Protein AF-G0NTP8-F1 (afdb_monomer)

Solvent-accessible surface area (backbone atoms only — not comparable to full-atom values): 28867 Å² total; per-residue (Å²): 129,88,71,57,65,45,77,50,75,45,79,78,47,72,52,24,26,47,68,87,43,44,82,48,100,58,83,72,50,35,48,59,61,60,75,93,75,59,75,70,68,75,66,44,60,25,55,78,59,84,38,60,84,81,79,61,60,87,58,82,55,46,46,55,40,46,49,35,51,77,67,67,56,86,48,65,78,21,37,36,42,43,32,67,58,54,23,31,44,26,67,59,67,52,71,42,34,32,37,36,40,39,68,76,21,38,40,48,42,82,42,70,81,51,81,71,90,56,88,80,69,72,64,72,86,48,65,95,79,67,47,74,69,53,52,50,49,51,51,14,28,46,46,41,49,51,43,60,56,35,43,86,49,93,83,57,76,76,62,61,72,72,66,50,34,29,37,34,32,43,31,37,40,26,43,41,55,90,92,51,96,60,64,44,76,78,46,41,38,38,31,41,18,76,46,65,26,21,51,98,45,89,78,42,34,28,42,74,45,76,31,71,62,26,94,81,28,63,64,48,56,54,60,38,44,65,54,52,38,36,44,25,56,64,46,58,20,57,40,33,40,36,35,17,34,45,69,44,93,94,37,91,77,44,35,29,40,72,49,79,44,80,46,46,42,88,46,48,65,59,52,42,54,53,50,51,53,52,53,60,51,54,54,75,73,45,96,67,74,82,64,82,68,92,77,46,81,91,80,55,72,67,56,22,52,47,37,42,53,55,49,55,50,52,49,61,72,68,64,70,57,59,89,47,49,32,33,35,38,68,74,48,69,50,98,86,65,47,65,45,74,43,76,44,57,20,82,80,37,72,67,53,30,48,53,49,53,55,41,50,51,52,49,50,72,44,54,64,71,92,61,92,57,81,61,61,57,53,57,58,46,50,60,57,51,65,66,56,69,76,78,72,94,73,91,82,81,90,84,82,87,84,87,88,83,82,90,82,90,84,88,87,82,89,87,88,84,90,83,87,87,81,86,83,89,88,83,86,91,81,91,87,85,88,79,92,87,91,86,88,80,89,86,93,87,83,89,80,91,82,90,88,84,86,83,90,80,90,78,90,85,79,90,84,88,82,136

Nearest PDB structures (foldseek):
  3fqj-assembly1_A  TM=7.005E-01  e=6.471E-16  Mus musculus
  6wui-assembly1_A  TM=6.816E-01  e=4.943E-12  Schizosaccharomyces pombe
  3fqd-assembly1_B  TM=6.487E-01  e=4.414E-12  Schizosaccharomyces pombe
  4gpu-assembly1_A  TM=6.744E-01  e=6.309E-11  Kluyveromyces lactis NRRL Y-1140
  4n26-assembly1_A  TM=1.572E-01  e=2.204E+00  Homo sapiens

Mean predicted aligned error: 14.84 Å

Radius of gyration: 28.73 Å; Cα contacts (8 Å, |Δi|>4): 653; chains: 1; bounding box: 85×78×98 Å

pLDDT: mean 72.85, std 24.64, range [25.78, 98.38]

Sequence (467 aa):
METSLKITVDTIGHYTRNNDMELINADPPRLNMKPFQRKVLPQYSLTQYEYKDTGNVEEAMKSLLNFIRAKRFPVKNKFVTTRQLLALVACGNLKKAIIVFRMYGIFLLPGGVQKSTDDNIKDHTNDRNQTEAEAALDFRRAGNFHHFMTRTTEEQPIKEDRNAFKAVMLASIEEKEENAYTAKVKHSLLYAAEIDAIGENDYEHYELKLVRGGLGNKWFWNNNSEAAYWQAYFGNVNKIICGERAETVEGKKDSVLTSLQILNRERIPADFEKKKEEYEREQKLTDEEKPEPFSGPSWNVEMGKRNLHEFFNFIKDKCKDPSVCYVATIKGSDIDGSVEWDISPAHCNPDDNKQANEFLKVLIEQLPMEEPMKEADALKANEKESMKKVDTVGTVKKELTKEPKGIKTDEIETTKKLEAKNTESMTETKVVKASTQLTKKKDKQQKNTENASPFIGKNKYSILLEE

InterPro domains:
  IPR039039 RAI1-like family [PTHR12395] (9-349)

Foldseek 3Di:
DQFQKDKDKDFPDKFKAFLVLDTDPDDFQAQLDDQVVDDCPPWDWLQPDQAFDPVSDCDLVLNVLLVCLVVVPQQAAAEEEALLVLLCLLQLNQQFKWKWFDDSYIYTDGADGDPPPDPPSDDLPDPPPQDPVNVSLVVSSQQSQLCVRRPNDPPDDRDNTDMWMKTWMKMFIWGDDDPRPDTDGPHIYIYIATFSHAYPDPLATEAEEEDEQWPLDLSCLQRPLSSVLSSCVNRVHQKYKYFYWDADPVDPNIITGDDIDIDGSVCSLVVSVVSLVVVVVVQVVDPPDRDPHSPHQNDDSSSSSVSSVVVVVVCVVPVPDNLFIKIKDFPDADSVRHTDIDMDTQVVDPSSVVSNVVSVVSSCVSPPDPDDDPSVVVNVVVVVVVVVVVPDPDDDDDDDDDDDDDDDDDDDDDDDDDDDDDDDDDDDDDDDDDDDDDDDDDDDDDDDDDDDDDDDDDDDDDDDDDD

Structure (mmCIF, N/CA/C/O backbone):
data_AF-G0NTP8-F1
#
_entry.id   AF-G0NTP8-F1
#
loop_
_atom_site.group_PDB
_atom_site.id
_atom_site.type_symbol
_atom_site.label_atom_id
_atom_site.label_alt_id
_atom_site.label_comp_id
_atom_site.label_asym_id
_atom_site.label_entity_id
_atom_site.label_seq_id
_atom_site.pdbx_PDB_ins_code
_atom_site.Cartn_x
_atom_site.Cartn_y
_atom_site.Cartn_z
_atom_site.occupancy
_atom_site.B_iso_or_equiv
_atom_site.auth_seq_id
_atom_site.auth_comp_id
_atom_site.auth_asym_id
_atom_site.auth_atom_id
_atom_site.pdbx_PDB_model_num
ATOM 1 N N . MET A 1 1 ? -10.143 17.734 -17.797 1.00 42.03 1 MET A N 1
ATOM 2 C CA . MET A 1 1 ? -10.342 16.638 -18.766 1.00 42.03 1 MET A CA 1
ATOM 3 C C . MET A 1 1 ? -10.359 15.354 -17.970 1.00 42.03 1 MET A C 1
ATOM 5 O O . MET A 1 1 ? -9.431 15.142 -17.203 1.00 42.03 1 MET A O 1
ATOM 9 N N . GLU A 1 2 ? -11.425 14.568 -18.074 1.00 47.62 2 GLU A N 1
ATOM 10 C CA . GLU A 1 2 ? -11.487 13.234 -17.473 1.00 47.62 2 GLU A CA 1
ATOM 11 C C . GLU A 1 2 ? -10.466 12.359 -18.208 1.00 47.62 2 GLU A C 1
ATOM 13 O O . GLU A 1 2 ? -10.560 12.171 -19.423 1.00 47.62 2 GLU A O 1
ATOM 18 N N . THR A 1 3 ? -9.421 11.921 -17.513 1.00 57.81 3 THR A N 1
ATOM 19 C CA . THR A 1 3 ? -8.410 11.045 -18.099 1.00 57.81 3 THR A CA 1
ATOM 20 C C . THR A 1 3 ? -9.050 9.702 -18.421 1.00 57.81 3 THR A C 1
ATOM 22 O O . THR A 1 3 ? -9.711 9.091 -17.588 1.00 57.81 3 THR A O 1
ATOM 25 N N . SER A 1 4 ? -8.820 9.191 -19.627 1.00 81.75 4 SER A N 1
ATOM 26 C CA . SER A 1 4 ? -9.333 7.894 -20.082 1.00 81.75 4 SER A CA 1
ATOM 27 C C . SER A 1 4 ? -8.602 6.689 -19.456 1.00 81.75 4 SER A C 1
ATOM 29 O O . SER A 1 4 ? -8.656 5.570 -19.978 1.00 81.75 4 SER A O 1
ATOM 31 N N . LEU A 1 5 ? -7.900 6.935 -18.345 1.00 90.31 5 LEU A N 1
ATOM 32 C CA . LEU A 1 5 ? -7.058 5.994 -17.631 1.00 90.31 5 LEU A CA 1
ATOM 33 C C . LEU A 1 5 ? -7.895 5.190 -16.640 1.00 90.31 5 LEU A C 1
ATOM 35 O O . LEU A 1 5 ? -8.563 5.720 -15.745 1.00 90.31 5 LEU A O 1
ATOM 39 N N . LYS A 1 6 ? -7.802 3.872 -16.768 1.00 93.00 6 LYS A N 1
ATOM 40 C CA . LYS A 1 6 ? -8.433 2.923 -15.863 1.00 93.00 6 LYS A CA 1
ATOM 41 C C . LYS A 1 6 ? -7.368 2.014 -15.279 1.00 93.00 6 LYS A C 1
ATOM 43 O O . LYS A 1 6 ? -6.507 1.516 -15.995 1.00 93.00 6 LYS A O 1
ATOM 48 N N . ILE A 1 7 ? -7.446 1.791 -13.974 1.00 96.19 7 ILE A N 1
ATOM 49 C CA . ILE A 1 7 ? -6.621 0.801 -13.292 1.00 96.19 7 ILE A CA 1
ATOM 50 C C . ILE A 1 7 ? -7.545 -0.322 -12.837 1.00 96.19 7 ILE A C 1
ATOM 52 O O . ILE A 1 7 ? -8.636 -0.077 -12.320 1.00 96.19 7 ILE A O 1
ATOM 56 N N . THR A 1 8 ? -7.136 -1.554 -13.089 1.00 96.19 8 THR A N 1
ATOM 57 C CA . THR A 1 8 ? -7.811 -2.765 -12.618 1.00 96.19 8 THR A CA 1
ATOM 58 C C . THR A 1 8 ? -6.841 -3.537 -11.739 1.00 96.19 8 THR A C 1
ATOM 60 O O . THR A 1 8 ? -5.642 -3.543 -12.013 1.00 96.19 8 THR A O 1
ATOM 63 N N . VAL A 1 9 ? -7.340 -4.118 -10.648 1.00 97.75 9 VAL A N 1
ATOM 64 C CA . VAL A 1 9 ? -6.539 -4.837 -9.651 1.00 97.75 9 VAL A CA 1
ATOM 65 C C . VAL A 1 9 ? -7.250 -6.136 -9.307 1.00 97.75 9 VAL A C 1
ATOM 67 O O . VAL A 1 9 ? -8.382 -6.106 -8.833 1.00 97.75 9 VAL A O 1
ATOM 70 N N . ASP A 1 10 ? -6.551 -7.251 -9.486 1.00 97.00 10 ASP A N 1
ATOM 71 C CA . ASP A 1 10 ? -7.015 -8.588 -9.144 1.00 97.00 10 ASP A CA 1
ATOM 72 C C . ASP A 1 10 ? -6.062 -9.244 -8.147 1.00 97.00 10 ASP A C 1
ATOM 74 O O . ASP A 1 10 ? -4.836 -9.170 -8.270 1.00 97.00 10 ASP A O 1
ATOM 78 N N . THR A 1 11 ? -6.624 -9.948 -7.170 1.00 97.44 11 THR A N 1
ATOM 79 C CA . THR A 1 11 ? -5.851 -10.793 -6.259 1.00 97.44 11 THR A CA 1
ATOM 80 C C . THR A 1 11 ? -5.690 -12.178 -6.867 1.00 97.44 11 THR A C 1
ATOM 82 O O . THR A 1 11 ? -6.668 -12.887 -7.084 1.00 97.44 11 THR A O 1
ATOM 85 N N . ILE A 1 12 ? -4.447 -12.585 -7.113 1.00 96.06 12 ILE A N 1
ATOM 86 C CA . ILE A 1 12 ? -4.129 -13.852 -7.791 1.00 96.06 12 ILE A CA 1
ATOM 87 C C . ILE A 1 12 ? -3.647 -14.948 -6.835 1.00 96.06 12 ILE A C 1
ATOM 89 O O . ILE A 1 12 ? -3.488 -16.101 -7.233 1.00 96.06 12 ILE A O 1
ATOM 93 N N . GLY A 1 13 ? -3.408 -14.605 -5.572 1.00 95.62 13 GLY A N 1
ATOM 94 C CA . GLY A 1 13 ? -3.059 -15.558 -4.530 1.00 95.62 13 GLY A CA 1
ATOM 95 C C . GLY A 1 13 ? -2.567 -14.868 -3.270 1.00 95.62 13 GLY A C 1
ATOM 96 O O . GLY A 1 13 ? -2.466 -13.643 -3.214 1.00 95.62 13 GLY A O 1
ATOM 97 N N . HIS A 1 14 ? -2.217 -15.675 -2.274 1.00 96.94 14 HIS A N 1
ATOM 98 C CA . HIS A 1 14 ? -1.753 -15.201 -0.977 1.00 96.94 14 HIS A CA 1
ATOM 99 C C . HIS A 1 14 ? -0.582 -16.033 -0.470 1.00 96.94 14 HIS A C 1
ATOM 101 O O . HIS A 1 14 ? -0.382 -17.176 -0.891 1.00 96.94 14 HIS A O 1
ATOM 107 N N . TYR A 1 15 ? 0.178 -15.461 0.456 1.00 96.81 15 TYR A N 1
ATOM 108 C CA . TYR A 1 15 ? 1.193 -16.161 1.226 1.00 96.81 15 TYR A CA 1
ATOM 109 C C . TYR A 1 15 ? 1.391 -15.512 2.592 1.00 96.81 15 TYR A C 1
ATOM 111 O O . TYR A 1 15 ? 1.108 -14.330 2.783 1.00 96.81 15 TYR A O 1
ATOM 119 N N . THR A 1 16 ? 1.937 -16.283 3.527 1.00 95.31 16 THR A N 1
ATOM 120 C CA . THR A 1 16 ? 2.379 -15.775 4.825 1.00 95.31 16 THR A CA 1
ATOM 121 C C . THR A 1 16 ? 3.896 -15.869 4.896 1.00 95.31 16 THR A C 1
ATOM 123 O O . THR A 1 16 ? 4.473 -16.860 4.442 1.00 95.31 16 THR A O 1
ATOM 126 N N . ARG A 1 17 ? 4.546 -14.846 5.455 1.00 93.00 17 ARG A N 1
ATOM 127 C CA . ARG A 1 17 ? 5.980 -14.875 5.755 1.00 93.00 17 ARG A CA 1
ATOM 128 C C . ARG A 1 17 ? 6.269 -14.716 7.241 1.00 93.00 17 ARG A C 1
ATOM 130 O O . ARG A 1 17 ? 5.527 -14.019 7.937 1.00 93.00 17 ARG A O 1
ATOM 137 N N . ASN A 1 18 ? 7.364 -15.318 7.688 1.00 89.88 18 ASN A N 1
ATOM 138 C CA . ASN A 1 18 ? 7.969 -15.012 8.982 1.00 89.88 18 ASN A CA 1
ATOM 139 C C . ASN A 1 18 ? 8.871 -13.759 8.889 1.00 89.88 18 ASN A C 1
ATOM 141 O O . ASN A 1 18 ? 8.918 -13.056 7.866 1.00 89.88 18 ASN A O 1
ATOM 145 N N . ASN A 1 19 ? 9.577 -13.480 9.983 1.00 84.81 19 ASN A N 1
ATOM 146 C CA . ASN A 1 19 ? 10.541 -12.388 10.096 1.00 84.81 19 ASN A CA 1
ATOM 147 C C . ASN A 1 19 ? 11.796 -12.590 9.226 1.00 84.81 19 ASN A C 1
ATOM 149 O O . ASN A 1 19 ? 12.369 -11.603 8.780 1.00 84.81 19 ASN A O 1
ATOM 153 N N . ASP A 1 20 ? 12.150 -13.834 8.890 1.00 87.00 20 ASP A N 1
ATOM 154 C CA . ASP A 1 20 ? 13.305 -14.187 8.045 1.00 87.00 20 ASP A CA 1
ATOM 155 C C . ASP A 1 20 ? 13.008 -14.112 6.529 1.00 87.00 20 ASP A C 1
ATOM 157 O O . ASP A 1 20 ? 13.817 -14.512 5.683 1.00 87.00 20 ASP A O 1
ATOM 161 N N . MET A 1 21 ? 11.833 -13.581 6.161 1.00 87.94 21 MET A N 1
ATOM 162 C CA . MET A 1 21 ? 11.305 -13.494 4.789 1.00 87.94 21 MET A CA 1
ATOM 163 C C . MET A 1 21 ? 11.012 -14.851 4.129 1.00 87.94 21 MET A C 1
ATOM 165 O O . MET A 1 21 ? 10.814 -14.931 2.909 1.00 87.94 21 MET A O 1
ATOM 169 N N . GLU A 1 22 ? 10.948 -15.917 4.922 1.00 91.44 22 GLU A N 1
ATOM 170 C CA . GLU A 1 22 ? 10.610 -17.255 4.457 1.00 91.44 22 GLU A CA 1
ATOM 171 C C . GLU A 1 22 ? 9.098 -17.432 4.367 1.00 91.44 22 GLU A C 1
ATOM 173 O O . GLU A 1 22 ? 8.336 -16.927 5.195 1.00 91.44 22 GLU A O 1
ATOM 178 N N . LEU A 1 23 ? 8.659 -18.172 3.348 1.00 94.62 23 LEU A N 1
ATOM 179 C CA . LEU A 1 23 ? 7.256 -18.533 3.198 1.00 94.62 23 LEU A CA 1
ATOM 180 C C . LEU A 1 23 ? 6.906 -19.620 4.209 1.00 94.62 23 LEU A C 1
ATOM 182 O O . LEU A 1 23 ? 7.530 -20.679 4.227 1.00 94.62 23 LEU A O 1
ATOM 186 N N . ILE A 1 24 ? 5.870 -19.378 5.001 1.00 95.06 24 ILE A N 1
ATOM 187 C CA . ILE A 1 24 ? 5.394 -20.312 6.018 1.00 95.06 24 ILE A CA 1
ATOM 188 C C . ILE A 1 24 ? 3.929 -20.664 5.780 1.00 95.06 24 ILE A C 1
ATOM 190 O O . ILE A 1 24 ? 3.157 -19.878 5.227 1.00 95.06 24 ILE A O 1
ATOM 194 N N . ASN A 1 25 ? 3.529 -21.847 6.241 1.00 93.81 25 ASN A N 1
ATOM 195 C CA . ASN A 1 25 ? 2.134 -22.269 6.221 1.00 93.81 25 ASN A CA 1
ATOM 196 C C . ASN A 1 25 ? 1.434 -21.817 7.510 1.00 93.81 25 ASN A C 1
ATOM 198 O O . ASN A 1 25 ? 1.271 -22.600 8.445 1.00 93.81 25 ASN A O 1
ATOM 202 N N . ALA A 1 26 ? 1.100 -20.531 7.581 1.00 90.94 26 ALA A N 1
ATOM 203 C CA . ALA A 1 26 ? 0.347 -19.953 8.686 1.00 90.94 26 ALA A CA 1
ATOM 204 C C . ALA A 1 26 ? -0.969 -19.370 8.175 1.00 90.94 26 ALA A C 1
ATOM 206 O O . ALA A 1 26 ? -0.993 -18.724 7.123 1.00 90.94 26 ALA A O 1
ATOM 207 N N . ASP A 1 27 ? -2.033 -19.589 8.947 1.00 89.44 27 ASP A N 1
ATOM 208 C CA . ASP A 1 27 ? -3.372 -19.128 8.603 1.00 89.44 27 ASP A CA 1
ATOM 209 C C . ASP A 1 27 ? -3.426 -17.599 8.471 1.00 89.44 27 ASP A C 1
ATOM 211 O O . ASP A 1 27 ? -2.771 -16.883 9.243 1.00 89.44 27 ASP A O 1
ATOM 215 N N . PRO A 1 28 ? -4.218 -17.083 7.516 1.00 91.38 28 PRO A N 1
ATOM 216 C CA . PRO A 1 28 ? -4.436 -15.655 7.385 1.00 91.38 28 PRO A CA 1
ATOM 217 C C . PRO A 1 28 ? -5.102 -15.080 8.644 1.00 91.38 28 PRO A C 1
ATOM 219 O O . PRO A 1 28 ? -5.960 -15.735 9.247 1.00 91.38 28 PRO A O 1
ATOM 222 N N . PRO A 1 29 ? -4.779 -13.834 9.023 1.00 91.38 29 PRO A N 1
ATOM 223 C CA . PRO A 1 29 ? -5.514 -13.131 10.062 1.00 91.38 29 PRO A CA 1
ATOM 224 C C . PRO A 1 29 ? -6.959 -12.922 9.600 1.00 91.38 29 PRO A C 1
ATOM 226 O O . PRO A 1 29 ? -7.218 -12.196 8.643 1.00 91.38 29 PRO A O 1
ATOM 229 N N . ARG A 1 30 ? -7.918 -13.566 10.266 1.00 92.50 30 ARG A N 1
ATOM 230 C CA . ARG A 1 30 ? -9.346 -13.388 9.977 1.00 92.50 30 ARG A CA 1
ATOM 231 C C . ARG A 1 30 ? -9.966 -12.415 10.962 1.00 92.50 30 ARG A C 1
ATOM 233 O O . ARG A 1 30 ? -9.644 -12.444 12.149 1.00 92.50 30 ARG A O 1
ATOM 240 N N . LEU A 1 31 ? -10.896 -11.594 10.486 1.00 90.81 31 LEU A N 1
ATOM 241 C CA . LEU A 1 31 ? -11.791 -10.878 11.385 1.00 90.81 31 LEU A CA 1
ATOM 242 C C . LEU A 1 31 ? -12.641 -11.901 12.140 1.00 90.81 31 LEU A C 1
ATOM 244 O O . LEU A 1 31 ? -13.342 -12.717 11.547 1.00 90.81 31 LEU A O 1
ATOM 248 N N . ASN A 1 32 ? -12.573 -11.856 13.464 1.00 77.62 32 ASN A N 1
ATOM 249 C CA . ASN A 1 32 ? -13.285 -12.785 14.340 1.00 77.62 32 ASN A CA 1
ATOM 250 C C . ASN A 1 32 ? -14.786 -12.456 14.482 1.00 77.62 32 ASN A C 1
ATOM 252 O O . ASN A 1 32 ? -15.570 -13.289 14.929 1.00 77.62 32 ASN A O 1
ATOM 256 N N . MET A 1 33 ? -15.187 -11.231 14.140 1.00 72.31 33 MET A N 1
ATOM 257 C CA . MET A 1 33 ? -16.568 -10.760 14.124 1.00 72.31 33 MET A CA 1
ATOM 258 C C . MET A 1 33 ? -16.693 -9.527 13.238 1.00 72.31 33 MET A C 1
ATOM 260 O O . MET A 1 33 ? -15.712 -8.825 12.972 1.00 72.31 33 MET A O 1
ATOM 264 N N . LYS A 1 34 ? -17.920 -9.227 12.802 1.00 68.69 34 LYS A N 1
ATOM 265 C CA . LYS A 1 34 ? -18.159 -8.012 12.025 1.00 68.69 34 LYS A CA 1
ATOM 266 C C . LYS A 1 34 ? -17.878 -6.788 12.911 1.00 68.69 34 LYS A C 1
ATOM 268 O O . LYS A 1 34 ? -18.310 -6.782 14.065 1.00 68.69 34 LYS A O 1
ATOM 273 N N . PRO A 1 35 ? -17.214 -5.732 12.403 1.00 60.75 35 PRO A N 1
ATOM 274 C CA . PRO A 1 35 ? -16.752 -4.617 13.238 1.00 60.75 35 PRO A CA 1
ATOM 275 C C . PRO A 1 35 ? -17.858 -3.951 14.068 1.00 60.75 35 PRO A C 1
ATOM 277 O O . PRO A 1 35 ? -17.633 -3.590 15.215 1.00 60.75 35 PRO A O 1
ATOM 280 N N . PHE A 1 36 ? -19.077 -3.862 13.527 1.00 62.69 36 PHE A N 1
ATOM 281 C CA . PHE A 1 36 ? -20.241 -3.274 14.202 1.00 62.69 36 PHE A CA 1
ATOM 282 C C . PHE A 1 36 ? -20.807 -4.126 15.350 1.00 62.69 36 PHE A C 1
ATOM 284 O O . PHE A 1 36 ? -21.573 -3.630 16.169 1.00 62.69 36 PHE A O 1
ATOM 291 N N . GLN A 1 37 ? -20.456 -5.411 15.417 1.00 64.94 37 GLN A N 1
ATOM 292 C CA . GLN A 1 37 ? -20.875 -6.312 16.497 1.00 64.94 37 GLN A CA 1
ATOM 293 C C . GLN A 1 37 ? -19.897 -6.279 17.672 1.00 64.94 37 GLN A C 1
ATOM 295 O O . GLN A 1 37 ? -20.202 -6.787 18.753 1.00 64.94 37 GLN A O 1
ATOM 300 N N . ARG A 1 38 ? -18.723 -5.673 17.472 1.00 70.81 38 ARG A N 1
ATOM 301 C CA . ARG A 1 38 ? -17.669 -5.641 18.467 1.00 70.81 38 ARG A CA 1
ATOM 302 C C . ARG A 1 38 ? -17.888 -4.496 19.441 1.00 70.81 38 ARG A C 1
ATOM 304 O O . ARG A 1 38 ? -17.595 -3.341 19.148 1.00 70.81 38 ARG A O 1
ATOM 311 N N . LYS A 1 39 ? -18.393 -4.828 20.628 1.00 66.88 39 LYS A N 1
ATOM 312 C CA . LYS A 1 39 ? -18.483 -3.865 21.726 1.00 66.88 39 LYS A CA 1
ATOM 313 C C . LYS A 1 39 ? -17.075 -3.495 22.184 1.00 66.88 39 LYS A C 1
ATOM 315 O O . LYS A 1 39 ? -16.306 -4.358 22.596 1.00 66.88 39 LYS A O 1
ATOM 320 N N . VAL A 1 40 ? -16.761 -2.207 22.145 1.00 71.44 40 VAL A N 1
ATOM 321 C CA . VAL A 1 40 ? -15.562 -1.647 22.775 1.00 71.44 40 VAL A CA 1
ATOM 322 C C . VAL A 1 40 ? -15.894 -1.418 24.254 1.00 71.44 40 VAL A C 1
ATOM 324 O O . VAL A 1 40 ? -16.158 -0.296 24.666 1.00 71.44 40 VAL A O 1
ATOM 327 N N . LEU A 1 41 ? -16.036 -2.494 25.038 1.00 61.16 41 LEU A N 1
ATOM 328 C CA . LEU A 1 41 ? -16.433 -2.407 26.450 1.00 61.16 41 LEU A CA 1
ATOM 329 C C . LEU A 1 41 ? -15.768 -3.491 27.317 1.00 61.16 41 LEU A C 1
ATOM 331 O O . LEU A 1 41 ? -15.900 -4.668 26.981 1.00 61.16 41 LEU A O 1
ATOM 335 N N . PRO A 1 42 ? -15.185 -3.126 28.479 1.00 65.44 42 PRO A N 1
ATOM 336 C CA . PRO A 1 42 ? -14.661 -1.796 28.821 1.00 65.44 42 PRO A CA 1
ATOM 337 C C . PRO A 1 42 ? -13.503 -1.404 27.879 1.00 65.44 42 PRO A C 1
ATOM 339 O O . PRO A 1 42 ? -12.974 -2.254 27.168 1.00 65.44 42 PRO A O 1
ATOM 342 N N . GLN A 1 43 ? -13.162 -0.112 27.828 1.00 71.50 43 GLN A N 1
ATOM 343 C CA . GLN A 1 43 ? -12.124 0.463 26.958 1.00 71.50 43 GLN A CA 1
ATOM 344 C C . GLN A 1 43 ? -10.879 -0.442 26.860 1.00 71.50 43 GLN A C 1
ATOM 346 O O . GLN A 1 43 ? -10.188 -0.665 27.853 1.00 71.50 43 GLN A O 1
ATOM 351 N N . TYR A 1 44 ? -10.612 -0.990 25.669 1.00 83.38 44 TYR A N 1
ATOM 352 C CA . TYR A 1 44 ? -9.492 -1.908 25.450 1.00 83.38 44 TYR A CA 1
ATOM 353 C C . TYR A 1 44 ? -8.179 -1.125 25.480 1.00 83.38 44 TYR A C 1
ATOM 355 O O . TYR A 1 44 ? -8.012 -0.167 24.718 1.00 83.38 44 TYR A O 1
ATOM 363 N N . SER A 1 45 ? -7.250 -1.529 26.347 1.00 88.12 45 SER A N 1
ATOM 364 C CA . SER A 1 45 ? -5.928 -0.910 26.408 1.00 88.12 45 SER A CA 1
ATOM 365 C C . SER A 1 45 ? -5.095 -1.325 25.198 1.00 88.12 45 SER A C 1
ATOM 367 O O . SER A 1 45 ? -4.864 -2.502 24.934 1.00 88.12 45 SER A O 1
ATOM 369 N N . LEU A 1 46 ? -4.609 -0.3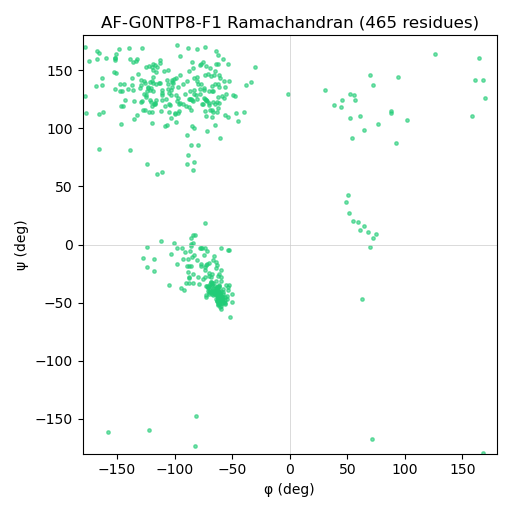28 24.467 1.00 89.56 46 LEU A N 1
ATOM 370 C CA . LEU A 1 46 ? -3.737 -0.491 23.306 1.00 89.56 46 LEU A CA 1
ATOM 371 C C . LEU A 1 46 ? -2.262 -0.629 23.709 1.00 89.56 46 LEU A C 1
ATOM 373 O O . LEU A 1 46 ? -1.395 -0.721 22.846 1.00 89.56 46 LEU A O 1
ATOM 377 N N . THR A 1 47 ? -1.963 -0.613 25.007 1.00 87.50 47 THR A N 1
ATOM 378 C CA . THR A 1 47 ? -0.601 -0.685 25.555 1.00 87.50 47 THR A CA 1
ATOM 379 C C . THR A 1 47 ? -0.415 -1.836 26.539 1.00 87.50 47 THR A C 1
ATOM 381 O O . THR A 1 47 ? 0.704 -2.052 26.997 1.00 87.50 47 THR A O 1
ATOM 384 N N . GLN A 1 48 ? -1.482 -2.599 26.814 1.00 80.50 48 GLN A N 1
ATOM 385 C CA . GLN A 1 48 ? -1.496 -3.703 27.774 1.00 80.50 48 GLN A CA 1
ATOM 386 C C . GLN A 1 48 ? -0.469 -4.788 27.456 1.00 80.50 48 GLN A C 1
ATOM 388 O O . GLN A 1 48 ? 0.177 -5.294 28.372 1.00 80.50 48 GLN A O 1
ATOM 393 N N . TYR A 1 49 ? -0.334 -5.159 26.183 1.00 81.94 49 TYR A N 1
ATOM 394 C CA . TYR A 1 49 ? 0.587 -6.211 25.781 1.00 81.94 49 TYR A CA 1
ATOM 395 C C . TYR A 1 49 ? 1.810 -5.638 25.074 1.00 81.94 49 TYR A C 1
ATOM 397 O O . TYR A 1 49 ? 1.716 -4.698 24.273 1.00 81.94 49 TYR A O 1
ATOM 405 N N . GLU A 1 50 ? 2.966 -6.239 25.350 1.00 80.69 50 GLU A N 1
ATOM 406 C CA . GLU A 1 50 ? 4.153 -5.992 24.548 1.00 80.69 50 GLU A CA 1
ATOM 407 C C . GLU A 1 50 ? 3.952 -6.564 23.150 1.00 80.69 50 GLU A C 1
ATOM 409 O O . GLU A 1 50 ? 3.526 -7.701 22.964 1.00 80.69 50 GLU A O 1
ATOM 414 N N . TYR A 1 51 ? 4.264 -5.739 22.163 1.00 74.38 51 TYR A N 1
ATOM 415 C CA . TYR A 1 51 ? 4.264 -6.112 20.764 1.00 74.38 51 TYR A CA 1
ATOM 416 C C . TYR A 1 51 ? 5.552 -5.546 20.186 1.00 74.38 51 TYR A C 1
ATOM 418 O O . TYR A 1 51 ? 5.725 -4.323 20.145 1.00 74.38 51 TYR A O 1
ATOM 426 N N . LYS A 1 52 ? 6.503 -6.434 19.892 1.00 69.81 52 LYS A N 1
ATOM 427 C CA . LYS A 1 52 ? 7.865 -6.053 19.522 1.00 69.81 52 LYS A CA 1
ATOM 428 C C . LYS A 1 52 ? 7.898 -5.756 18.031 1.00 69.81 52 LYS A C 1
ATOM 430 O O . LYS A 1 52 ? 7.510 -6.595 17.221 1.00 69.81 52 LYS A O 1
ATOM 435 N N . ASP A 1 53 ? 8.361 -4.562 17.679 1.00 66.88 53 ASP A N 1
ATOM 436 C CA . ASP A 1 53 ? 8.785 -4.315 16.308 1.00 66.88 53 ASP A CA 1
ATOM 437 C C . ASP A 1 53 ? 10.104 -5.050 16.102 1.00 66.88 53 ASP A C 1
ATOM 439 O O . ASP A 1 53 ? 11.119 -4.708 16.708 1.00 66.88 53 ASP A O 1
ATOM 443 N N . THR A 1 54 ? 10.082 -6.104 15.294 1.00 62.47 54 THR A N 1
ATOM 444 C CA . THR A 1 54 ? 11.300 -6.835 14.940 1.00 62.47 54 THR A CA 1
ATOM 445 C C . THR A 1 54 ? 12.121 -6.087 13.891 1.00 62.47 54 THR A C 1
ATOM 447 O O . THR A 1 54 ? 13.191 -6.558 13.521 1.00 62.47 54 THR A O 1
ATOM 450 N N . GLY A 1 55 ? 11.634 -4.943 13.387 1.00 57.94 55 GLY A N 1
ATOM 451 C CA . GLY A 1 55 ? 12.286 -4.130 12.359 1.00 57.94 55 GLY A CA 1
ATOM 452 C C . GLY A 1 55 ? 12.299 -4.786 10.976 1.00 57.94 55 GLY A C 1
ATOM 453 O O . GLY A 1 55 ? 12.742 -4.176 10.004 1.00 57.94 55 GLY A O 1
ATOM 454 N N . ASN A 1 56 ? 11.776 -6.011 10.861 1.00 61.03 56 ASN A N 1
ATOM 455 C CA . ASN A 1 56 ? 11.832 -6.836 9.659 1.00 61.03 56 ASN A CA 1
ATOM 456 C C . ASN A 1 56 ? 10.693 -6.481 8.688 1.00 61.03 56 ASN A C 1
ATOM 458 O O . ASN A 1 56 ? 9.789 -7.273 8.373 1.00 61.03 56 ASN A O 1
ATOM 462 N N . VAL A 1 57 ? 10.753 -5.242 8.198 1.00 70.88 57 VAL A N 1
ATOM 463 C CA . VAL A 1 57 ? 10.009 -4.770 7.023 1.00 70.88 57 VAL A CA 1
ATOM 464 C C . VAL A 1 57 ? 10.497 -5.542 5.791 1.00 70.88 57 VAL A C 1
ATOM 466 O O . VAL A 1 57 ? 11.601 -6.072 5.790 1.00 70.88 57 VAL A O 1
ATOM 469 N N . GLU A 1 58 ? 9.663 -5.663 4.750 1.00 79.62 58 GLU A N 1
ATOM 470 C CA . GLU A 1 58 ? 10.033 -6.376 3.515 1.00 79.62 58 GLU A CA 1
ATOM 471 C C . GLU A 1 58 ? 11.427 -5.972 3.005 1.00 79.62 58 GLU A C 1
ATOM 473 O O . GLU A 1 58 ? 11.619 -4.850 2.540 1.00 79.62 58 GLU A O 1
ATOM 478 N N . GLU A 1 59 ? 12.371 -6.911 3.042 1.00 81.31 59 GLU A N 1
ATOM 479 C CA . GLU A 1 59 ? 13.737 -6.701 2.572 1.00 81.31 59 GLU A CA 1
ATOM 480 C C . GLU A 1 59 ? 13.846 -7.138 1.112 1.00 81.31 59 GLU A C 1
ATOM 482 O O . GLU A 1 59 ? 13.564 -8.293 0.780 1.00 81.31 59 GLU A O 1
ATOM 487 N N . ALA A 1 60 ? 14.229 -6.213 0.225 1.00 82.69 60 ALA A N 1
ATOM 488 C CA . ALA A 1 60 ? 14.548 -6.514 -1.173 1.00 82.69 60 ALA A CA 1
ATOM 489 C C . ALA A 1 60 ? 13.458 -7.320 -1.926 1.00 82.69 60 ALA A C 1
ATOM 491 O O . ALA A 1 60 ? 13.753 -8.083 -2.842 1.00 82.69 60 ALA A O 1
ATOM 492 N N . MET A 1 61 ? 12.184 -7.197 -1.521 1.00 90.19 61 MET A N 1
ATOM 493 C CA . MET A 1 61 ? 11.054 -7.997 -2.030 1.00 90.19 61 MET A CA 1
ATOM 494 C C . MET A 1 61 ? 11.245 -9.525 -1.935 1.00 90.19 61 MET A C 1
ATOM 496 O O . MET A 1 61 ? 10.575 -10.279 -2.648 1.00 90.19 61 MET A O 1
ATOM 500 N N . LYS A 1 62 ? 12.148 -10.002 -1.069 1.00 91.56 62 LYS A N 1
ATOM 501 C CA . LYS A 1 62 ? 12.578 -11.405 -0.987 1.00 91.56 62 LYS A CA 1
ATOM 502 C C . LYS A 1 62 ? 11.405 -12.373 -0.844 1.00 91.56 62 LYS A C 1
ATOM 504 O O . LYS A 1 62 ? 11.390 -13.418 -1.494 1.00 91.56 62 LYS A O 1
ATOM 509 N N . SER A 1 63 ? 10.385 -12.019 -0.063 1.00 93.25 63 SER A N 1
ATOM 510 C CA . SER A 1 63 ? 9.226 -12.894 0.134 1.00 93.25 63 SER A CA 1
ATOM 511 C C . SER A 1 63 ? 8.336 -12.993 -1.111 1.00 93.25 63 SER A C 1
ATOM 513 O O . SER A 1 63 ? 7.843 -14.073 -1.437 1.00 93.25 63 SER A O 1
ATOM 515 N N . LEU A 1 64 ? 8.180 -11.895 -1.859 1.00 94.81 64 LEU A N 1
ATOM 516 C CA . LEU A 1 64 ? 7.456 -11.897 -3.131 1.00 94.81 64 LEU A CA 1
ATOM 517 C C . LEU A 1 64 ? 8.219 -12.709 -4.184 1.00 94.81 64 LEU A C 1
ATOM 519 O O . LEU A 1 64 ? 7.615 -13.505 -4.900 1.00 94.81 64 LEU A O 1
ATOM 523 N N . LEU A 1 65 ? 9.543 -12.556 -4.258 1.00 94.31 65 LEU A N 1
ATOM 524 C CA . LEU A 1 65 ? 10.383 -13.332 -5.175 1.00 94.31 65 LEU A CA 1
ATOM 525 C C . LEU A 1 65 ? 10.318 -14.833 -4.863 1.00 94.31 65 LEU A C 1
ATOM 527 O O . LEU A 1 65 ? 10.140 -15.643 -5.774 1.00 94.31 65 LEU A O 1
ATOM 531 N N . ASN A 1 66 ? 10.355 -15.200 -3.578 1.00 94.06 66 ASN A N 1
ATOM 532 C CA . ASN A 1 66 ? 10.130 -16.572 -3.126 1.00 94.06 66 ASN A CA 1
ATOM 533 C C . ASN A 1 66 ? 8.782 -17.118 -3.611 1.00 94.06 66 ASN A C 1
ATOM 535 O O . ASN A 1 66 ? 8.719 -18.246 -4.106 1.00 94.06 66 ASN A O 1
ATOM 539 N N . PHE A 1 67 ? 7.712 -16.325 -3.502 1.00 94.81 67 PHE A N 1
ATOM 540 C CA . PHE A 1 67 ? 6.388 -16.721 -3.977 1.00 94.81 67 PHE A CA 1
ATOM 541 C C . PHE A 1 67 ? 6.362 -16.913 -5.496 1.00 94.81 67 PHE A C 1
ATOM 543 O O . PHE A 1 67 ? 5.870 -17.935 -5.977 1.00 94.81 67 PHE A O 1
ATOM 550 N N . ILE A 1 68 ? 6.923 -15.962 -6.252 1.00 94.38 68 ILE A N 1
ATOM 551 C CA . ILE A 1 68 ? 7.016 -16.023 -7.716 1.00 94.38 68 ILE A CA 1
ATOM 552 C C . ILE A 1 68 ? 7.742 -17.299 -8.148 1.00 94.38 68 ILE A C 1
ATOM 554 O O . ILE A 1 68 ? 7.219 -18.023 -8.998 1.00 94.38 68 ILE A O 1
ATOM 558 N N . ARG A 1 69 ? 8.889 -17.616 -7.528 1.00 92.69 69 ARG A N 1
ATOM 559 C CA . ARG A 1 69 ? 9.633 -18.858 -7.782 1.00 92.69 69 ARG A CA 1
ATOM 560 C C . ARG A 1 69 ? 8.785 -20.086 -7.463 1.00 92.69 69 ARG A C 1
ATOM 562 O O . ARG A 1 69 ? 8.629 -20.958 -8.314 1.00 92.69 69 ARG A O 1
ATOM 569 N N . ALA A 1 70 ? 8.215 -20.151 -6.259 1.00 92.19 70 ALA A N 1
ATOM 570 C CA . ALA A 1 70 ? 7.451 -21.309 -5.794 1.00 92.19 70 ALA A CA 1
ATOM 571 C C . ALA A 1 70 ? 6.218 -21.598 -6.666 1.00 92.19 70 ALA A C 1
ATOM 573 O O . ALA A 1 70 ? 5.867 -22.757 -6.883 1.00 92.19 70 ALA A O 1
ATOM 574 N N . LYS A 1 71 ? 5.564 -20.554 -7.186 1.00 92.31 71 LYS A N 1
ATOM 575 C CA . LYS A 1 71 ? 4.386 -20.667 -8.058 1.00 92.31 71 LYS A CA 1
ATOM 576 C C . LYS A 1 71 ? 4.715 -20.668 -9.550 1.00 92.31 71 LYS A C 1
ATOM 578 O O . LYS A 1 71 ? 3.797 -20.818 -10.350 1.00 92.31 71 LYS A O 1
ATOM 583 N N . ARG A 1 72 ? 5.990 -20.501 -9.927 1.00 89.56 72 ARG A N 1
ATOM 584 C CA . ARG A 1 72 ? 6.450 -20.326 -11.318 1.00 89.56 72 ARG A CA 1
ATOM 585 C C . ARG A 1 72 ? 5.660 -19.240 -12.058 1.00 89.56 72 ARG A C 1
ATOM 587 O O . ARG A 1 72 ? 5.246 -19.418 -13.202 1.00 89.56 72 ARG A O 1
ATOM 594 N N . PHE A 1 73 ? 5.398 -18.122 -11.379 1.00 87.06 73 PHE A N 1
ATOM 595 C CA . PHE A 1 73 ? 4.545 -17.072 -11.929 1.00 87.06 73 PHE A CA 1
ATOM 596 C C . PHE A 1 73 ? 5.281 -16.280 -13.027 1.00 87.06 73 PHE A C 1
ATOM 598 O O . PHE A 1 73 ? 6.417 -15.851 -12.813 1.00 87.06 73 PHE A O 1
ATOM 605 N N . PRO A 1 74 ? 4.667 -16.029 -14.200 1.00 86.88 74 PRO A N 1
ATOM 606 C CA . PRO A 1 74 ? 5.354 -15.364 -15.300 1.00 86.88 74 PRO A CA 1
ATOM 607 C C . PRO A 1 74 ? 5.538 -13.864 -15.032 1.00 86.88 74 PRO A C 1
ATOM 609 O O . PRO A 1 74 ? 4.576 -13.091 -15.050 1.00 86.88 74 PRO A O 1
ATOM 612 N N . VAL A 1 75 ? 6.790 -13.427 -14.890 1.00 87.75 75 VAL A N 1
ATOM 613 C CA . VAL A 1 75 ? 7.160 -12.006 -14.705 1.00 87.75 75 VAL A CA 1
ATOM 614 C C . VAL A 1 75 ? 7.445 -11.261 -16.011 1.00 87.75 75 VAL A C 1
ATOM 616 O O . VAL A 1 75 ? 7.616 -10.043 -16.008 1.00 87.75 75 VAL A O 1
ATOM 619 N N . LYS A 1 76 ? 7.471 -11.974 -17.146 1.00 87.94 76 LYS A N 1
ATOM 620 C CA . LYS A 1 76 ? 7.842 -11.396 -18.442 1.00 87.94 76 LYS A CA 1
ATOM 621 C C . LYS A 1 76 ? 6.981 -10.177 -18.788 1.00 87.94 76 LYS A C 1
ATOM 623 O O . LYS A 1 76 ? 5.752 -10.267 -18.748 1.00 87.94 76 LYS A O 1
ATOM 628 N N . ASN A 1 77 ? 7.637 -9.075 -19.166 1.00 85.19 77 ASN A N 1
ATOM 629 C CA . ASN A 1 77 ? 7.021 -7.794 -19.551 1.00 85.19 77 ASN A CA 1
ATOM 630 C C . ASN A 1 77 ? 6.133 -7.133 -18.474 1.00 85.19 77 ASN A C 1
ATOM 632 O O . ASN A 1 77 ? 5.314 -6.277 -18.812 1.00 85.19 77 ASN A O 1
ATOM 636 N N . LYS A 1 78 ? 6.272 -7.510 -17.197 1.00 94.06 78 LYS A N 1
ATOM 637 C CA . LYS A 1 78 ? 5.552 -6.880 -16.081 1.00 94.06 78 LYS A CA 1
ATOM 638 C C . LYS A 1 78 ? 6.481 -5.996 -15.266 1.00 94.06 78 LYS A C 1
ATOM 640 O O . LYS A 1 78 ? 7.669 -6.295 -15.150 1.00 94.06 78 LYS A O 1
ATOM 645 N N . PHE A 1 79 ? 5.927 -4.952 -14.661 1.00 97.25 79 PHE A N 1
ATOM 646 C CA . PHE A 1 79 ? 6.584 -4.295 -13.540 1.00 97.25 79 PHE A CA 1
ATOM 647 C C . PHE A 1 79 ? 6.375 -5.131 -12.281 1.00 97.25 79 PHE A C 1
ATOM 649 O O . PHE A 1 79 ? 5.254 -5.563 -12.024 1.00 97.25 79 PHE A O 1
ATOM 656 N N . VAL A 1 80 ? 7.429 -5.360 -11.504 1.00 96.69 80 VAL A N 1
ATOM 657 C CA . VAL A 1 80 ? 7.373 -6.125 -10.256 1.00 96.69 80 VAL A CA 1
ATOM 658 C C . VAL A 1 80 ? 7.759 -5.226 -9.093 1.00 96.69 80 VAL A C 1
ATOM 660 O O . VAL A 1 80 ? 8.843 -4.643 -9.103 1.00 96.69 80 VAL A O 1
ATOM 663 N N . THR A 1 81 ? 6.873 -5.069 -8.108 1.00 96.00 81 THR A N 1
ATOM 664 C CA . THR A 1 81 ? 7.105 -4.127 -7.002 1.00 96.00 81 THR A CA 1
ATOM 665 C C . THR A 1 81 ? 6.304 -4.457 -5.731 1.00 96.00 81 THR A C 1
ATOM 667 O O . THR A 1 81 ? 5.833 -5.578 -5.543 1.00 96.00 81 THR A O 1
ATOM 670 N N . THR A 1 82 ? 6.144 -3.485 -4.832 1.00 94.56 82 THR A N 1
ATOM 671 C CA . THR A 1 82 ? 5.327 -3.561 -3.618 1.00 94.56 82 THR A CA 1
ATOM 672 C C . THR A 1 82 ? 4.157 -2.581 -3.680 1.00 94.56 82 THR A C 1
ATOM 674 O O . THR A 1 82 ? 4.253 -1.515 -4.289 1.00 94.56 82 THR A O 1
ATOM 677 N N . ARG A 1 83 ? 3.067 -2.899 -2.970 1.00 95.06 83 ARG A N 1
ATOM 678 C CA . ARG A 1 83 ? 1.924 -1.989 -2.774 1.00 95.06 83 ARG A CA 1
ATOM 679 C C . ARG A 1 83 ? 2.357 -0.604 -2.294 1.00 95.06 83 ARG A C 1
ATOM 681 O O . ARG A 1 83 ? 1.822 0.398 -2.753 1.00 95.06 83 ARG A O 1
ATOM 688 N N . GLN A 1 84 ? 3.307 -0.560 -1.360 1.00 90.94 84 GLN A N 1
ATOM 689 C CA . GLN A 1 84 ? 3.753 0.691 -0.756 1.00 90.94 84 GLN A CA 1
ATOM 690 C C . GLN A 1 84 ? 4.376 1.621 -1.797 1.00 90.94 84 GLN A C 1
ATOM 692 O O . GLN A 1 84 ? 4.070 2.808 -1.792 1.00 90.94 84 GLN A O 1
ATOM 697 N N . LEU A 1 85 ? 5.199 1.093 -2.711 1.00 92.50 85 LEU A N 1
ATOM 698 C CA . LEU A 1 85 ? 5.785 1.921 -3.761 1.00 92.50 85 LEU A CA 1
ATOM 699 C C . LEU A 1 85 ? 4.712 2.468 -4.709 1.00 92.50 85 LEU A C 1
ATOM 701 O O . LEU A 1 85 ? 4.744 3.650 -5.032 1.00 92.50 85 LEU A O 1
ATOM 705 N N . LEU A 1 86 ? 3.736 1.643 -5.102 1.00 95.81 86 LEU A N 1
ATOM 706 C CA . LEU A 1 86 ? 2.632 2.086 -5.961 1.00 95.81 86 LEU A CA 1
ATOM 707 C C . LEU A 1 86 ? 1.825 3.217 -5.320 1.00 95.81 86 LEU A C 1
ATOM 709 O O . LEU A 1 86 ? 1.528 4.206 -5.984 1.00 95.81 86 LEU A O 1
ATOM 713 N N . ALA A 1 87 ? 1.508 3.096 -4.028 1.00 94.19 87 ALA A N 1
ATOM 714 C CA . ALA A 1 87 ? 0.807 4.148 -3.304 1.00 94.19 87 ALA A CA 1
ATOM 715 C C . ALA A 1 87 ? 1.627 5.447 -3.245 1.00 94.19 87 ALA A C 1
ATOM 717 O O . ALA A 1 87 ? 1.083 6.513 -3.501 1.00 94.19 87 ALA A O 1
ATOM 718 N N . LEU A 1 88 ? 2.937 5.364 -2.986 1.00 90.69 88 LEU A N 1
ATOM 719 C CA . LEU A 1 88 ? 3.814 6.540 -2.939 1.00 90.69 88 LEU A CA 1
ATOM 720 C C . LEU A 1 88 ? 3.952 7.240 -4.298 1.00 90.69 88 LEU A C 1
ATOM 722 O O . LEU A 1 88 ? 3.926 8.467 -4.349 1.00 90.69 88 LEU A O 1
ATOM 726 N N . VAL A 1 89 ? 4.072 6.472 -5.387 1.00 93.19 89 VAL A N 1
ATOM 727 C CA . VAL A 1 89 ? 4.091 7.019 -6.753 1.00 93.19 89 VAL A CA 1
ATOM 728 C C . VAL A 1 89 ? 2.768 7.716 -7.062 1.00 93.19 89 VAL A C 1
ATOM 730 O O . VAL A 1 89 ? 2.779 8.825 -7.584 1.00 93.19 89 VAL A O 1
ATOM 733 N N . ALA A 1 90 ? 1.633 7.110 -6.703 1.00 93.75 90 ALA A N 1
ATOM 734 C CA . ALA A 1 90 ? 0.323 7.715 -6.922 1.00 93.75 90 ALA A CA 1
ATOM 735 C C . ALA A 1 90 ? 0.161 9.036 -6.151 1.00 93.75 90 ALA A C 1
ATOM 737 O O . ALA A 1 90 ? -0.293 10.020 -6.728 1.00 93.75 90 ALA A O 1
ATOM 738 N N . CYS A 1 91 ? 0.615 9.090 -4.896 1.00 90.56 91 CYS A N 1
ATOM 739 C CA . CYS A 1 91 ? 0.620 10.314 -4.089 1.00 90.56 91 CYS A CA 1
ATOM 740 C C . CYS A 1 91 ? 1.580 11.403 -4.601 1.00 90.56 91 CYS A C 1
ATOM 742 O O . CYS A 1 91 ? 1.574 12.512 -4.078 1.00 90.56 91 CYS A O 1
ATOM 744 N N . GLY A 1 92 ? 2.493 11.085 -5.526 1.00 86.38 92 GLY A N 1
ATOM 745 C CA . GLY A 1 92 ? 3.552 12.004 -5.961 1.00 86.38 92 GLY A CA 1
ATOM 746 C C . GLY A 1 92 ? 4.517 12.443 -4.849 1.00 86.38 92 GLY A C 1
ATOM 747 O O . GLY A 1 92 ? 5.309 13.359 -5.035 1.00 86.38 92 GLY A O 1
ATOM 748 N N . ASN A 1 93 ? 4.479 11.784 -3.689 1.00 73.38 93 ASN A N 1
ATOM 749 C CA . ASN A 1 93 ? 5.256 12.133 -2.501 1.00 73.38 93 ASN A CA 1
ATOM 750 C C . ASN A 1 93 ? 6.323 11.068 -2.243 1.00 73.38 93 ASN A C 1
ATOM 752 O O . ASN A 1 93 ? 6.307 10.344 -1.241 1.00 73.38 93 ASN A O 1
ATOM 756 N N . LEU A 1 94 ? 7.240 10.932 -3.198 1.00 77.38 94 LEU A N 1
ATOM 757 C CA . LEU A 1 94 ? 8.339 9.989 -3.097 1.00 77.38 94 LEU A CA 1
ATOM 758 C C . LEU A 1 94 ? 9.643 10.706 -2.746 1.00 77.38 94 LEU A C 1
ATOM 760 O O . LEU A 1 94 ? 10.256 11.380 -3.564 1.00 77.38 94 LEU A O 1
ATOM 764 N N . LYS A 1 95 ? 10.100 10.497 -1.513 1.00 71.94 95 LYS A N 1
ATOM 765 C CA . LYS A 1 95 ? 11.373 11.048 -1.012 1.00 71.94 95 LYS A CA 1
ATOM 766 C C . LYS A 1 95 ? 12.564 10.115 -1.191 1.00 71.94 95 LYS A C 1
ATOM 768 O O . LYS A 1 95 ? 13.701 10.497 -0.942 1.00 71.94 95 LYS A O 1
ATOM 773 N N . LYS A 1 96 ? 12.288 8.855 -1.519 1.00 77.12 96 LYS A N 1
ATOM 774 C CA . LYS A 1 96 ? 13.296 7.812 -1.696 1.00 77.12 96 LYS A CA 1
ATOM 775 C C . LYS A 1 96 ? 13.509 7.602 -3.181 1.00 77.12 96 LYS A C 1
ATOM 777 O O . LYS A 1 96 ? 12.545 7.611 -3.941 1.00 77.12 96 LYS A O 1
ATOM 782 N N . ALA A 1 97 ? 14.750 7.368 -3.576 1.00 86.81 97 ALA A N 1
ATOM 783 C CA . ALA A 1 97 ? 15.020 6.936 -4.931 1.00 86.81 97 ALA A CA 1
ATOM 784 C C . ALA A 1 97 ? 14.355 5.575 -5.203 1.00 86.81 97 ALA A C 1
ATOM 786 O O . ALA A 1 97 ? 14.098 4.803 -4.279 1.00 86.81 97 ALA A O 1
ATOM 787 N N . ILE A 1 98 ? 14.071 5.269 -6.463 1.00 91.62 98 ILE A N 1
ATOM 788 C CA . ILE A 1 98 ? 13.598 3.958 -6.905 1.00 91.62 98 ILE A CA 1
ATOM 789 C C . ILE A 1 98 ? 14.726 3.305 -7.672 1.00 91.62 98 ILE A C 1
ATOM 791 O O . ILE A 1 98 ? 15.140 3.804 -8.715 1.00 91.62 98 ILE A O 1
ATOM 795 N N . ILE A 1 99 ? 15.181 2.159 -7.189 1.00 91.31 99 ILE A N 1
ATOM 796 C CA . ILE A 1 99 ? 16.132 1.337 -7.919 1.00 91.31 99 ILE A CA 1
ATOM 797 C C . ILE A 1 99 ? 15.356 0.489 -8.926 1.00 91.31 99 ILE A C 1
ATOM 799 O O . ILE A 1 99 ? 14.369 -0.170 -8.582 1.00 91.31 99 ILE A O 1
ATOM 803 N N . VAL A 1 100 ? 15.802 0.517 -10.178 1.00 93.56 100 VAL A N 1
ATOM 804 C CA . VAL A 1 100 ? 15.129 -0.110 -11.312 1.00 93.56 100 VAL A CA 1
ATOM 805 C C . VAL A 1 100 ? 16.044 -1.124 -11.980 1.00 93.56 100 VAL A C 1
ATOM 807 O O . VAL A 1 100 ? 17.126 -0.785 -12.462 1.00 93.56 100 VAL A O 1
ATOM 810 N N . PHE A 1 101 ? 15.555 -2.359 -12.075 1.00 90.50 101 PHE A N 1
ATOM 811 C CA . PHE A 1 101 ? 16.233 -3.470 -12.739 1.00 90.50 101 PHE A CA 1
ATOM 812 C C . PHE A 1 101 ? 15.385 -4.039 -13.861 1.00 90.50 101 PHE A C 1
ATOM 814 O O . PHE A 1 101 ? 14.215 -4.361 -13.661 1.00 90.50 101 PHE A O 1
ATOM 821 N N . ARG A 1 102 ? 15.984 -4.248 -15.033 1.00 89.12 102 ARG A N 1
ATOM 822 C CA . ARG A 1 102 ? 15.318 -4.905 -16.156 1.00 89.12 102 ARG A CA 1
ATOM 823 C C . ARG A 1 102 ? 15.899 -6.296 -16.376 1.00 89.12 102 ARG A C 1
ATOM 825 O O . ARG A 1 102 ? 16.949 -6.447 -16.981 1.00 89.12 102 ARG A O 1
ATOM 832 N N . MET A 1 103 ? 15.180 -7.313 -15.915 1.00 83.12 103 MET A N 1
ATOM 833 C CA . MET A 1 103 ? 15.568 -8.718 -16.045 1.00 83.12 103 MET A CA 1
ATOM 834 C C . MET A 1 103 ? 14.301 -9.566 -16.195 1.00 83.12 103 MET A C 1
ATOM 836 O O . MET A 1 103 ? 13.579 -9.754 -15.226 1.00 83.12 103 MET A O 1
ATOM 840 N N . TYR A 1 104 ? 13.979 -10.040 -17.404 1.00 80.94 104 TYR A N 1
ATOM 841 C CA . TYR A 1 104 ? 12.695 -10.679 -17.780 1.00 80.94 104 TYR A CA 1
ATOM 842 C C . TYR A 1 104 ? 11.446 -9.771 -17.652 1.00 80.94 104 TYR A C 1
ATOM 844 O O . TYR A 1 104 ? 10.639 -9.696 -18.581 1.00 80.94 104 TYR A O 1
ATOM 852 N N . GLY A 1 105 ? 11.297 -9.060 -16.535 1.00 88.62 105 GLY A N 1
ATOM 853 C CA . GLY A 1 105 ? 10.384 -7.942 -16.293 1.00 88.62 105 GLY A CA 1
ATOM 854 C C . GLY A 1 105 ? 11.149 -6.681 -15.868 1.00 88.62 105 GLY A C 1
ATOM 855 O O . GLY A 1 105 ? 12.347 -6.561 -16.123 1.00 88.62 105 GLY A O 1
ATOM 856 N N . ILE A 1 106 ? 10.454 -5.737 -15.232 1.00 94.19 106 ILE A N 1
ATOM 857 C CA . ILE A 1 106 ? 11.029 -4.497 -14.692 1.00 94.19 106 ILE A CA 1
ATOM 858 C C . ILE A 1 106 ? 10.780 -4.465 -13.180 1.00 94.19 106 ILE A C 1
ATOM 860 O O . ILE A 1 106 ? 9.662 -4.224 -12.738 1.00 94.19 106 ILE A O 1
ATOM 864 N N . PHE A 1 107 ? 11.800 -4.729 -12.374 1.00 94.69 107 PHE A N 1
ATOM 865 C CA . PHE A 1 107 ? 11.707 -4.708 -10.917 1.00 94.69 107 PHE A CA 1
ATOM 866 C C . PHE A 1 107 ? 11.944 -3.296 -10.395 1.00 94.69 107 PHE A C 1
ATOM 868 O O . PHE A 1 107 ? 12.913 -2.645 -10.784 1.00 94.69 107 PHE A O 1
ATOM 875 N N . LEU A 1 108 ? 11.061 -2.846 -9.507 1.00 94.06 108 LEU A N 1
ATOM 876 C CA . LEU A 1 108 ? 11.125 -1.538 -8.869 1.00 94.06 108 LEU A CA 1
ATOM 877 C C . LEU A 1 108 ? 11.232 -1.726 -7.361 1.00 94.06 108 LEU A C 1
ATOM 879 O O . LEU A 1 108 ? 10.287 -2.206 -6.723 1.00 94.06 108 LEU A O 1
ATOM 883 N N . LEU A 1 109 ? 12.367 -1.324 -6.802 1.00 89.50 109 LEU A N 1
ATOM 884 C CA . LEU A 1 109 ? 12.629 -1.368 -5.373 1.00 89.50 109 LEU A CA 1
ATOM 885 C C . LEU A 1 109 ? 12.690 0.067 -4.831 1.00 89.50 109 LEU A C 1
ATOM 887 O O . LEU A 1 109 ? 13.409 0.886 -5.401 1.00 89.50 109 LEU A O 1
ATOM 891 N N . PRO A 1 110 ? 11.984 0.402 -3.738 1.00 80.62 110 PRO A N 1
ATOM 892 C CA . PRO A 1 110 ? 12.280 1.637 -3.026 1.00 80.62 110 PRO A CA 1
ATOM 893 C C . PRO A 1 110 ? 13.719 1.560 -2.498 1.00 80.62 110 PRO A C 1
ATOM 895 O O . PRO A 1 110 ? 14.040 0.685 -1.696 1.00 80.62 110 PRO A O 1
ATOM 898 N N . GLY A 1 111 ? 14.581 2.456 -2.967 1.00 67.06 111 GLY A N 1
ATOM 899 C CA . GLY A 1 111 ? 15.931 2.626 -2.451 1.00 67.06 111 GLY A CA 1
ATOM 900 C C . GLY A 1 111 ? 15.927 3.097 -0.996 1.00 67.06 111 GLY A C 1
ATOM 901 O O . GLY A 1 111 ? 14.910 3.526 -0.436 1.00 67.06 111 GLY A O 1
ATOM 902 N N . GLY A 1 112 ? 17.091 3.014 -0.366 1.00 59.50 112 GLY A N 1
ATOM 903 C CA . GLY A 1 112 ? 17.385 3.624 0.918 1.00 59.50 112 GLY A CA 1
ATOM 904 C C . GLY A 1 112 ? 17.179 5.137 0.867 1.00 59.50 112 GLY A C 1
ATOM 905 O O . GLY A 1 112 ? 17.114 5.754 -0.194 1.00 59.50 112 GLY A O 1
ATOM 906 N N . VAL A 1 113 ? 17.003 5.735 2.044 1.00 43.09 113 VAL A N 1
ATOM 907 C CA . VAL A 1 113 ? 16.722 7.167 2.194 1.00 43.09 113 VAL A CA 1
ATOM 908 C C . VAL A 1 113 ? 17.820 7.985 1.507 1.00 43.09 113 VAL A C 1
ATOM 910 O O . VAL A 1 113 ? 18.937 8.050 2.014 1.00 43.09 113 VAL A O 1
ATOM 913 N N . GLN A 1 114 ? 17.498 8.667 0.405 1.00 37.19 114 GLN A N 1
ATOM 914 C CA . GLN A 1 114 ? 18.246 9.864 0.041 1.00 37.19 114 GLN A CA 1
ATOM 915 C C . GLN A 1 114 ? 17.883 10.932 1.073 1.00 37.19 114 GLN A C 1
ATOM 917 O O . GLN A 1 114 ? 16.710 11.264 1.265 1.00 37.19 114 GLN A O 1
ATOM 922 N N . LYS A 1 115 ? 18.885 11.460 1.781 1.00 33.97 115 LYS A N 1
ATOM 923 C CA . LYS A 1 115 ? 18.718 12.733 2.481 1.00 33.97 115 LYS A CA 1
ATOM 924 C C . LYS A 1 115 ? 18.505 13.787 1.398 1.00 33.97 115 LYS A C 1
ATOM 926 O O . LYS A 1 115 ? 19.459 14.165 0.726 1.00 33.97 115 LYS A O 1
ATOM 931 N N . SER A 1 116 ? 17.258 14.210 1.204 1.00 35.22 116 SER A N 1
ATOM 932 C CA . SER A 1 116 ? 16.950 15.417 0.436 1.00 35.22 116 SER A CA 1
ATOM 933 C C . SER A 1 116 ? 17.827 16.560 0.951 1.00 35.22 116 SER A C 1
ATOM 935 O O . SER A 1 116 ? 17.867 16.801 2.157 1.00 35.22 116 SER A O 1
ATOM 937 N N . THR A 1 117 ? 18.524 17.250 0.050 1.00 33.00 117 THR A N 1
ATOM 938 C CA . THR A 1 117 ? 19.218 18.517 0.337 1.00 33.00 117 THR A CA 1
ATOM 939 C C . THR A 1 117 ? 18.258 19.706 0.381 1.00 33.00 117 THR A C 1
ATOM 941 O O . THR A 1 117 ? 18.691 20.827 0.623 1.00 33.00 117 THR A O 1
ATOM 944 N N . ASP A 1 118 ? 16.973 19.479 0.109 1.00 35.59 118 ASP A N 1
ATOM 945 C CA . ASP A 1 118 ? 15.944 20.508 0.104 1.00 35.59 118 ASP A CA 1
ATOM 946 C C . ASP A 1 118 ? 15.173 20.485 1.432 1.00 35.59 118 ASP A C 1
ATOM 948 O O . ASP A 1 118 ? 14.357 19.590 1.699 1.00 35.59 118 ASP A O 1
ATOM 952 N N . ASP A 1 119 ? 15.459 21.475 2.282 1.00 35.66 119 ASP A N 1
ATOM 953 C CA . ASP A 1 119 ? 14.826 21.673 3.591 1.00 35.66 119 ASP A CA 1
ATOM 954 C C . ASP A 1 119 ? 13.317 21.968 3.483 1.00 35.66 119 ASP A C 1
ATOM 956 O O . ASP A 1 119 ? 12.587 21.833 4.471 1.00 35.66 119 ASP A O 1
ATOM 960 N N . ASN A 1 120 ? 12.829 22.307 2.282 1.00 32.31 120 ASN A N 1
ATOM 961 C CA . ASN A 1 120 ? 11.441 22.693 2.029 1.00 32.31 120 ASN A CA 1
ATOM 962 C C . ASN A 1 120 ? 10.481 21.521 1.789 1.00 32.31 120 ASN A C 1
ATOM 964 O O . ASN A 1 120 ? 9.264 21.721 1.825 1.00 32.31 120 ASN A O 1
ATOM 968 N N . ILE A 1 121 ? 10.978 20.291 1.609 1.00 38.72 121 ILE A N 1
ATOM 969 C CA . ILE A 1 121 ? 10.111 19.108 1.518 1.00 38.72 121 ILE A CA 1
ATOM 970 C C . ILE A 1 121 ? 9.707 18.699 2.937 1.00 38.72 121 ILE A C 1
ATOM 972 O O . ILE A 1 121 ? 10.342 17.858 3.588 1.00 38.72 121 ILE A O 1
ATOM 976 N N . LYS A 1 122 ? 8.637 19.334 3.428 1.00 33.12 122 LYS A N 1
ATOM 977 C CA . LYS A 1 122 ? 8.034 19.040 4.729 1.00 33.12 122 LYS A CA 1
ATOM 978 C C . LYS A 1 122 ? 7.720 17.552 4.847 1.00 33.12 122 LYS A C 1
ATOM 980 O O . LYS A 1 122 ? 7.369 16.846 3.897 1.00 33.12 122 LYS A O 1
ATOM 985 N N . ASP A 1 123 ? 7.964 17.038 6.036 1.00 36.62 123 ASP A N 1
ATOM 986 C CA . ASP A 1 123 ? 7.804 15.634 6.340 1.00 36.62 123 ASP A CA 1
ATOM 987 C C . ASP A 1 123 ? 6.358 15.313 6.672 1.00 36.62 123 ASP A C 1
ATOM 989 O O . ASP A 1 123 ? 5.882 15.625 7.752 1.00 36.62 123 ASP A O 1
ATOM 993 N N . HIS A 1 124 ? 5.634 14.753 5.700 1.00 37.75 124 HIS A N 1
ATOM 994 C CA . HIS A 1 124 ? 4.239 14.359 5.894 1.00 37.75 124 HIS A CA 1
ATOM 995 C C . HIS A 1 124 ? 4.095 12.944 6.470 1.00 37.75 124 HIS A C 1
ATOM 997 O O . HIS A 1 124 ? 2.983 12.546 6.797 1.00 37.75 124 HIS A O 1
ATOM 1003 N N . THR A 1 125 ? 5.191 12.185 6.618 1.00 38.03 125 THR A N 1
ATOM 1004 C CA . THR A 1 125 ? 5.129 10.798 7.119 1.00 38.03 125 THR A CA 1
ATOM 1005 C C . THR A 1 125 ? 6.042 10.488 8.294 1.00 38.03 125 THR A C 1
ATOM 1007 O O . THR A 1 125 ? 5.837 9.461 8.924 1.00 38.03 125 THR A O 1
ATOM 1010 N N . ASN A 1 126 ? 6.986 11.363 8.636 1.00 42.56 126 ASN A N 1
ATOM 1011 C CA . ASN A 1 126 ? 7.656 11.326 9.928 1.00 42.56 126 ASN A CA 1
ATOM 1012 C C . ASN A 1 126 ? 7.505 12.706 10.546 1.00 42.56 126 ASN A C 1
ATOM 1014 O O . ASN A 1 126 ? 8.009 13.690 10.013 1.00 42.56 126 ASN A O 1
ATOM 1018 N N . ASP A 1 127 ? 6.804 12.785 11.668 1.00 42.47 127 ASP A N 1
ATOM 1019 C CA . ASP A 1 127 ? 6.956 13.920 12.563 1.00 42.47 127 ASP A CA 1
ATOM 1020 C C . ASP A 1 127 ? 8.467 14.006 12.853 1.00 42.47 127 ASP A C 1
ATOM 1022 O O . ASP A 1 127 ? 9.030 13.084 13.443 1.00 42.47 127 ASP A O 1
ATOM 1026 N N . ARG A 1 128 ? 9.178 15.025 12.342 1.00 43.62 128 ARG A N 1
ATOM 1027 C CA . ARG A 1 128 ? 10.658 15.128 12.434 1.00 43.62 128 ARG A CA 1
ATOM 1028 C C . ARG A 1 128 ? 11.171 15.152 13.888 1.00 43.62 128 ARG A C 1
ATOM 1030 O O . ARG A 1 128 ? 12.377 15.157 14.109 1.00 43.62 128 ARG A O 1
ATOM 1037 N N . ASN A 1 129 ? 10.255 15.134 14.856 1.00 50.00 129 ASN A N 1
ATOM 1038 C CA . ASN A 1 129 ? 10.485 15.090 16.291 1.00 50.00 129 ASN A CA 1
ATOM 1039 C C . ASN A 1 129 ? 10.048 13.770 16.959 1.00 50.00 129 ASN A C 1
ATOM 1041 O O . ASN A 1 129 ? 10.132 13.681 18.183 1.00 50.00 129 ASN A O 1
ATOM 1045 N N . GLN A 1 130 ? 9.572 12.764 16.211 1.00 62.12 130 GLN A N 1
ATOM 1046 C CA . GLN A 1 130 ? 9.151 11.494 16.804 1.00 62.12 130 GLN A CA 1
ATOM 1047 C C . GLN A 1 130 ? 10.370 10.726 17.310 1.00 62.12 130 GLN A C 1
ATOM 1049 O O . GLN A 1 130 ? 11.282 10.380 16.559 1.00 62.12 130 GLN A O 1
ATOM 1054 N N . THR A 1 131 ? 10.383 10.451 18.608 1.00 75.06 131 THR A N 1
ATOM 1055 C CA . THR A 1 131 ? 11.440 9.643 19.223 1.00 75.06 131 THR A CA 1
ATOM 1056 C C . THR A 1 131 ? 11.285 8.167 18.839 1.00 75.06 131 THR A C 1
ATOM 1058 O O . THR A 1 131 ? 10.171 7.691 18.618 1.00 75.06 131 THR A O 1
ATOM 1061 N N . GLU A 1 132 ? 12.377 7.395 18.830 1.00 73.81 132 GLU A N 1
ATOM 1062 C CA . GLU A 1 132 ? 12.320 5.931 18.637 1.00 73.81 132 GLU A CA 1
ATOM 1063 C C . GLU A 1 132 ? 11.339 5.262 19.616 1.00 73.81 132 GLU A C 1
ATOM 1065 O O . GLU A 1 132 ? 10.617 4.331 19.262 1.00 73.81 132 GLU A O 1
ATOM 1070 N N . ALA A 1 133 ? 11.255 5.791 20.841 1.00 76.94 133 ALA A N 1
ATOM 1071 C CA . ALA A 1 133 ? 10.311 5.341 21.855 1.00 76.94 133 ALA A CA 1
ATOM 1072 C C . ALA A 1 133 ? 8.844 5.586 21.458 1.00 76.94 133 ALA A C 1
ATOM 1074 O O . ALA A 1 133 ? 7.990 4.738 21.714 1.00 76.94 133 ALA A O 1
ATOM 1075 N N . GLU A 1 134 ? 8.534 6.723 20.834 1.00 78.44 134 GLU A N 1
ATOM 1076 C CA . GLU A 1 134 ? 7.188 7.020 20.333 1.00 78.44 134 GLU A CA 1
ATOM 1077 C C . GLU A 1 134 ? 6.832 6.159 19.120 1.00 78.44 134 GLU A C 1
ATOM 1079 O O . GLU A 1 134 ? 5.711 5.656 19.058 1.00 78.44 134 GLU A O 1
ATOM 1084 N N . ALA A 1 135 ? 7.777 5.924 18.205 1.00 76.62 135 ALA A N 1
ATOM 1085 C CA . ALA A 1 135 ? 7.574 5.025 17.070 1.00 76.62 135 ALA A CA 1
ATOM 1086 C C . ALA A 1 135 ? 7.302 3.582 17.537 1.00 76.62 135 ALA A C 1
ATOM 1088 O O . ALA A 1 135 ? 6.321 2.962 17.121 1.00 76.62 135 ALA A O 1
ATOM 1089 N N . ALA A 1 136 ? 8.100 3.077 18.484 1.00 79.25 136 ALA A N 1
ATOM 1090 C CA . ALA A 1 136 ? 7.891 1.763 19.091 1.00 79.25 136 ALA A CA 1
ATOM 1091 C C . ALA A 1 136 ? 6.541 1.670 19.825 1.00 79.25 136 ALA A C 1
ATOM 1093 O O . ALA A 1 136 ? 5.875 0.631 19.804 1.00 79.25 136 ALA A O 1
ATOM 1094 N N . LEU A 1 137 ? 6.109 2.757 20.469 1.00 83.69 137 LEU A N 1
ATOM 1095 C CA . LEU A 1 137 ? 4.819 2.817 21.148 1.00 83.69 137 LEU A CA 1
ATOM 1096 C C . LEU A 1 137 ? 3.645 2.809 20.160 1.00 83.69 137 LEU A C 1
ATOM 1098 O O . LEU A 1 137 ? 2.656 2.117 20.401 1.00 83.69 137 LEU A O 1
ATOM 1102 N N . ASP A 1 138 ? 3.739 3.531 19.044 1.00 83.56 138 ASP A N 1
ATOM 1103 C CA . ASP A 1 138 ? 2.713 3.509 17.997 1.00 83.56 138 ASP A CA 1
ATOM 1104 C C . ASP A 1 138 ? 2.639 2.155 17.291 1.00 83.56 138 ASP A C 1
ATOM 1106 O O . ASP A 1 138 ? 1.534 1.642 17.084 1.00 83.56 138 ASP A O 1
ATOM 1110 N N . PHE A 1 139 ? 3.782 1.513 17.036 1.00 83.62 139 PHE A N 1
ATOM 1111 C CA . PHE A 1 139 ? 3.820 0.134 16.553 1.00 83.62 139 PHE A CA 1
ATOM 1112 C C . PHE A 1 139 ? 3.121 -0.817 17.530 1.00 83.62 139 PHE A C 1
ATOM 1114 O O . PHE A 1 139 ? 2.255 -1.605 17.138 1.00 83.62 139 PHE A O 1
ATOM 1121 N N . ARG A 1 140 ? 3.423 -0.691 18.830 1.00 86.81 140 ARG A N 1
ATOM 1122 C CA . ARG A 1 140 ? 2.780 -1.488 19.879 1.00 86.81 140 ARG A CA 1
ATOM 1123 C C . ARG A 1 140 ? 1.266 -1.306 19.883 1.00 86.81 140 ARG A C 1
ATOM 1125 O O . ARG A 1 140 ? 0.530 -2.289 19.955 1.00 86.81 140 ARG A O 1
ATOM 1132 N N . ARG A 1 141 ? 0.792 -0.066 19.780 1.00 89.50 141 ARG A N 1
ATOM 1133 C CA . ARG A 1 141 ? -0.640 0.257 19.745 1.00 89.50 141 ARG A CA 1
ATOM 1134 C C . ARG A 1 141 ? -1.333 -0.337 18.526 1.00 89.50 141 ARG A C 1
ATOM 1136 O O . ARG A 1 141 ? -2.406 -0.921 18.667 1.00 89.50 141 ARG A O 1
ATOM 1143 N N . ALA A 1 142 ? -0.720 -0.223 17.349 1.00 89.06 142 ALA A N 1
ATOM 1144 C CA . ALA A 1 142 ? -1.245 -0.804 16.119 1.00 89.06 142 ALA A CA 1
ATOM 1145 C C . ALA A 1 142 ? -1.306 -2.339 16.197 1.00 89.06 142 ALA A C 1
ATOM 1147 O O . ALA A 1 142 ? -2.324 -2.926 15.836 1.00 89.06 142 ALA A O 1
ATOM 1148 N N . GLY A 1 143 ? -0.275 -2.986 16.747 1.00 88.88 143 GLY A N 1
ATOM 1149 C CA . GLY A 1 143 ? -0.258 -4.432 16.981 1.00 88.88 143 GLY A CA 1
ATOM 1150 C C . GLY A 1 143 ? -1.336 -4.903 17.952 1.00 88.88 143 GLY A C 1
ATOM 1151 O O . GLY A 1 143 ? -2.057 -5.858 17.673 1.00 88.88 143 GLY A O 1
ATOM 1152 N N . ASN A 1 144 ? -1.523 -4.183 19.060 1.00 89.81 144 ASN A N 1
ATOM 1153 C CA . ASN A 1 144 ? -2.602 -4.456 20.008 1.00 89.81 144 ASN A CA 1
ATOM 1154 C C . ASN A 1 144 ? -3.991 -4.273 19.377 1.00 89.81 144 ASN A C 1
ATOM 1156 O O . ASN A 1 144 ? -4.897 -5.054 19.664 1.00 89.81 144 ASN A O 1
ATOM 1160 N N . PHE A 1 145 ? -4.164 -3.277 18.505 1.00 91.50 145 PHE A N 1
ATOM 1161 C CA . PHE A 1 145 ? -5.400 -3.086 17.747 1.00 91.50 145 PHE A CA 1
ATOM 1162 C C . PHE A 1 145 ? -5.643 -4.218 16.740 1.00 91.50 145 PHE A C 1
ATOM 1164 O O . PHE A 1 145 ? -6.754 -4.740 16.653 1.00 91.50 145 PHE A O 1
ATOM 1171 N N . HIS A 1 146 ? -4.607 -4.641 16.017 1.00 90.81 146 HIS A N 1
ATOM 1172 C CA . HIS A 1 146 ? -4.667 -5.771 15.089 1.00 90.81 146 HIS A CA 1
ATOM 1173 C C . HIS A 1 146 ? -5.047 -7.071 15.810 1.00 90.81 146 HIS A C 1
ATOM 1175 O O . HIS A 1 146 ? -5.998 -7.748 15.409 1.00 90.81 146 HIS A O 1
ATOM 1181 N N . HIS A 1 147 ? -4.382 -7.363 16.933 1.00 90.06 147 HIS A N 1
ATOM 1182 C CA . HIS A 1 147 ? -4.696 -8.507 17.791 1.00 90.06 147 HIS A CA 1
ATOM 1183 C C . HIS A 1 147 ? -6.111 -8.433 18.337 1.00 90.06 147 HIS A C 1
ATOM 1185 O O . HIS A 1 147 ? -6.832 -9.426 18.287 1.00 90.06 147 HIS A O 1
ATOM 1191 N N . PHE A 1 148 ? -6.543 -7.253 18.801 1.00 89.62 148 PHE A N 1
ATOM 1192 C CA . PHE A 1 148 ? -7.932 -7.035 19.171 1.00 89.62 148 PHE A CA 1
ATOM 1193 C C . PHE A 1 148 ? -8.806 -7.482 18.003 1.00 89.62 148 PHE A C 1
ATOM 1195 O O . PHE A 1 148 ? -9.484 -8.489 18.139 1.00 89.62 148 PHE A O 1
ATOM 1202 N N . MET A 1 149 ? -8.716 -6.879 16.823 1.00 90.81 149 MET A N 1
ATOM 1203 C CA . MET A 1 149 ? -9.602 -7.180 15.691 1.00 90.81 149 MET A CA 1
ATOM 1204 C C . MET A 1 149 ? -9.586 -8.637 15.187 1.00 90.81 149 MET A C 1
ATOM 1206 O O . MET A 1 149 ? -10.569 -9.058 14.578 1.00 90.81 149 MET A O 1
ATOM 1210 N N . THR A 1 150 ? -8.532 -9.413 15.453 1.00 90.69 150 THR A N 1
ATOM 1211 C CA . THR A 1 150 ? -8.332 -10.746 14.848 1.00 90.69 150 THR A CA 1
ATOM 1212 C C . THR A 1 150 ? -8.302 -11.915 15.836 1.00 90.69 150 THR A C 1
ATOM 1214 O O . THR A 1 150 ? -8.425 -13.066 15.417 1.00 90.69 150 THR A O 1
ATOM 1217 N N . ARG A 1 151 ? -8.192 -11.672 17.151 1.00 87.75 151 ARG A N 1
ATOM 1218 C CA . ARG A 1 151 ? -8.204 -12.750 18.154 1.00 87.75 151 ARG A CA 1
ATOM 1219 C C . ARG A 1 151 ? -9.519 -13.525 18.141 1.00 87.75 151 ARG A C 1
ATOM 1221 O O . ARG A 1 151 ? -10.593 -12.944 18.138 1.00 87.75 151 ARG A O 1
ATOM 1228 N N . THR A 1 152 ? -9.463 -14.841 18.195 1.00 84.50 152 THR A N 1
ATOM 1229 C CA . THR A 1 152 ? -10.643 -15.719 18.218 1.00 84.50 152 THR A CA 1
ATOM 1230 C C . THR A 1 152 ? -11.288 -15.817 19.600 1.00 84.50 152 THR A C 1
ATOM 1232 O O . THR A 1 152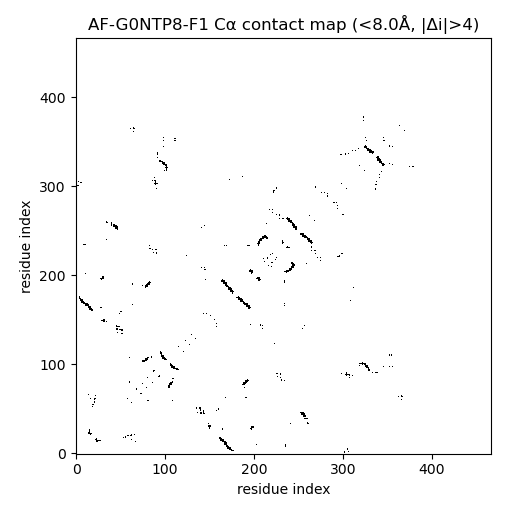 ? -12.498 -16.006 19.695 1.00 84.50 152 THR A O 1
ATOM 1235 N N . THR A 1 153 ? -10.502 -15.640 20.665 1.00 83.50 153 THR A N 1
ATOM 1236 C CA . THR A 1 153 ? -10.963 -15.637 22.060 1.00 83.50 153 THR A CA 1
ATOM 1237 C C . THR A 1 153 ? -10.384 -14.445 22.820 1.00 83.50 153 THR A C 1
ATOM 1239 O O . THR A 1 153 ? -9.387 -13.851 22.402 1.00 83.50 153 THR A O 1
ATOM 1242 N N . GLU A 1 154 ? -11.007 -14.073 23.939 1.00 79.94 154 GLU A N 1
ATOM 1243 C CA . GLU A 1 154 ? -10.554 -12.958 24.781 1.00 79.94 154 GLU A CA 1
ATOM 1244 C C . GLU A 1 154 ? -9.182 -13.235 25.412 1.00 79.94 154 GLU A C 1
ATOM 1246 O O . GLU A 1 154 ? -8.352 -12.331 25.504 1.00 79.94 154 GLU A O 1
ATOM 1251 N N . GLU A 1 155 ? -8.928 -14.496 25.766 1.00 82.81 155 GLU A N 1
ATOM 1252 C CA . GLU A 1 155 ? -7.710 -14.987 26.413 1.00 82.81 155 GLU A CA 1
ATOM 1253 C C . GLU A 1 155 ? -6.594 -15.331 25.419 1.00 82.81 155 GLU A C 1
ATOM 1255 O O . GLU A 1 155 ? -5.520 -15.769 25.836 1.00 82.81 155 GLU A O 1
ATOM 1260 N N . GLN A 1 156 ? -6.829 -15.188 24.108 1.00 84.75 156 GLN A N 1
ATOM 1261 C CA . GLN A 1 156 ? -5.804 -15.491 23.117 1.00 84.75 156 GLN A CA 1
ATOM 1262 C C . GLN A 1 156 ? -4.597 -14.567 23.348 1.00 84.75 156 GLN A C 1
ATOM 1264 O O . GLN A 1 156 ? -4.751 -13.341 23.272 1.00 84.75 156 GLN A O 1
ATOM 1269 N N . PRO A 1 157 ? -3.395 -15.121 23.591 1.00 84.44 157 PRO A N 1
ATOM 1270 C CA . PRO A 1 157 ? -2.210 -14.307 23.797 1.00 84.44 157 PRO A CA 1
ATOM 1271 C C . PRO A 1 157 ? -1.856 -13.568 22.508 1.00 84.44 157 PRO A C 1
ATOM 1273 O O . PRO A 1 157 ? -2.036 -14.095 21.402 1.00 84.44 157 PRO A O 1
ATOM 1276 N N . ILE A 1 158 ? -1.328 -12.355 22.654 1.00 82.56 158 ILE A N 1
ATOM 1277 C CA . ILE A 1 158 ? -0.675 -11.684 21.536 1.00 82.56 158 ILE A CA 1
ATOM 1278 C C . ILE A 1 158 ? 0.602 -12.459 21.201 1.00 82.56 158 ILE A C 1
ATOM 1280 O O . ILE A 1 158 ? 1.327 -12.898 22.096 1.00 82.56 158 ILE A O 1
ATOM 1284 N N . LYS A 1 159 ? 0.868 -12.680 19.914 1.00 77.06 159 LYS A N 1
ATOM 1285 C CA . LYS A 1 159 ? 2.136 -13.284 19.496 1.00 77.06 159 LYS A CA 1
ATOM 1286 C C . LYS A 1 159 ? 3.236 -12.236 19.635 1.00 77.06 159 LYS A C 1
ATOM 1288 O O . LYS A 1 159 ? 3.036 -11.102 19.209 1.00 77.06 159 LYS A O 1
ATOM 1293 N N . GLU A 1 160 ? 4.374 -12.622 20.212 1.00 68.75 160 GLU A N 1
ATOM 1294 C CA . GLU A 1 160 ? 5.537 -11.728 20.309 1.00 68.75 160 GLU A CA 1
ATOM 1295 C C . GLU A 1 160 ? 6.080 -11.359 18.924 1.00 68.75 160 GLU A C 1
ATOM 1297 O O . GLU A 1 160 ? 6.447 -10.207 18.705 1.00 68.75 160 GLU A O 1
ATOM 1302 N N . ASP A 1 161 ? 6.053 -12.317 17.990 1.00 69.81 161 ASP A N 1
ATOM 1303 C CA . ASP A 1 161 ? 6.466 -12.135 16.602 1.00 69.81 161 ASP A CA 1
ATOM 1304 C C . ASP A 1 161 ? 5.267 -12.013 15.658 1.00 69.81 161 ASP A C 1
ATOM 1306 O O . ASP A 1 161 ? 4.337 -12.834 15.664 1.00 69.81 161 ASP A O 1
ATOM 1310 N N . ARG A 1 162 ? 5.320 -11.004 14.784 1.00 75.12 162 ARG A N 1
ATOM 1311 C CA . ARG A 1 162 ? 4.328 -10.792 13.732 1.00 75.12 162 ARG A CA 1
ATOM 1312 C C . ARG A 1 162 ? 4.733 -11.522 12.457 1.00 75.12 162 ARG A C 1
ATOM 1314 O O . ARG A 1 162 ? 5.717 -11.176 11.815 1.00 75.12 162 ARG A O 1
ATOM 1321 N N . ASN A 1 163 ? 3.894 -12.453 12.019 1.00 87.19 163 ASN A N 1
ATOM 1322 C CA . ASN A 1 163 ? 3.933 -12.918 10.637 1.00 87.19 163 ASN A CA 1
ATOM 1323 C C . ASN A 1 163 ? 3.192 -11.923 9.741 1.00 87.19 163 ASN A C 1
ATOM 1325 O O . ASN A 1 163 ? 2.126 -11.429 10.113 1.00 87.19 163 ASN A O 1
ATOM 1329 N N . ALA A 1 164 ? 3.719 -11.665 8.546 1.00 89.94 164 ALA A N 1
ATOM 1330 C CA . ALA A 1 164 ? 3.043 -10.821 7.568 1.00 89.94 164 ALA A CA 1
ATOM 1331 C C . ALA A 1 164 ? 2.239 -11.693 6.600 1.00 89.94 164 ALA A C 1
ATOM 1333 O O . ALA A 1 164 ? 2.799 -12.555 5.917 1.00 89.94 164 ALA A O 1
ATOM 1334 N N . PHE A 1 165 ? 0.931 -11.452 6.531 1.00 94.31 165 PHE A N 1
ATOM 1335 C CA . PHE A 1 165 ? 0.058 -12.042 5.525 1.00 94.31 165 PHE A CA 1
ATOM 1336 C C . PHE A 1 165 ? -0.014 -11.121 4.309 1.00 94.31 165 PHE A C 1
ATOM 1338 O O . PHE A 1 165 ? -0.226 -9.913 4.437 1.00 94.31 165 PHE A O 1
ATOM 1345 N N . LYS A 1 166 ? 0.210 -11.684 3.124 1.00 96.38 166 LYS A N 1
ATOM 1346 C CA . LYS A 1 166 ? 0.347 -10.924 1.888 1.00 96.38 166 LYS A CA 1
ATOM 1347 C C . LYS A 1 166 ? -0.531 -11.492 0.792 1.00 96.38 166 LYS A C 1
ATOM 1349 O O . LYS A 1 166 ? -0.538 -12.693 0.542 1.00 96.38 166 LYS A O 1
ATOM 1354 N N . ALA A 1 167 ? -1.217 -10.601 0.096 1.00 97.50 167 ALA A N 1
ATOM 1355 C CA . ALA A 1 167 ? -1.862 -10.875 -1.172 1.00 97.50 167 ALA A CA 1
ATOM 1356 C C . ALA A 1 167 ? -0.907 -10.522 -2.317 1.00 97.50 167 ALA A C 1
ATOM 1358 O O . ALA A 1 167 ? -0.230 -9.491 -2.291 1.00 97.50 167 ALA A O 1
ATOM 1359 N N . VAL A 1 168 ? -0.865 -11.370 -3.337 1.00 97.69 168 VAL A N 1
ATOM 1360 C CA . VAL A 1 168 ? -0.183 -11.093 -4.598 1.00 97.69 168 VAL A CA 1
ATOM 1361 C C . VAL A 1 168 ? -1.217 -10.587 -5.583 1.00 97.69 168 VAL A C 1
ATOM 1363 O O . VAL A 1 168 ? -2.250 -11.222 -5.808 1.00 97.69 168 VAL A O 1
ATOM 1366 N N . MET A 1 169 ? -0.927 -9.427 -6.150 1.00 97.94 169 MET A N 1
ATOM 1367 C CA . MET A 1 169 ? -1.834 -8.672 -6.992 1.00 97.94 169 MET A CA 1
ATOM 1368 C C . MET A 1 169 ? -1.315 -8.624 -8.418 1.00 97.94 169 MET A C 1
ATOM 1370 O O . MET A 1 169 ? -0.121 -8.410 -8.646 1.00 97.94 169 MET A O 1
ATOM 1374 N N . LEU A 1 170 ? -2.232 -8.772 -9.364 1.00 97.62 170 LEU A N 1
ATOM 1375 C CA . LEU A 1 170 ? -2.027 -8.419 -10.755 1.00 97.62 170 LEU A CA 1
ATOM 1376 C C . LEU A 1 170 ? -2.841 -7.159 -11.033 1.00 97.62 170 LEU A C 1
ATOM 1378 O O . LEU A 1 170 ? -4.043 -7.141 -10.794 1.00 97.62 170 LEU A O 1
ATOM 1382 N N . ALA A 1 171 ? -2.194 -6.115 -11.534 1.00 97.81 171 ALA A N 1
ATOM 1383 C CA . ALA A 1 171 ? -2.892 -4.912 -11.959 1.00 97.81 171 ALA A CA 1
ATOM 1384 C C . ALA A 1 171 ? -2.569 -4.556 -13.406 1.00 97.81 171 ALA A C 1
ATOM 1386 O O . ALA A 1 171 ? -1.485 -4.861 -13.914 1.00 97.81 171 ALA A O 1
ATOM 1387 N N . SER A 1 172 ? -3.505 -3.878 -14.061 1.00 96.50 172 SER A N 1
ATOM 1388 C CA . SER A 1 172 ? -3.289 -3.271 -15.371 1.00 96.50 172 SER A CA 1
ATOM 1389 C C . SER A 1 172 ? -3.642 -1.799 -15.358 1.00 96.50 172 SER A C 1
ATOM 1391 O O . SER A 1 172 ? -4.644 -1.395 -14.776 1.00 96.50 172 SER A O 1
ATOM 1393 N N . ILE A 1 173 ? -2.805 -1.012 -16.031 1.00 95.50 173 ILE A N 1
ATOM 1394 C CA . ILE A 1 173 ? -3.099 0.374 -16.383 1.00 95.50 173 ILE A CA 1
ATOM 1395 C C . ILE A 1 173 ? -3.541 0.362 -17.840 1.00 95.50 173 ILE A C 1
ATOM 1397 O O . ILE A 1 173 ? -2.766 0.021 -18.740 1.00 95.50 173 ILE A O 1
ATOM 1401 N N . GLU A 1 174 ? -4.805 0.688 -18.045 1.00 93.94 174 GLU A N 1
ATOM 1402 C CA . GLU A 1 174 ? -5.487 0.729 -19.325 1.00 93.94 174 GLU A CA 1
ATOM 1403 C C . GLU A 1 174 ? -5.693 2.181 -19.745 1.00 93.94 174 GLU A C 1
ATOM 1405 O O . GLU A 1 174 ? -6.078 3.028 -18.940 1.00 93.94 174 GLU A O 1
ATOM 1410 N N . GLU A 1 175 ? -5.473 2.454 -21.023 1.00 90.31 175 GLU A N 1
ATOM 1411 C CA . GLU A 1 175 ? -5.707 3.764 -21.617 1.00 90.31 175 GLU A CA 1
ATOM 1412 C C . GLU A 1 175 ? -6.648 3.600 -22.808 1.00 90.31 175 GLU A C 1
ATOM 1414 O O . GLU A 1 175 ? -6.428 2.749 -23.683 1.00 90.31 175 GLU A O 1
ATOM 1419 N N . LYS A 1 176 ? -7.715 4.400 -22.839 1.00 85.94 176 LYS A N 1
ATOM 1420 C CA . LYS A 1 176 ? -8.617 4.462 -23.987 1.00 85.94 176 LYS A CA 1
ATOM 1421 C C . LYS A 1 176 ? -8.230 5.648 -24.867 1.00 85.94 176 LYS A C 1
ATOM 1423 O O . LYS A 1 176 ? -8.364 6.800 -24.466 1.00 85.94 176 LYS A O 1
ATOM 1428 N N . GLU A 1 177 ? -7.751 5.342 -26.068 1.00 82.00 177 GLU A N 1
ATOM 1429 C CA . GLU A 1 177 ? -7.451 6.344 -27.094 1.00 82.00 177 GLU A CA 1
ATOM 1430 C C . GLU A 1 177 ? -8.740 7.054 -27.542 1.00 82.00 177 GLU A C 1
ATOM 1432 O O . GLU A 1 177 ? -9.829 6.467 -27.541 1.00 82.00 177 GLU A O 1
ATOM 1437 N N . GLU A 1 178 ? -8.617 8.322 -27.932 1.00 75.75 178 GLU A N 1
ATOM 1438 C CA . GLU A 1 178 ? -9.723 9.094 -28.493 1.00 75.75 178 GLU A CA 1
ATOM 1439 C C . GLU A 1 178 ? -10.269 8.364 -29.735 1.00 75.75 178 GLU A C 1
ATOM 1441 O O . GLU A 1 178 ? -9.516 7.994 -30.634 1.00 75.75 178 GLU A O 1
ATOM 1446 N N . ASN A 1 179 ? -11.580 8.103 -29.763 1.00 78.19 179 ASN A N 1
ATOM 1447 C CA . ASN A 1 179 ? -12.289 7.303 -30.780 1.00 78.19 179 ASN A CA 1
ATOM 1448 C C . ASN A 1 179 ? -12.063 5.775 -30.760 1.00 78.19 179 ASN A C 1
ATOM 1450 O O . ASN A 1 179 ? -12.602 5.074 -31.618 1.00 78.19 179 ASN A O 1
ATOM 1454 N N . ALA A 1 180 ? -11.344 5.215 -29.782 1.00 78.31 180 ALA A N 1
ATOM 1455 C CA . ALA A 1 180 ? -11.250 3.762 -29.632 1.00 78.31 180 ALA A CA 1
ATOM 1456 C C . ALA A 1 180 ? -12.488 3.174 -28.930 1.00 78.31 180 ALA A C 1
ATOM 1458 O O . ALA A 1 180 ? -12.965 3.696 -27.920 1.00 78.31 180 ALA A O 1
ATOM 1459 N N . TYR A 1 181 ? -12.980 2.030 -29.416 1.00 79.88 181 TYR A N 1
ATOM 1460 C CA . TYR A 1 181 ? -14.079 1.297 -28.771 1.00 79.88 181 TYR A CA 1
ATOM 1461 C C . TYR A 1 181 ? -13.641 0.569 -27.491 1.00 79.88 181 TYR A C 1
ATOM 1463 O O . TYR A 1 181 ? -14.445 0.396 -26.577 1.00 79.88 181 TYR A O 1
ATOM 1471 N N . THR A 1 182 ? -12.369 0.174 -27.399 1.00 81.94 182 THR A N 1
ATOM 1472 C CA . THR A 1 182 ? -11.814 -0.612 -26.287 1.00 81.94 182 THR A CA 1
ATOM 1473 C C . THR A 1 182 ? -10.552 0.038 -25.730 1.00 81.94 182 THR A C 1
ATOM 1475 O O . THR A 1 182 ? -9.725 0.534 -26.495 1.00 81.94 182 THR A O 1
ATOM 1478 N N . ALA A 1 183 ? -10.377 -0.005 -24.408 1.00 86.38 183 ALA A N 1
ATOM 1479 C CA . ALA A 1 183 ? -9.132 0.411 -23.769 1.00 86.38 183 ALA A CA 1
ATOM 1480 C C . ALA A 1 183 ? -8.007 -0.599 -24.058 1.00 86.38 183 ALA A C 1
ATOM 1482 O O . ALA A 1 183 ? -8.257 -1.799 -24.187 1.00 86.38 183 ALA A O 1
ATOM 1483 N N . LYS A 1 184 ? -6.766 -0.117 -24.172 1.00 89.69 184 LYS A N 1
ATOM 1484 C CA . LYS A 1 184 ? -5.575 -0.959 -24.354 1.00 89.69 184 LYS A CA 1
ATOM 1485 C C . LYS A 1 184 ? -4.790 -1.015 -23.050 1.00 89.69 184 LYS A C 1
ATOM 1487 O O . LYS A 1 184 ? -4.512 0.024 -22.455 1.00 89.69 184 LYS A O 1
ATOM 1492 N N . VAL A 1 185 ? -4.370 -2.212 -22.644 1.00 91.19 185 VAL A N 1
ATOM 1493 C CA . VAL A 1 185 ? -3.445 -2.387 -21.514 1.00 91.19 185 VAL A CA 1
ATOM 1494 C C . VAL A 1 185 ? -2.080 -1.816 -21.902 1.00 91.19 185 VAL A C 1
ATOM 1496 O O . VAL A 1 185 ? -1.425 -2.320 -22.816 1.00 91.19 185 VAL A O 1
ATOM 1499 N N . LYS A 1 186 ? -1.644 -0.763 -21.209 1.00 93.88 186 LYS A N 1
ATOM 1500 C CA . LYS A 1 186 ? -0.345 -0.105 -21.424 1.00 93.88 186 LYS A CA 1
ATOM 1501 C C . LYS A 1 186 ? 0.741 -0.693 -20.531 1.00 93.88 186 LYS A C 1
ATOM 1503 O O . LYS A 1 186 ? 1.869 -0.920 -20.988 1.00 93.88 186 LYS A O 1
ATOM 1508 N N . HIS A 1 187 ? 0.379 -1.005 -19.287 1.00 95.56 187 HIS A N 1
ATOM 1509 C CA . HIS A 1 187 ? 1.278 -1.582 -18.290 1.00 95.56 187 HIS A CA 1
ATOM 1510 C C . HIS A 1 187 ? 0.590 -2.708 -17.524 1.00 95.56 187 HIS A C 1
ATOM 1512 O O . HIS A 1 187 ? -0.596 -2.618 -17.211 1.00 95.56 187 HIS A O 1
ATOM 1518 N N . SER A 1 188 ? 1.357 -3.749 -17.201 1.00 96.50 188 SER A N 1
ATOM 1519 C CA . SER A 1 188 ? 0.953 -4.828 -16.301 1.00 96.50 188 SER A CA 1
ATOM 1520 C C . SER A 1 188 ? 1.894 -4.843 -15.102 1.00 96.50 188 SER A C 1
ATOM 1522 O O . SER A 1 188 ? 3.114 -4.761 -15.267 1.00 96.50 188 SER A O 1
ATOM 1524 N N . LEU A 1 189 ? 1.321 -4.916 -13.907 1.00 97.62 189 LEU A N 1
ATOM 1525 C CA . LEU A 1 189 ? 2.006 -4.815 -12.626 1.00 97.62 189 LEU A CA 1
ATOM 1526 C C . LEU A 1 189 ? 1.775 -6.108 -11.840 1.00 97.62 189 LEU A C 1
ATOM 1528 O O . LEU A 1 189 ? 0.645 -6.581 -11.758 1.00 97.62 189 LEU A O 1
ATOM 1532 N N . LEU A 1 190 ? 2.824 -6.653 -11.238 1.00 97.69 190 LEU A N 1
ATOM 1533 C CA . LEU A 1 190 ? 2.776 -7.759 -10.288 1.00 97.69 190 LEU A CA 1
ATOM 1534 C C . LEU A 1 190 ? 3.375 -7.275 -8.971 1.00 97.69 190 LEU A C 1
ATOM 1536 O O . LEU A 1 190 ? 4.520 -6.834 -8.939 1.00 97.69 190 LEU A O 1
ATOM 1540 N N . TYR A 1 191 ? 2.635 -7.341 -7.876 1.00 97.50 191 TYR A N 1
ATOM 1541 C CA . TYR A 1 191 ? 3.150 -6.824 -6.611 1.00 97.50 191 TYR A CA 1
ATOM 1542 C C . TYR A 1 191 ? 2.565 -7.540 -5.405 1.00 97.50 191 TYR A C 1
ATOM 1544 O O . TYR A 1 191 ? 1.522 -8.183 -5.487 1.00 97.50 191 TYR A O 1
ATOM 1552 N N . ALA A 1 192 ? 3.250 -7.420 -4.270 1.00 96.81 192 ALA A N 1
ATOM 1553 C CA . ALA A 1 192 ? 2.744 -7.888 -2.987 1.00 96.81 192 ALA A CA 1
ATOM 1554 C C . ALA A 1 192 ? 2.108 -6.738 -2.198 1.00 96.81 192 ALA A C 1
ATOM 1556 O O . ALA A 1 192 ? 2.681 -5.648 -2.079 1.00 96.81 192 ALA A O 1
ATOM 1557 N N . ALA A 1 193 ? 0.947 -7.014 -1.617 1.00 96.06 193 ALA A N 1
ATOM 1558 C CA . ALA A 1 193 ? 0.228 -6.174 -0.675 1.00 96.06 193 ALA A CA 1
ATOM 1559 C C . ALA A 1 193 ? 0.158 -6.892 0.673 1.00 96.06 193 ALA A C 1
ATOM 1561 O O . ALA A 1 193 ? -0.314 -8.020 0.736 1.00 96.06 193 ALA A O 1
ATOM 1562 N N . GLU A 1 194 ? 0.623 -6.256 1.745 1.00 94.50 194 GLU A N 1
ATOM 1563 C CA . GLU A 1 194 ? 0.325 -6.737 3.096 1.00 94.50 194 GLU A CA 1
ATOM 1564 C C . GLU A 1 194 ? -1.151 -6.493 3.402 1.00 94.50 194 GLU A C 1
ATOM 1566 O O . GLU A 1 194 ? -1.656 -5.406 3.118 1.00 94.50 194 GLU A O 1
ATOM 1571 N N . ILE A 1 195 ? -1.826 -7.520 3.917 1.00 95.44 195 ILE A N 1
ATOM 1572 C CA . ILE A 1 195 ? -3.252 -7.506 4.232 1.00 95.44 195 ILE A CA 1
ATOM 1573 C C . ILE A 1 195 ? -3.399 -7.716 5.735 1.00 95.44 195 ILE A C 1
ATOM 1575 O O . ILE A 1 195 ? -2.964 -8.739 6.268 1.00 95.44 195 ILE A O 1
ATOM 1579 N N . ASP A 1 196 ? -4.020 -6.752 6.412 1.00 94.19 196 ASP A N 1
ATOM 1580 C CA . ASP A 1 196 ? -4.162 -6.802 7.865 1.00 94.19 196 ASP A CA 1
ATOM 1581 C C . ASP A 1 196 ? -5.145 -7.886 8.293 1.00 94.19 196 ASP A C 1
ATOM 1583 O O . ASP A 1 196 ? -4.876 -8.619 9.241 1.00 94.19 196 ASP A O 1
ATOM 1587 N N . ALA A 1 197 ? -6.277 -8.014 7.606 1.00 94.62 197 ALA A N 1
ATOM 1588 C CA . ALA A 1 197 ? -7.231 -9.074 7.883 1.00 94.62 197 ALA A CA 1
ATOM 1589 C C . ALA A 1 197 ? -8.044 -9.457 6.647 1.00 94.62 197 ALA A C 1
ATOM 1591 O O . ALA A 1 197 ? -8.179 -8.681 5.701 1.00 94.62 197 ALA A O 1
ATOM 1592 N N . ILE A 1 198 ? -8.633 -10.646 6.688 1.00 94.88 198 ILE A N 1
ATOM 1593 C CA . ILE A 1 198 ? -9.631 -11.100 5.719 1.00 94.88 198 ILE A CA 1
ATOM 1594 C C . ILE A 1 198 ? -10.983 -11.350 6.393 1.00 94.88 198 ILE A C 1
ATOM 1596 O O . ILE A 1 198 ? -11.060 -11.604 7.600 1.00 94.88 198 ILE A O 1
ATOM 1600 N N . GLY A 1 199 ? -12.051 -11.254 5.607 1.00 91.88 199 GLY A N 1
ATOM 1601 C CA . GLY A 1 199 ? -13.417 -11.552 6.025 1.00 91.88 199 GLY A CA 1
ATOM 1602 C C . GLY A 1 199 ? -13.756 -13.043 5.995 1.00 91.88 199 GLY A C 1
ATOM 1603 O O . GLY A 1 199 ? -12.918 -13.919 6.228 1.00 91.88 199 GLY A O 1
ATOM 1604 N N . GLU A 1 200 ? -15.026 -13.324 5.695 1.00 87.38 200 GLU A N 1
ATOM 1605 C CA . GLU A 1 200 ? -15.532 -14.695 5.538 1.00 87.38 200 GLU A CA 1
ATOM 1606 C C . GLU A 1 200 ? -14.924 -15.375 4.298 1.00 87.38 200 GLU A C 1
ATOM 1608 O O . GLU A 1 200 ? -14.639 -16.570 4.321 1.00 87.38 200 GLU A O 1
ATOM 1613 N N . ASN A 1 201 ? -14.679 -14.599 3.236 1.00 89.88 201 ASN A N 1
ATOM 1614 C CA . ASN A 1 201 ? -13.968 -15.026 2.033 1.00 89.88 201 ASN A CA 1
ATOM 1615 C C . ASN A 1 201 ? -12.509 -14.542 2.069 1.00 89.88 201 ASN A C 1
ATOM 1617 O O . ASN A 1 201 ? -12.239 -13.404 2.449 1.00 89.88 201 ASN A O 1
ATOM 1621 N N . ASP A 1 202 ? -11.586 -15.369 1.580 1.00 88.25 202 ASP A N 1
ATOM 1622 C CA . ASP A 1 202 ? -10.142 -15.091 1.528 1.00 88.25 202 ASP A CA 1
ATOM 1623 C C . ASP A 1 202 ? -9.777 -13.896 0.639 1.00 88.25 202 ASP A C 1
ATOM 1625 O O . ASP A 1 202 ? -8.707 -13.313 0.785 1.00 88.25 202 ASP A O 1
ATOM 1629 N N . TYR A 1 203 ? -10.694 -13.497 -0.242 1.00 91.00 203 TYR A N 1
ATOM 1630 C CA . TYR A 1 203 ? -10.563 -12.330 -1.114 1.00 91.00 203 TYR A CA 1
ATOM 1631 C C . TYR A 1 203 ? -11.273 -11.076 -0.581 1.00 91.00 203 TYR A C 1
ATOM 1633 O O . TYR A 1 203 ? -11.190 -10.017 -1.200 1.00 91.00 203 TYR A O 1
ATOM 1641 N N . GLU A 1 204 ? -11.981 -11.158 0.552 1.00 94.00 204 GLU A N 1
ATOM 1642 C CA . GLU A 1 204 ? -12.525 -9.972 1.221 1.00 94.00 204 GLU A CA 1
ATOM 1643 C C . GLU A 1 204 ? -11.449 -9.378 2.135 1.00 94.00 204 GLU A C 1
ATOM 1645 O O . GLU A 1 204 ? -11.369 -9.703 3.317 1.00 94.00 204 GLU A O 1
ATOM 1650 N N . HIS A 1 205 ? -10.591 -8.528 1.575 1.00 96.88 205 HIS A N 1
ATOM 1651 C CA . HIS A 1 205 ? -9.508 -7.898 2.325 1.00 96.88 205 HIS A CA 1
ATOM 1652 C C . HIS A 1 205 ? -9.985 -6.696 3.147 1.00 96.88 205 HIS A C 1
ATOM 1654 O O . HIS A 1 205 ? -10.806 -5.889 2.697 1.00 96.88 205 HIS A O 1
ATOM 1660 N N . TYR A 1 206 ? -9.3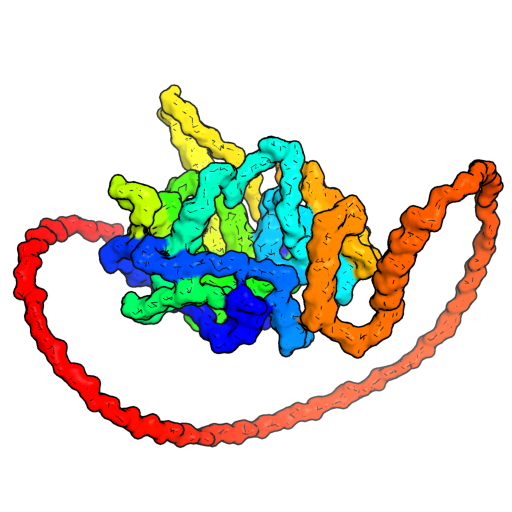77 -6.536 4.318 1.00 96.12 206 TYR A N 1
ATOM 1661 C CA . TYR A 1 206 ? -9.544 -5.405 5.217 1.00 96.12 206 TYR A CA 1
ATOM 1662 C C . TYR A 1 206 ? -8.189 -4.795 5.568 1.00 96.12 206 TYR A C 1
ATOM 1664 O O . TYR A 1 206 ? -7.217 -5.506 5.823 1.00 96.12 206 TYR A O 1
ATOM 1672 N N . GLU A 1 207 ? -8.165 -3.468 5.637 1.00 96.00 207 GLU A N 1
ATOM 1673 C CA . GLU A 1 207 ? -7.069 -2.702 6.231 1.00 96.00 207 GLU A CA 1
ATOM 1674 C C . GLU A 1 207 ? -7.501 -2.253 7.631 1.00 96.00 207 GLU A C 1
ATOM 1676 O O . GLU A 1 207 ? -8.645 -1.828 7.829 1.00 96.00 207 GLU A O 1
ATOM 1681 N N . LEU A 1 208 ? -6.595 -2.325 8.600 1.00 94.75 208 LEU A N 1
ATOM 1682 C CA . LEU A 1 208 ? -6.817 -1.901 9.975 1.00 94.75 208 LEU A CA 1
ATOM 1683 C C . LEU A 1 208 ? -5.951 -0.675 10.257 1.00 94.75 208 LEU A C 1
ATOM 1685 O O . LEU A 1 208 ? -4.726 -0.749 10.282 1.00 94.75 208 LEU A O 1
ATOM 1689 N N . LYS A 1 209 ? -6.581 0.474 10.505 1.00 93.75 209 LYS A N 1
ATOM 1690 C CA . LYS A 1 209 ? -5.867 1.708 10.855 1.00 93.75 209 LYS A CA 1
ATOM 1691 C C . LYS A 1 209 ? -6.241 2.149 12.258 1.00 93.75 209 LYS A C 1
ATOM 1693 O O . LYS A 1 209 ? -7.410 2.144 12.627 1.00 93.75 209 LYS A O 1
ATOM 1698 N N . LEU A 1 210 ? -5.252 2.583 13.024 1.00 92.00 210 LEU A N 1
ATOM 1699 C CA . LEU A 1 210 ? -5.464 3.202 14.324 1.00 92.00 210 LEU A CA 1
ATOM 1700 C C . LEU A 1 210 ? -5.256 4.710 14.182 1.00 92.00 210 LEU A C 1
ATOM 1702 O O . LEU A 1 210 ? -4.182 5.150 13.780 1.00 92.00 210 LEU A O 1
ATOM 1706 N N . VAL A 1 211 ? -6.285 5.499 14.482 1.00 90.44 211 VAL A N 1
ATOM 1707 C CA . VAL A 1 211 ? -6.317 6.944 14.229 1.00 90.44 211 VAL A CA 1
ATOM 1708 C C . VAL A 1 211 ? -6.502 7.688 15.548 1.00 90.44 211 VAL A C 1
ATOM 1710 O O . VAL A 1 211 ? -7.503 7.514 16.246 1.00 90.44 211 VAL A O 1
ATOM 1713 N N . ARG A 1 212 ? -5.533 8.538 15.906 1.00 87.25 212 ARG A N 1
ATOM 1714 C CA . ARG A 1 212 ? -5.611 9.388 17.105 1.00 87.25 212 ARG A CA 1
ATOM 1715 C C . ARG A 1 212 ? -6.758 10.393 16.948 1.00 87.25 212 ARG A C 1
ATOM 1717 O O . ARG A 1 212 ? -6.748 11.167 15.997 1.00 87.25 212 ARG A O 1
ATOM 1724 N N . GLY A 1 213 ? -7.735 10.378 17.856 1.00 85.62 213 GLY A N 1
ATOM 1725 C CA . GLY A 1 213 ? -8.942 11.219 17.758 1.00 85.62 213 GLY A CA 1
ATOM 1726 C C . GLY A 1 213 ? -9.895 10.854 16.606 1.00 85.62 213 GLY A C 1
ATOM 1727 O O . GLY A 1 213 ? -10.817 11.608 16.305 1.00 85.62 213 GLY A O 1
ATOM 1728 N N . GLY A 1 214 ? -9.672 9.711 15.946 1.00 88.31 214 GLY A N 1
ATOM 1729 C CA . GLY A 1 214 ? -10.611 9.125 14.990 1.00 88.31 214 GLY A CA 1
ATOM 1730 C C . GLY A 1 214 ? -10.712 9.887 13.668 1.00 88.31 214 GLY A C 1
ATOM 1731 O O . GLY A 1 214 ? -9.908 10.764 13.361 1.00 88.31 214 GLY A O 1
ATOM 1732 N N . LEU A 1 215 ? -11.729 9.553 12.868 1.00 91.44 215 LEU A N 1
ATOM 1733 C CA . LEU A 1 215 ? -11.967 10.184 11.560 1.00 91.44 215 LEU A CA 1
ATOM 1734 C C . LEU A 1 215 ? -12.530 11.614 11.662 1.00 91.44 215 LEU A C 1
ATOM 1736 O O . LEU A 1 215 ? -12.713 12.275 10.643 1.00 91.44 215 LEU A O 1
ATOM 1740 N N . GLY A 1 216 ? -12.796 12.112 12.873 1.00 87.38 216 GLY A N 1
ATOM 1741 C CA . GLY A 1 216 ? -13.068 13.532 13.114 1.00 87.38 216 GLY A CA 1
ATOM 1742 C C . GLY A 1 216 ? -11.803 14.397 13.106 1.00 87.38 216 GLY A C 1
ATOM 1743 O O . GLY A 1 216 ? -11.895 15.615 12.963 1.00 87.38 216 GLY A O 1
ATOM 1744 N N . ASN A 1 217 ? -10.619 13.786 13.234 1.00 86.38 217 ASN A N 1
ATOM 1745 C CA . ASN A 1 217 ? -9.354 14.504 13.297 1.00 86.38 217 ASN A CA 1
ATOM 1746 C C . ASN A 1 217 ? -8.917 15.012 11.910 1.00 86.38 217 ASN A C 1
ATOM 1748 O O . ASN A 1 217 ? -8.648 14.224 10.998 1.00 86.38 217 ASN A O 1
ATOM 1752 N N . LYS A 1 218 ? -8.751 16.335 11.788 1.00 85.19 218 LYS A N 1
ATOM 1753 C CA . LYS A 1 218 ? -8.264 17.020 10.579 1.00 85.19 218 LYS A CA 1
ATOM 1754 C C . LYS A 1 218 ? -6.939 16.455 10.071 1.00 85.19 218 LYS A C 1
ATOM 1756 O O . LYS A 1 218 ? -6.733 16.338 8.868 1.00 85.19 218 LYS A O 1
ATOM 1761 N N . TRP A 1 219 ? -6.045 16.061 10.976 1.00 84.75 219 TRP A N 1
ATOM 1762 C CA . TRP A 1 219 ? -4.722 15.560 10.614 1.00 84.75 219 TRP A CA 1
ATOM 1763 C C . TRP A 1 219 ? -4.783 14.288 9.756 1.00 84.75 219 TRP A C 1
ATOM 1765 O O . TRP A 1 219 ? -3.975 14.139 8.839 1.00 84.75 219 TRP A O 1
ATOM 1775 N N . PHE A 1 220 ? -5.758 13.400 10.000 1.00 89.38 220 PHE A N 1
ATOM 1776 C CA . PHE A 1 220 ? -5.971 12.220 9.158 1.00 89.38 220 PHE A CA 1
ATOM 1777 C C . PHE A 1 220 ? -6.305 12.630 7.723 1.00 89.38 220 PHE A C 1
ATOM 1779 O O . PHE A 1 220 ? -5.654 12.170 6.786 1.00 89.38 220 PHE A O 1
ATOM 1786 N N . TRP A 1 221 ? -7.274 13.531 7.554 1.00 91.38 221 TRP A N 1
ATOM 1787 C CA . TRP A 1 221 ? -7.713 13.973 6.234 1.00 91.38 221 TRP A CA 1
ATOM 1788 C C . TRP A 1 221 ? -6.613 14.716 5.483 1.00 91.38 221 TRP A C 1
ATOM 1790 O O . TRP A 1 221 ? -6.382 14.412 4.317 1.00 91.38 221 TRP A O 1
ATOM 1800 N N . ASN A 1 222 ? -5.871 15.590 6.160 1.00 85.00 222 ASN A N 1
ATOM 1801 C CA . ASN A 1 222 ? -4.823 16.396 5.534 1.00 85.00 222 ASN A CA 1
ATOM 1802 C C . ASN A 1 222 ? -3.581 15.597 5.137 1.00 85.00 222 ASN A C 1
ATOM 1804 O O . ASN A 1 222 ? -2.947 15.944 4.148 1.00 85.00 222 ASN A O 1
ATOM 1808 N N . ASN A 1 223 ? -3.199 14.587 5.925 1.00 82.75 223 ASN A N 1
ATOM 1809 C CA . ASN A 1 223 ? -1.882 13.953 5.781 1.00 82.75 223 ASN A CA 1
ATOM 1810 C C . ASN A 1 223 ? -1.942 12.471 5.404 1.00 82.75 223 ASN A C 1
ATOM 1812 O O . ASN A 1 223 ? -0.968 11.946 4.877 1.00 82.75 223 ASN A O 1
ATOM 1816 N N . ASN A 1 224 ? -3.052 11.777 5.674 1.00 87.56 224 ASN A N 1
ATOM 1817 C CA . ASN A 1 224 ? -3.114 10.317 5.536 1.00 87.56 224 ASN A CA 1
ATOM 1818 C C . ASN A 1 224 ? -4.224 9.815 4.623 1.00 87.56 224 ASN A C 1
ATOM 1820 O O . ASN A 1 224 ? -4.144 8.668 4.191 1.00 87.56 224 ASN A O 1
ATOM 1824 N N . SER A 1 225 ? -5.256 10.612 4.338 1.00 92.81 225 SER A N 1
ATOM 1825 C CA . SER A 1 225 ? -6.411 10.138 3.564 1.00 92.81 225 SER A CA 1
ATOM 1826 C C . SER A 1 225 ? -6.025 9.668 2.161 1.00 92.81 225 SER A C 1
ATOM 1828 O O . SER A 1 225 ? -6.462 8.596 1.745 1.00 92.81 225 SER A O 1
ATOM 1830 N N . GLU A 1 226 ? -5.142 10.398 1.478 1.00 93.75 226 GLU A N 1
ATOM 1831 C CA . GLU A 1 226 ? -4.631 10.033 0.155 1.00 93.75 226 GLU A CA 1
ATOM 1832 C C . GLU A 1 226 ? -3.859 8.708 0.184 1.00 93.75 226 GLU A C 1
ATOM 1834 O O . GLU A 1 226 ? -4.160 7.774 -0.562 1.00 93.75 226 GLU A O 1
ATOM 1839 N N . ALA A 1 227 ? -2.886 8.595 1.092 1.00 91.75 227 ALA A N 1
ATOM 1840 C CA . ALA A 1 227 ? -2.087 7.385 1.242 1.00 91.75 227 ALA A CA 1
ATOM 1841 C C . ALA A 1 227 ? -2.959 6.188 1.651 1.00 91.75 227 ALA A C 1
ATOM 1843 O O . ALA A 1 227 ? -2.794 5.094 1.114 1.00 91.75 227 ALA A O 1
ATOM 1844 N N . ALA A 1 228 ? -3.924 6.392 2.553 1.00 94.62 228 ALA A N 1
ATOM 1845 C CA . ALA A 1 228 ? -4.884 5.371 2.958 1.00 94.62 228 ALA A CA 1
ATOM 1846 C C . ALA A 1 228 ? -5.759 4.916 1.781 1.00 94.62 228 ALA A C 1
ATOM 1848 O O . ALA A 1 228 ? -5.980 3.714 1.622 1.00 94.62 228 ALA A O 1
ATOM 1849 N N . TYR A 1 229 ? -6.207 5.846 0.929 1.00 97.62 229 TYR A N 1
ATOM 1850 C CA . TYR A 1 229 ? -6.945 5.527 -0.291 1.00 97.62 229 TYR A CA 1
ATOM 1851 C C . TYR A 1 229 ? -6.112 4.654 -1.232 1.00 97.62 229 TYR A C 1
ATOM 1853 O O . TYR A 1 229 ? -6.556 3.564 -1.591 1.00 97.62 229 TYR A O 1
ATOM 1861 N N . TRP A 1 230 ? -4.895 5.074 -1.591 1.00 97.62 230 TRP A N 1
ATOM 1862 C CA . TRP A 1 230 ? -4.066 4.325 -2.540 1.00 97.62 230 TRP A CA 1
ATOM 1863 C C . TRP A 1 230 ? -3.566 2.990 -1.981 1.00 97.62 230 TRP A C 1
ATOM 1865 O O . TRP A 1 230 ? -3.529 1.996 -2.710 1.00 97.62 230 TRP A O 1
ATOM 1875 N N . GLN A 1 231 ? -3.253 2.914 -0.683 1.00 96.06 231 GLN A N 1
ATOM 1876 C CA . GLN A 1 231 ? -2.952 1.646 -0.010 1.00 96.06 231 GLN A CA 1
ATOM 1877 C C . GLN A 1 231 ? -4.148 0.688 -0.055 1.00 96.06 231 GLN A C 1
ATOM 1879 O O . GLN A 1 231 ? -3.967 -0.496 -0.344 1.00 96.06 231 GLN A O 1
ATOM 1884 N N . ALA A 1 232 ? -5.369 1.176 0.182 1.00 97.94 232 ALA A N 1
ATOM 1885 C CA . ALA A 1 232 ? -6.567 0.349 0.079 1.00 97.94 232 ALA A CA 1
ATOM 1886 C C . ALA A 1 232 ? -6.872 -0.042 -1.376 1.00 97.94 232 ALA A C 1
ATOM 1888 O O . ALA A 1 232 ? -7.225 -1.187 -1.650 1.00 97.94 232 ALA A O 1
ATOM 1889 N N . TYR A 1 233 ? -6.681 0.875 -2.326 1.00 98.38 233 TYR A N 1
ATOM 1890 C CA . TYR A 1 233 ? -6.885 0.634 -3.753 1.00 98.38 233 TYR A CA 1
ATOM 1891 C C . TYR A 1 233 ? -5.983 -0.493 -4.259 1.00 98.38 233 TYR A C 1
ATOM 1893 O O . TYR A 1 233 ? -6.468 -1.519 -4.733 1.00 98.38 233 TYR A O 1
ATOM 1901 N N . PHE A 1 234 ? -4.670 -0.369 -4.052 1.00 98.25 234 PHE A N 1
ATOM 1902 C CA . PHE A 1 234 ? -3.714 -1.398 -4.456 1.00 98.25 234 PHE A CA 1
ATOM 1903 C C . PHE A 1 234 ? -3.746 -2.644 -3.561 1.00 98.25 234 PHE A C 1
ATOM 1905 O O . PHE A 1 234 ? -3.311 -3.708 -3.989 1.00 98.25 234 PHE A O 1
ATOM 1912 N N . GLY A 1 235 ? -4.291 -2.562 -2.347 1.00 97.44 235 GLY A N 1
ATOM 1913 C CA . GLY A 1 235 ? -4.584 -3.726 -1.504 1.00 97.44 235 GLY A CA 1
ATOM 1914 C C . GLY A 1 235 ? -5.834 -4.509 -1.924 1.00 97.44 235 GLY A C 1
ATOM 1915 O O . GLY A 1 235 ? -6.135 -5.532 -1.308 1.00 97.44 235 GLY A O 1
ATOM 1916 N N . ASN A 1 236 ? -6.564 -4.047 -2.947 1.00 97.56 236 ASN A N 1
ATOM 1917 C CA . ASN A 1 236 ? -7.909 -4.522 -3.278 1.00 97.56 236 ASN A CA 1
ATOM 1918 C C . ASN A 1 236 ? -8.837 -4.553 -2.042 1.00 97.56 236 ASN A C 1
ATOM 1920 O O . ASN A 1 236 ? -9.646 -5.456 -1.850 1.00 97.56 236 ASN A O 1
ATOM 1924 N N . VAL A 1 237 ? -8.673 -3.562 -1.164 1.00 97.31 237 VAL A N 1
ATOM 1925 C CA . VAL A 1 237 ? -9.429 -3.387 0.074 1.00 97.31 237 VAL A CA 1
ATOM 1926 C C . VAL A 1 237 ? -10.561 -2.406 -0.195 1.00 97.31 237 VAL A C 1
ATOM 1928 O O . VAL A 1 237 ? -10.327 -1.252 -0.556 1.00 97.31 237 VAL A O 1
ATOM 1931 N N . ASN A 1 238 ? -11.797 -2.848 0.024 1.00 96.12 238 ASN A N 1
ATOM 1932 C CA . ASN A 1 238 ? -12.971 -1.981 -0.097 1.00 96.12 238 ASN A CA 1
ATOM 1933 C C . ASN A 1 238 ? -13.286 -1.239 1.211 1.00 96.12 238 ASN A C 1
ATOM 1935 O O . ASN A 1 238 ? -13.862 -0.151 1.178 1.00 96.12 238 ASN A O 1
ATOM 1939 N N . LYS A 1 239 ? -12.923 -1.826 2.359 1.00 95.25 239 LYS A N 1
ATOM 1940 C CA . LYS A 1 239 ? -13.276 -1.340 3.699 1.00 95.25 239 LYS A CA 1
ATOM 1941 C C . LYS A 1 239 ? -12.030 -1.234 4.575 1.00 95.25 239 LYS A C 1
ATOM 1943 O O . LYS A 1 239 ? -11.355 -2.230 4.821 1.00 95.25 239 LYS A O 1
ATOM 1948 N N . ILE A 1 240 ? -11.779 -0.038 5.090 1.00 96.56 240 ILE A N 1
ATOM 1949 C CA . ILE A 1 240 ? -10.779 0.224 6.124 1.00 96.56 240 ILE A CA 1
ATOM 1950 C C . ILE A 1 240 ? -11.513 0.286 7.464 1.00 96.56 240 ILE A C 1
ATOM 1952 O O . ILE A 1 240 ? -12.502 1.008 7.594 1.00 96.56 240 ILE A O 1
ATOM 1956 N N . ILE A 1 241 ? -11.057 -0.468 8.462 1.00 95.31 241 ILE A N 1
ATOM 1957 C CA . ILE A 1 241 ? -11.581 -0.376 9.827 1.00 95.31 241 ILE A CA 1
ATOM 1958 C C . ILE A 1 241 ? -10.657 0.545 10.614 1.00 95.31 241 ILE A C 1
ATOM 1960 O O . ILE A 1 241 ? -9.486 0.238 10.843 1.00 95.31 241 ILE A O 1
ATOM 1964 N N . CYS A 1 242 ? -11.200 1.684 11.022 1.00 94.31 242 CYS A N 1
ATOM 1965 C CA . CYS A 1 242 ? -10.502 2.711 11.768 1.00 94.31 242 CYS A CA 1
ATOM 1966 C C . CYS A 1 242 ? -10.837 2.583 13.255 1.00 94.31 242 CYS A C 1
ATOM 1968 O O . CYS A 1 242 ? -11.974 2.818 13.662 1.00 94.31 242 CYS A O 1
ATOM 1970 N N . GLY A 1 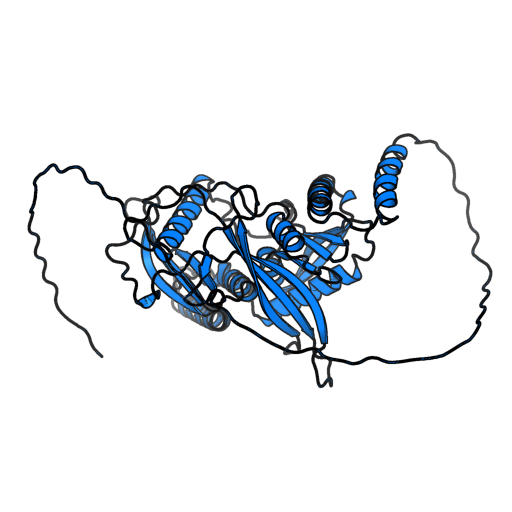243 ? -9.847 2.212 14.062 1.00 92.94 243 GLY A N 1
ATOM 1971 C CA . GLY A 1 243 ? -9.924 2.313 15.512 1.00 92.94 243 GLY A CA 1
ATOM 1972 C C . GLY A 1 243 ? -9.608 3.733 15.958 1.00 92.94 243 GLY A C 1
ATOM 1973 O O . GLY A 1 243 ? -8.583 4.292 15.569 1.00 92.94 243 GLY A O 1
ATOM 1974 N N . GLU A 1 244 ? -10.467 4.322 16.777 1.00 91.81 244 GLU A N 1
ATOM 1975 C CA . GLU A 1 244 ? -10.187 5.601 17.412 1.00 91.81 244 GLU A CA 1
ATOM 1976 C C . GLU A 1 244 ? -9.362 5.387 18.678 1.00 91.81 244 GLU A C 1
ATOM 1978 O O . GLU A 1 244 ? -9.766 4.658 19.586 1.00 91.81 244 GLU A O 1
ATOM 1983 N N . ARG A 1 245 ? -8.200 6.039 18.736 1.00 90.38 245 ARG A N 1
ATOM 1984 C CA . ARG A 1 245 ? -7.346 6.045 19.921 1.00 90.38 245 ARG A CA 1
ATOM 1985 C C . ARG A 1 245 ? -7.472 7.367 20.664 1.00 90.38 245 ARG A C 1
ATOM 1987 O O . ARG A 1 245 ? -7.227 8.424 20.076 1.00 90.38 245 ARG A O 1
ATOM 1994 N N . ALA A 1 246 ? -7.734 7.275 21.965 1.00 86.50 246 ALA A N 1
ATOM 1995 C CA . ALA A 1 246 ? -7.573 8.371 22.914 1.00 86.50 246 ALA A CA 1
ATOM 1996 C C . ALA A 1 246 ? -6.384 8.105 23.850 1.00 86.50 246 ALA A C 1
ATOM 1998 O O . ALA A 1 246 ? -6.042 6.955 24.144 1.00 86.50 246 ALA A O 1
ATOM 1999 N N . GLU A 1 247 ? -5.742 9.177 24.301 1.00 81.44 247 GLU A N 1
ATOM 2000 C CA . GLU A 1 247 ? -4.726 9.135 25.358 1.00 81.44 247 GLU A CA 1
ATOM 2001 C C . GLU A 1 247 ? -5.425 9.292 26.710 1.00 81.44 247 GLU A C 1
ATOM 2003 O O . GLU A 1 247 ? -6.389 10.052 26.818 1.00 81.44 247 GLU A O 1
ATOM 2008 N N . THR A 1 248 ? -4.990 8.556 27.733 1.00 64.19 248 THR A N 1
ATOM 2009 C CA . THR A 1 248 ? -5.543 8.722 29.082 1.00 64.19 248 THR A CA 1
ATOM 2010 C C . THR A 1 248 ? -4.963 9.975 29.751 1.00 64.19 248 THR A C 1
ATOM 2012 O O . THR A 1 248 ? -3.872 10.445 29.418 1.00 64.19 248 THR A O 1
ATOM 2015 N N . VAL A 1 249 ? -5.708 10.532 30.713 1.00 54.38 249 VAL A N 1
ATOM 2016 C CA . VAL A 1 249 ? -5.355 11.775 31.431 1.00 54.38 249 VAL A CA 1
ATOM 2017 C C . VAL A 1 249 ? -4.037 11.643 32.216 1.00 54.38 249 VAL A C 1
ATOM 2019 O O . VAL A 1 249 ? -3.341 12.634 32.413 1.00 54.38 249 VAL A O 1
ATOM 2022 N N . GLU A 1 250 ? -3.644 10.424 32.602 1.00 52.44 250 GLU A N 1
ATOM 2023 C CA . GLU A 1 250 ? -2.412 10.139 33.363 1.00 52.44 250 GLU A CA 1
ATOM 2024 C C . GLU A 1 250 ? -1.139 10.043 32.493 1.00 52.44 250 GLU A C 1
ATOM 2026 O O . GLU A 1 250 ? -0.052 9.747 32.990 1.00 52.44 250 GLU A O 1
ATOM 2031 N N . GLY A 1 251 ? -1.236 10.381 31.204 1.00 49.22 251 GLY A N 1
ATOM 2032 C CA . GLY A 1 251 ? -0.094 10.661 30.338 1.00 49.22 251 GLY A CA 1
ATOM 2033 C C . GLY A 1 251 ? -0.074 9.836 29.055 1.00 49.22 251 GLY A C 1
ATOM 2034 O O . GLY A 1 251 ? -0.712 8.795 28.933 1.00 49.22 251 GLY A O 1
ATOM 2035 N N . LYS A 1 252 ? 0.746 10.282 28.092 1.00 56.41 252 LYS A N 1
ATOM 2036 C CA . LYS A 1 252 ? 0.906 9.712 26.736 1.00 56.41 252 LYS A CA 1
ATOM 2037 C C . LYS A 1 252 ? 1.225 8.204 26.676 1.00 56.41 252 LYS A C 1
ATOM 2039 O O . LYS A 1 252 ? 1.334 7.677 25.573 1.00 56.41 252 LYS A O 1
ATOM 2044 N N . LYS A 1 253 ? 1.441 7.515 27.801 1.00 60.09 253 LYS A N 1
ATOM 2045 C CA . LYS A 1 253 ? 1.852 6.103 27.858 1.00 60.09 253 LYS A CA 1
ATOM 2046 C C . LYS A 1 253 ? 0.684 5.129 27.836 1.00 60.09 253 LYS A C 1
ATOM 2048 O O . LYS A 1 253 ? 0.851 4.058 27.267 1.00 60.09 253 LYS A O 1
ATOM 2053 N N . ASP A 1 254 ? -0.479 5.521 28.343 1.00 71.81 254 ASP A N 1
ATOM 2054 C CA . ASP A 1 254 ? -1.670 4.684 28.287 1.00 71.81 254 ASP A CA 1
ATOM 2055 C C . ASP A 1 254 ? -2.626 5.201 27.219 1.00 71.81 254 ASP A C 1
ATOM 2057 O O . ASP A 1 254 ? -2.886 6.396 27.054 1.00 71.81 254 ASP A O 1
ATOM 2061 N N . SER A 1 255 ? -3.075 4.282 26.375 1.00 84.75 255 SER A N 1
ATOM 2062 C CA . SER A 1 255 ? -3.968 4.602 25.274 1.00 84.75 255 SER A CA 1
ATOM 2063 C C . SER A 1 255 ? -5.053 3.568 25.182 1.00 84.75 255 SER A C 1
ATOM 2065 O O . SER A 1 255 ? -4.793 2.370 25.262 1.00 84.75 255 SER A O 1
ATOM 2067 N N . VAL A 1 256 ? -6.264 4.050 24.967 1.00 89.44 256 VAL A N 1
ATOM 2068 C CA . VAL A 1 256 ? -7.447 3.211 24.902 1.00 89.44 256 VAL A CA 1
ATOM 2069 C C . VAL A 1 256 ? -8.096 3.320 23.538 1.00 89.44 256 VAL A C 1
ATOM 2071 O O . VAL A 1 256 ? -8.098 4.382 22.910 1.00 89.44 256 VAL A O 1
ATOM 2074 N N . LEU A 1 257 ? -8.639 2.198 23.083 1.00 91.00 257 LEU A N 1
ATOM 2075 C CA . LEU A 1 257 ? -9.554 2.167 21.956 1.00 91.00 257 LEU A CA 1
ATOM 2076 C C . LEU A 1 257 ? -10.911 2.694 22.435 1.00 91.00 257 LEU A C 1
ATOM 2078 O O . LEU A 1 257 ? -11.488 2.133 23.369 1.00 91.00 257 LEU A O 1
ATOM 2082 N N . THR A 1 258 ? -11.412 3.763 21.818 1.00 89.19 258 THR A N 1
ATOM 2083 C CA . THR A 1 258 ? -12.675 4.409 22.219 1.00 89.19 258 THR A CA 1
ATOM 2084 C C . THR A 1 258 ? -13.825 4.096 21.273 1.00 89.19 258 THR A C 1
ATOM 2086 O O . THR A 1 258 ? -14.958 3.943 21.722 1.00 89.19 258 THR A O 1
ATOM 2089 N N . SER A 1 259 ? -13.553 3.965 19.975 1.00 89.19 259 SER A N 1
ATOM 2090 C CA . SER A 1 259 ? -14.574 3.676 18.969 1.00 89.19 259 SER A CA 1
ATOM 2091 C C . SER A 1 259 ? -14.002 2.904 17.775 1.00 89.19 259 SER A C 1
ATOM 2093 O O . SER A 1 259 ? -12.786 2.821 17.582 1.00 89.19 259 SER A O 1
ATOM 2095 N N . LEU A 1 260 ? -14.894 2.308 16.981 1.00 91.50 260 LEU A N 1
ATOM 2096 C CA . LEU A 1 260 ? -14.587 1.674 15.701 1.00 91.50 260 LEU A CA 1
ATOM 2097 C C . LEU A 1 260 ? -15.434 2.328 14.615 1.00 91.50 260 LEU A C 1
ATOM 2099 O O . LEU A 1 260 ? -16.641 2.497 14.784 1.00 91.50 260 LEU A O 1
ATOM 2103 N N . GLN A 1 261 ? -14.817 2.642 13.484 1.00 91.81 261 GLN A N 1
ATOM 2104 C CA . GLN A 1 261 ? -15.486 3.223 12.324 1.00 91.81 261 GLN A CA 1
ATOM 2105 C C . GLN A 1 261 ? -15.087 2.454 11.065 1.00 91.81 261 GLN A C 1
ATOM 2107 O O . GLN A 1 261 ? -13.966 1.960 10.960 1.00 91.81 261 GLN A O 1
ATOM 2112 N N . ILE A 1 262 ? -16.003 2.332 10.104 1.00 93.25 262 ILE A N 1
ATOM 2113 C CA . ILE A 1 262 ? -15.708 1.740 8.795 1.00 93.25 262 ILE A CA 1
ATOM 2114 C C . ILE A 1 262 ? -15.627 2.868 7.776 1.00 93.25 262 ILE A C 1
ATOM 2116 O O . ILE A 1 262 ? -16.605 3.580 7.553 1.00 93.25 262 ILE A O 1
ATOM 2120 N N . LEU A 1 263 ? -14.477 2.980 7.125 1.00 95.44 263 LEU A N 1
ATOM 2121 C CA . LEU A 1 263 ? -14.238 3.896 6.025 1.00 95.44 263 LEU A CA 1
ATOM 2122 C C . LEU A 1 263 ? -14.218 3.103 4.715 1.00 95.44 263 LEU A C 1
ATOM 2124 O O . LEU A 1 263 ? -13.356 2.253 4.495 1.00 95.44 263 LEU A O 1
ATOM 2128 N N . ASN A 1 264 ? -15.197 3.353 3.844 1.00 97.19 264 ASN A N 1
ATOM 2129 C CA . ASN A 1 264 ? -15.236 2.729 2.521 1.00 97.19 264 ASN A CA 1
ATOM 2130 C C . ASN A 1 264 ? -14.254 3.448 1.595 1.00 97.19 264 ASN A C 1
ATOM 2132 O O . ASN A 1 264 ? -14.342 4.667 1.466 1.00 97.19 264 ASN A O 1
ATOM 2136 N N . ARG A 1 265 ? -13.380 2.701 0.909 1.00 97.50 265 ARG A N 1
ATOM 2137 C CA . ARG A 1 26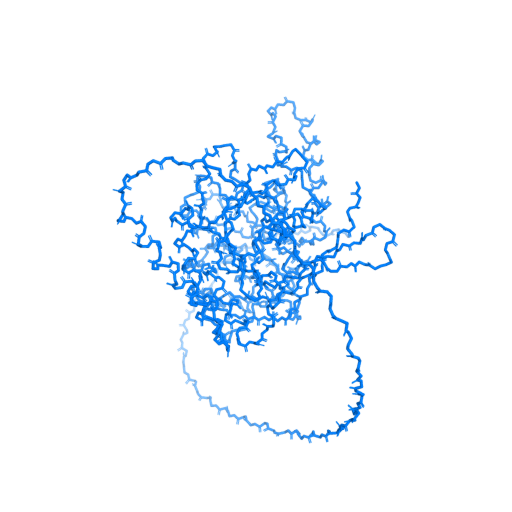5 ? -12.341 3.256 0.023 1.00 97.50 265 ARG A CA 1
ATOM 2138 C C . ARG A 1 265 ? -12.905 4.281 -0.964 1.00 97.50 265 ARG A C 1
ATOM 2140 O O . ARG A 1 265 ? -12.396 5.391 -1.046 1.00 97.50 265 ARG A O 1
ATOM 2147 N N . GLU A 1 266 ? -13.988 3.929 -1.654 1.00 97.38 266 GLU A N 1
ATOM 2148 C CA . GLU A 1 266 ? -14.616 4.777 -2.682 1.00 97.38 266 GLU A CA 1
ATOM 2149 C C . GLU A 1 266 ? -15.185 6.093 -2.135 1.00 97.38 266 GLU A C 1
ATOM 2151 O O . GLU A 1 266 ? -15.400 7.040 -2.884 1.00 97.38 266 GLU A O 1
ATOM 2156 N N . ARG A 1 267 ? -15.438 6.171 -0.823 1.00 96.88 267 ARG A N 1
ATOM 2157 C CA . ARG A 1 267 ? -15.953 7.384 -0.184 1.00 96.88 267 ARG A CA 1
ATOM 2158 C C . ARG A 1 267 ? -14.858 8.344 0.255 1.00 96.88 267 ARG A C 1
ATOM 2160 O O . ARG A 1 267 ? -15.160 9.513 0.452 1.00 96.88 267 ARG A O 1
ATOM 2167 N N . ILE A 1 268 ? -13.613 7.879 0.384 1.00 96.62 268 ILE A N 1
ATOM 2168 C CA . ILE A 1 268 ? -12.507 8.689 0.912 1.00 96.62 268 ILE A CA 1
ATOM 2169 C C . ILE A 1 268 ? -12.336 10.006 0.137 1.00 96.62 268 ILE A C 1
ATOM 2171 O O . ILE A 1 268 ? -12.263 11.033 0.805 1.00 96.62 268 ILE A O 1
ATOM 2175 N N . PRO A 1 269 ? -12.336 10.040 -1.215 1.00 95.69 269 PRO A N 1
ATOM 2176 C CA . PRO A 1 269 ? -12.181 11.303 -1.942 1.00 95.69 269 PRO A CA 1
ATOM 2177 C C . PRO A 1 269 ? -13.319 12.300 -1.668 1.00 95.69 269 PRO A C 1
ATOM 2179 O O . PRO A 1 269 ? -13.072 13.476 -1.428 1.00 95.69 269 PRO A O 1
ATOM 2182 N N . ALA A 1 270 ? -14.570 11.832 -1.644 1.00 95.06 270 ALA A N 1
ATOM 2183 C CA . ALA A 1 270 ? -15.725 12.693 -1.382 1.00 95.06 270 ALA A CA 1
ATOM 2184 C C . ALA A 1 270 ? -15.780 13.167 0.081 1.00 95.06 270 ALA A C 1
ATOM 2186 O O . ALA A 1 270 ? -16.079 14.329 0.351 1.00 95.06 270 ALA A O 1
ATOM 2187 N N . ASP A 1 271 ? -15.474 12.278 1.031 1.00 95.06 271 ASP A N 1
ATOM 2188 C CA . ASP A 1 271 ? -15.417 12.616 2.452 1.00 95.06 271 ASP A CA 1
ATOM 2189 C C . ASP A 1 271 ? -14.251 13.593 2.735 1.00 95.06 271 ASP A C 1
ATOM 2191 O O . ASP A 1 271 ? -14.406 14.481 3.572 1.00 95.06 271 ASP A O 1
ATOM 2195 N N . PHE A 1 272 ? -13.128 13.498 2.007 1.00 93.50 272 PHE A N 1
ATOM 2196 C CA . PHE A 1 272 ? -12.020 14.461 2.065 1.00 93.50 272 PHE A CA 1
ATOM 2197 C C . PHE A 1 272 ? -12.457 15.868 1.643 1.00 93.50 272 PHE A C 1
ATOM 2199 O O . PHE A 1 272 ? -12.252 16.808 2.410 1.00 93.50 272 PHE A O 1
ATOM 2206 N N . GLU A 1 273 ? -13.107 16.018 0.482 1.00 92.44 273 GLU A N 1
ATOM 2207 C CA . GLU A 1 273 ? -13.602 17.326 0.020 1.00 92.44 273 GLU A CA 1
ATOM 2208 C C . GLU A 1 273 ? -14.632 17.909 0.993 1.00 92.44 273 GLU A C 1
ATOM 2210 O O . GLU A 1 273 ? -14.533 19.067 1.396 1.00 92.44 273 GLU A O 1
ATOM 2215 N N . LYS A 1 274 ? -15.563 17.081 1.482 1.00 92.44 274 LYS A N 1
ATOM 2216 C CA . LYS A 1 274 ? -16.533 17.506 2.498 1.00 92.44 274 LYS A CA 1
ATOM 2217 C C . LYS A 1 274 ? -15.843 18.002 3.773 1.00 92.44 274 LYS A C 1
ATOM 2219 O O . LYS A 1 274 ? -16.224 19.033 4.323 1.00 92.44 274 LYS A O 1
ATOM 2224 N N . LYS A 1 275 ? -14.833 17.275 4.259 1.00 90.94 275 LYS A N 1
ATOM 2225 C CA . LYS A 1 275 ? -14.076 17.651 5.461 1.00 90.94 275 LYS A CA 1
ATOM 2226 C C . LYS A 1 275 ? -13.301 18.941 5.250 1.00 90.94 275 LYS A C 1
ATOM 2228 O O . LYS A 1 275 ? -13.312 19.803 6.123 1.00 90.94 275 LYS A O 1
ATOM 2233 N N . LYS A 1 276 ? -12.679 19.102 4.087 1.00 87.94 276 LYS A N 1
ATOM 2234 C CA . LYS A 1 276 ? -12.009 20.339 3.691 1.00 87.94 276 LYS A CA 1
ATOM 2235 C C . LYS A 1 276 ? -12.970 21.533 3.724 1.00 87.94 276 LYS A C 1
ATOM 2237 O O . LYS A 1 276 ? -12.664 22.517 4.392 1.00 87.94 276 LYS A O 1
ATOM 2242 N N . GLU A 1 277 ? -14.153 21.418 3.117 1.00 88.62 277 GLU A N 1
ATOM 2243 C CA . GLU A 1 277 ? -15.189 22.463 3.151 1.00 88.62 277 GLU A CA 1
ATOM 2244 C C . GLU A 1 277 ? -15.689 22.775 4.573 1.00 88.62 277 GLU A C 1
ATOM 2246 O O . GLU A 1 277 ? -15.913 23.939 4.912 1.00 88.62 277 GLU A O 1
ATOM 2251 N N . GLU A 1 278 ? -15.889 21.749 5.412 1.00 87.94 278 GLU A N 1
ATOM 2252 C CA . GLU A 1 278 ? -16.260 21.911 6.825 1.00 87.94 278 GLU A CA 1
ATOM 2253 C C . GLU A 1 278 ? -15.216 22.758 7.568 1.00 87.94 278 GLU A C 1
ATOM 2255 O O . GLU A 1 278 ? -15.576 23.767 8.178 1.00 87.94 278 GLU A O 1
ATOM 2260 N N . TYR A 1 279 ? -13.928 22.428 7.434 1.00 81.88 279 TYR A N 1
ATOM 2261 C CA . TYR A 1 279 ? -12.848 23.173 8.084 1.00 81.88 279 TYR A CA 1
ATOM 2262 C C . TYR A 1 279 ? -12.694 24.598 7.542 1.00 81.88 279 TYR A C 1
ATOM 2264 O O . TYR A 1 279 ? -12.480 25.532 8.313 1.00 81.88 279 TYR A O 1
ATOM 2272 N N . GLU A 1 280 ? -12.816 24.799 6.229 1.00 82.62 280 GLU A N 1
ATOM 2273 C CA . GLU A 1 280 ? -12.773 26.135 5.622 1.00 82.62 280 GLU A CA 1
ATOM 2274 C C . GLU A 1 280 ? -13.943 27.020 6.084 1.00 82.62 280 GLU A C 1
ATOM 2276 O O . GLU A 1 280 ? -13.799 28.241 6.184 1.00 82.62 280 GLU A O 1
ATOM 2281 N N . ARG A 1 281 ? -15.106 26.426 6.385 1.00 83.31 281 ARG A N 1
ATOM 2282 C CA . ARG A 1 281 ? -16.260 27.137 6.952 1.00 83.31 281 ARG A CA 1
ATOM 2283 C C . ARG A 1 281 ? -16.034 27.504 8.416 1.00 83.31 281 ARG A C 1
ATOM 2285 O O . ARG A 1 281 ? -16.314 28.640 8.787 1.00 83.31 281 ARG A O 1
ATOM 2292 N N . GLU A 1 282 ? -15.519 26.578 9.223 1.00 79.44 282 GLU A N 1
ATOM 2293 C CA . GLU A 1 282 ? -15.178 26.822 10.632 1.00 79.44 282 GLU A CA 1
ATOM 2294 C C . GLU A 1 282 ? -14.162 27.965 10.774 1.00 79.44 282 GLU A C 1
ATOM 2296 O O . GLU A 1 282 ? -14.349 28.852 11.602 1.00 79.44 282 GLU A O 1
ATOM 2301 N N . GLN A 1 283 ? -13.159 28.029 9.892 1.00 71.25 283 GLN A N 1
ATOM 2302 C CA . GLN A 1 283 ? -12.162 29.109 9.878 1.00 71.25 283 GLN A CA 1
ATOM 2303 C C . GLN A 1 283 ? -12.740 30.503 9.613 1.00 71.25 283 GLN A C 1
ATOM 2305 O O . GLN A 1 283 ? -12.154 31.491 10.042 1.00 71.25 283 GLN A O 1
ATOM 2310 N N . LYS A 1 284 ? -13.868 30.604 8.900 1.00 70.62 284 LYS A N 1
ATOM 2311 C CA . LYS A 1 284 ? -14.532 31.889 8.621 1.00 70.62 284 LYS A CA 1
ATOM 2312 C C . LYS A 1 284 ? -15.382 32.390 9.791 1.00 70.62 284 LYS A C 1
ATOM 2314 O O . LYS A 1 284 ? -15.830 33.529 9.743 1.00 70.62 284 LYS A O 1
ATOM 2319 N N . LEU A 1 285 ? -15.656 31.542 10.785 1.00 63.31 285 LEU A N 1
ATOM 2320 C CA . LEU A 1 285 ? -16.531 31.851 11.921 1.00 63.31 285 LEU A CA 1
ATOM 2321 C C . LEU A 1 285 ? -15.760 32.289 13.177 1.00 63.31 285 LEU A C 1
ATOM 2323 O O . LEU A 1 285 ? -16.361 32.872 14.074 1.00 63.31 285 LEU A O 1
ATOM 2327 N N . THR A 1 286 ? -14.456 32.023 13.254 1.00 60.84 286 THR A N 1
ATOM 2328 C CA . THR A 1 286 ? -13.597 32.406 14.383 1.00 60.84 286 THR A CA 1
ATOM 2329 C C . THR A 1 286 ? -12.687 33.573 13.989 1.00 60.84 286 THR A C 1
ATOM 2331 O O . THR A 1 286 ? -11.688 33.369 13.301 1.00 60.84 286 THR A O 1
ATOM 2334 N N . ASP A 1 287 ? -13.026 34.793 14.428 1.00 57.00 287 ASP A N 1
ATOM 2335 C CA . ASP A 1 287 ? -12.216 36.014 14.226 1.00 57.00 287 ASP A CA 1
ATOM 2336 C C . ASP A 1 287 ? -10.964 36.075 15.131 1.00 57.00 287 ASP A C 1
ATOM 2338 O O . ASP A 1 287 ? -10.084 36.916 14.934 1.00 57.00 287 ASP A O 1
ATOM 2342 N N . GLU A 1 288 ? -10.842 35.166 16.102 1.00 55.25 288 GLU A N 1
ATOM 2343 C CA . GLU A 1 288 ? -9.717 35.079 17.034 1.00 55.25 288 GLU A CA 1
ATOM 2344 C C . GLU A 1 288 ? -8.893 33.813 16.751 1.00 55.25 288 GLU A C 1
ATOM 2346 O O . GLU A 1 288 ? -9.427 32.709 16.711 1.00 55.25 288 GLU A O 1
ATOM 2351 N N . GLU A 1 289 ? -7.591 34.017 16.511 1.00 55.03 289 GLU A N 1
ATOM 2352 C CA . GLU A 1 289 ? -6.563 33.011 16.193 1.00 55.03 289 GLU A CA 1
ATOM 2353 C C . GLU A 1 289 ? -6.893 32.095 15.004 1.00 55.03 289 GLU A C 1
ATOM 2355 O O . GLU A 1 289 ? -7.456 31.017 15.153 1.00 55.03 289 GLU A O 1
ATOM 2360 N N . LYS A 1 290 ? -6.463 32.512 13.800 1.00 51.41 290 LYS A N 1
ATOM 2361 C CA . LYS A 1 290 ? -6.558 31.729 12.554 1.00 51.41 290 LYS A CA 1
ATOM 2362 C C . LYS A 1 290 ? -6.122 30.273 12.802 1.00 51.41 290 LYS A C 1
ATOM 2364 O O . LYS A 1 290 ? -4.914 30.036 12.906 1.00 51.41 290 LYS A O 1
ATOM 2369 N N . PRO A 1 291 ? -7.048 29.295 12.840 1.00 52.94 291 PRO A N 1
ATOM 2370 C CA . PRO A 1 291 ? -6.666 27.891 12.873 1.00 52.94 291 PRO A CA 1
ATOM 2371 C C . PRO A 1 291 ? -5.802 27.621 11.643 1.00 52.94 291 PRO A C 1
ATOM 2373 O O . PRO A 1 291 ? -6.106 28.156 10.571 1.00 52.94 291 PRO A O 1
ATOM 2376 N N . GLU A 1 292 ? -4.744 26.811 11.765 1.00 55.94 292 GLU A N 1
ATOM 2377 C CA . GLU A 1 292 ? -3.864 26.532 10.625 1.00 55.94 292 GLU A CA 1
ATOM 2378 C C . GLU A 1 292 ? -4.704 26.165 9.388 1.00 55.94 292 GLU A C 1
ATOM 2380 O O . GLU A 1 292 ? -5.593 25.304 9.492 1.00 55.94 292 GLU A O 1
ATOM 2385 N N . PRO A 1 293 ? -4.491 26.825 8.230 1.00 56.03 293 PRO A N 1
ATOM 2386 C CA . PRO A 1 293 ? -5.251 26.561 7.012 1.00 56.03 293 PRO A CA 1
ATOM 2387 C C . PRO A 1 293 ? -5.208 25.072 6.669 1.00 56.03 293 PRO A C 1
ATOM 2389 O O . PRO A 1 293 ? -4.313 24.339 7.091 1.00 56.03 293 PRO A O 1
ATOM 2392 N N . PHE A 1 294 ? -6.205 24.586 5.931 1.00 61.91 294 PHE A N 1
ATOM 2393 C CA . PHE A 1 294 ? -6.078 23.291 5.270 1.00 61.91 294 PHE A CA 1
ATOM 2394 C C . PHE A 1 294 ? -4.890 23.383 4.296 1.00 61.91 294 PHE A C 1
ATOM 2396 O O . PHE A 1 294 ? -5.014 23.899 3.195 1.00 61.91 294 PHE A O 1
ATOM 2403 N N . SER A 1 295 ? -3.704 23.010 4.771 1.00 57.91 295 SER A N 1
ATOM 2404 C CA . SER A 1 295 ? -2.414 23.288 4.130 1.00 57.91 295 SER A CA 1
ATOM 2405 C C . SER A 1 295 ? -1.859 22.093 3.357 1.00 57.91 295 SER A C 1
ATOM 2407 O O . SER A 1 295 ? -0.764 22.180 2.805 1.00 57.91 295 SER A O 1
ATOM 2409 N N . GLY A 1 296 ? -2.598 20.979 3.327 1.00 58.97 296 GLY A N 1
ATOM 2410 C CA . GLY A 1 296 ? -2.250 19.821 2.513 1.00 58.97 296 GLY A CA 1
ATOM 2411 C C . GLY A 1 296 ? -2.517 20.097 1.030 1.00 58.97 296 GLY A C 1
ATOM 2412 O O . GLY A 1 296 ? -3.481 20.806 0.718 1.00 58.97 296 GLY A O 1
ATOM 2413 N N . PRO A 1 297 ? -1.697 19.552 0.114 1.00 63.97 297 PRO A N 1
ATOM 2414 C CA . PRO A 1 297 ? -1.994 19.611 -1.310 1.00 63.97 297 PRO A CA 1
ATOM 2415 C C . PRO A 1 297 ? -3.376 18.998 -1.559 1.00 63.97 297 PRO A C 1
ATOM 2417 O O . PRO A 1 297 ? -3.729 17.963 -0.992 1.00 63.97 297 PRO A O 1
ATOM 2420 N N . SER A 1 298 ? -4.192 19.655 -2.383 1.00 76.12 298 SER A N 1
ATOM 2421 C CA . SER A 1 298 ? -5.422 19.034 -2.870 1.00 76.12 298 SER A CA 1
ATOM 2422 C C . SER A 1 298 ? -5.045 17.804 -3.686 1.00 76.12 298 SER A C 1
ATOM 2424 O O . SER A 1 298 ? -4.257 17.926 -4.623 1.00 76.12 298 SER A O 1
ATOM 2426 N N . TRP A 1 299 ? -5.617 16.651 -3.358 1.00 88.94 299 TRP A N 1
ATOM 2427 C CA . TRP A 1 299 ? -5.416 15.419 -4.110 1.00 88.94 299 TRP A CA 1
ATOM 2428 C C . TRP A 1 299 ? -6.748 14.918 -4.657 1.00 88.94 299 TRP A C 1
ATOM 2430 O O . TRP A 1 299 ? -7.811 15.168 -4.093 1.00 88.94 299 TRP A O 1
ATOM 2440 N N . ASN A 1 300 ? -6.696 14.189 -5.765 1.00 91.25 300 ASN A N 1
ATOM 2441 C CA . ASN A 1 300 ? -7.831 13.424 -6.261 1.00 91.25 300 ASN A CA 1
ATOM 2442 C C . ASN A 1 300 ? -7.346 12.160 -6.976 1.00 91.25 300 ASN A C 1
ATOM 2444 O O . ASN A 1 300 ? -6.162 11.989 -7.275 1.00 91.25 300 ASN A O 1
ATOM 2448 N N . VAL A 1 301 ? -8.285 11.261 -7.260 1.00 94.31 301 VAL A N 1
ATOM 2449 C CA . VAL A 1 301 ? -7.983 9.955 -7.857 1.00 94.31 301 VAL A CA 1
ATOM 2450 C C . VAL A 1 301 ? -7.354 10.086 -9.250 1.00 94.31 301 VAL A C 1
ATOM 2452 O O . VAL A 1 301 ? -6.456 9.316 -9.587 1.00 94.31 301 VAL A O 1
ATOM 2455 N N . GLU A 1 302 ? -7.781 11.062 -10.053 1.00 92.69 302 GLU A N 1
ATOM 2456 C CA . GLU A 1 302 ? -7.272 11.248 -11.417 1.00 92.69 302 GLU A CA 1
ATOM 2457 C C . GLU A 1 302 ? -5.824 11.749 -11.437 1.00 92.69 302 GLU A C 1
ATOM 2459 O O . GLU A 1 302 ? -5.041 11.305 -12.276 1.00 92.69 302 GLU A O 1
ATOM 2464 N N . MET A 1 303 ? -5.435 12.603 -10.486 1.00 91.56 303 MET A N 1
ATOM 2465 C CA . MET A 1 303 ? -4.036 13.006 -10.303 1.00 91.56 303 MET A CA 1
ATOM 2466 C C . MET A 1 303 ? -3.152 11.789 -10.027 1.00 91.56 303 MET A C 1
ATOM 2468 O O . MET A 1 303 ? -2.176 11.571 -10.739 1.00 91.56 303 MET A O 1
ATOM 2472 N N . GLY A 1 304 ? -3.528 10.928 -9.077 1.00 93.75 304 GLY A N 1
ATOM 2473 C CA . GLY A 1 304 ? -2.701 9.757 -8.777 1.00 93.75 304 GLY A CA 1
ATOM 2474 C C . GLY A 1 304 ? -2.663 8.719 -9.904 1.00 93.75 304 GLY A C 1
ATOM 2475 O O . GLY A 1 304 ? -1.612 8.125 -10.150 1.00 93.75 304 GLY A O 1
ATOM 2476 N N . LYS A 1 305 ? -3.752 8.546 -10.672 1.00 95.12 305 LYS A N 1
ATOM 2477 C CA . LYS A 1 305 ? -3.732 7.737 -11.908 1.00 95.12 305 LYS A CA 1
ATOM 2478 C C . LYS A 1 305 ? -2.743 8.287 -12.937 1.00 95.12 305 LYS A C 1
ATOM 2480 O O . LYS A 1 305 ? -2.020 7.503 -13.553 1.00 95.12 305 LYS A O 1
ATOM 2485 N N . ARG A 1 306 ? -2.716 9.610 -13.122 1.00 92.62 306 ARG A N 1
ATOM 2486 C CA . ARG A 1 306 ? -1.782 10.285 -14.030 1.00 92.62 306 ARG A CA 1
ATOM 2487 C C . ARG A 1 306 ? -0.338 10.085 -13.578 1.00 92.62 306 ARG A C 1
ATOM 2489 O O . ARG A 1 306 ? 0.458 9.609 -14.379 1.00 92.62 306 ARG A O 1
ATOM 2496 N N . ASN A 1 307 ? -0.050 10.309 -12.295 1.00 93.25 307 ASN A N 1
ATOM 2497 C CA . ASN A 1 307 ? 1.282 10.118 -11.711 1.00 93.25 307 ASN A CA 1
ATOM 2498 C C . ASN A 1 307 ? 1.816 8.701 -11.962 1.00 93.25 307 ASN A C 1
ATOM 2500 O O . ASN A 1 307 ? 2.958 8.521 -12.382 1.00 93.25 307 ASN A O 1
ATOM 2504 N N . LEU A 1 308 ? 0.973 7.680 -11.771 1.00 95.38 308 LEU A N 1
ATOM 2505 C CA . LEU A 1 308 ? 1.323 6.292 -12.082 1.00 95.38 308 LEU A CA 1
ATOM 2506 C C . LEU A 1 308 ? 1.610 6.097 -13.572 1.00 95.38 308 LEU A C 1
ATOM 2508 O O . LEU A 1 308 ? 2.621 5.496 -13.932 1.00 95.38 308 LEU A O 1
ATOM 2512 N N . HIS A 1 309 ? 0.720 6.574 -14.442 1.00 94.12 309 HIS A N 1
ATOM 2513 C CA . HIS A 1 309 ? 0.864 6.411 -15.885 1.00 94.12 309 HIS A CA 1
ATOM 2514 C C . HIS A 1 309 ? 2.145 7.068 -16.417 1.00 94.12 309 HIS A C 1
ATOM 2516 O O . HIS A 1 309 ? 2.919 6.423 -17.126 1.00 94.12 309 HIS A O 1
ATOM 2522 N N . GLU A 1 310 ? 2.401 8.316 -16.026 1.00 93.19 310 GLU A N 1
ATOM 2523 C CA . GLU A 1 310 ? 3.606 9.067 -16.386 1.00 93.19 310 GLU A CA 1
ATOM 2524 C C . GLU A 1 310 ? 4.867 8.367 -15.883 1.00 93.19 310 GLU A C 1
ATOM 2526 O O . GLU A 1 310 ? 5.794 8.142 -16.662 1.00 93.19 310 GLU A O 1
ATOM 2531 N N . PHE A 1 311 ? 4.870 7.922 -14.624 1.00 95.19 311 PHE A N 1
ATOM 2532 C CA . PHE A 1 311 ? 5.989 7.186 -14.047 1.00 95.19 311 PHE A CA 1
A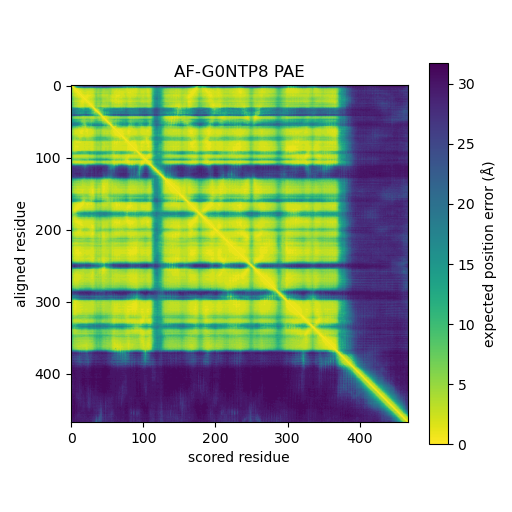TOM 2533 C C . PHE A 1 311 ? 6.307 5.900 -14.827 1.00 95.19 311 PHE A C 1
ATOM 2535 O O . PHE A 1 311 ? 7.454 5.666 -15.214 1.00 95.19 311 PHE A O 1
ATOM 2542 N N . PHE A 1 312 ? 5.310 5.055 -15.108 1.00 96.31 312 PHE A N 1
ATOM 2543 C CA . PHE A 1 312 ? 5.560 3.789 -15.804 1.00 96.31 312 PHE A CA 1
ATOM 2544 C C . PHE A 1 312 ? 5.967 3.974 -17.268 1.00 96.31 312 PHE A C 1
ATOM 2546 O O . PHE A 1 312 ? 6.789 3.195 -17.764 1.00 96.31 312 PHE A O 1
ATOM 2553 N N . ASN A 1 313 ? 5.441 4.990 -17.957 1.00 94.62 313 ASN A N 1
ATOM 2554 C CA . ASN A 1 313 ? 5.923 5.371 -19.286 1.00 94.62 313 ASN A CA 1
ATOM 2555 C C . ASN A 1 313 ? 7.380 5.829 -19.224 1.00 94.62 313 ASN A C 1
ATOM 2557 O O . ASN A 1 313 ? 8.217 5.304 -19.959 1.00 94.62 313 ASN A O 1
ATOM 2561 N N . PHE A 1 314 ? 7.702 6.724 -18.289 1.00 95.12 314 PHE A N 1
ATOM 2562 C CA . PHE A 1 314 ? 9.051 7.241 -18.098 1.00 95.12 314 PHE A CA 1
ATOM 2563 C C . PHE A 1 314 ? 10.067 6.115 -17.864 1.00 95.12 314 PHE A C 1
ATOM 2565 O O . PHE A 1 314 ? 11.064 6.023 -18.584 1.00 95.12 314 PHE A O 1
ATOM 2572 N N . ILE A 1 315 ? 9.788 5.191 -16.937 1.00 95.94 315 ILE A N 1
ATOM 2573 C CA . ILE A 1 315 ? 10.671 4.044 -16.687 1.00 95.94 315 ILE A CA 1
ATOM 2574 C C . ILE A 1 315 ? 10.819 3.167 -17.933 1.00 95.94 315 ILE A C 1
ATOM 2576 O O . ILE A 1 315 ? 11.930 2.771 -18.284 1.00 95.94 315 ILE A O 1
ATOM 2580 N N . LYS A 1 316 ? 9.721 2.853 -18.626 1.00 93.31 316 LYS A N 1
ATOM 2581 C CA . LYS A 1 316 ? 9.758 1.990 -19.817 1.00 93.31 316 LYS A CA 1
ATOM 2582 C C . LYS A 1 316 ? 10.575 2.608 -20.955 1.00 93.31 316 LYS A C 1
ATOM 2584 O O . LYS A 1 316 ? 11.274 1.882 -21.668 1.00 93.31 316 LYS A O 1
ATOM 2589 N N . ASP A 1 317 ? 10.503 3.926 -21.104 1.00 94.00 317 ASP A N 1
ATOM 2590 C CA . ASP A 1 317 ? 11.180 4.669 -22.163 1.00 94.00 317 ASP A CA 1
ATOM 2591 C C . ASP A 1 317 ? 12.667 4.887 -21.882 1.00 94.00 317 ASP A C 1
ATOM 2593 O O . ASP A 1 317 ? 13.472 4.888 -22.823 1.00 94.00 317 ASP A O 1
ATOM 2597 N N . LYS A 1 318 ? 13.042 5.054 -20.609 1.00 93.75 318 LYS A N 1
ATOM 2598 C CA . LYS A 1 318 ? 14.419 5.352 -20.195 1.00 93.75 318 LYS A CA 1
ATOM 2599 C C . LYS A 1 318 ? 15.226 4.104 -19.821 1.00 93.75 318 LYS A C 1
ATOM 2601 O O . LYS A 1 318 ? 16.394 4.014 -20.195 1.00 93.75 318 LYS A O 1
ATOM 2606 N N . CYS A 1 319 ? 14.619 3.103 -19.182 1.00 91.94 319 CYS A N 1
ATOM 2607 C CA . CYS A 1 319 ? 15.291 1.868 -18.751 1.00 91.94 319 CYS A CA 1
ATOM 2608 C C . CYS A 1 319 ? 15.255 0.788 -19.841 1.00 91.94 319 CYS A C 1
ATOM 2610 O O . CYS A 1 319 ? 14.538 -0.219 -19.749 1.00 91.94 319 CYS A O 1
ATOM 2612 N N . LYS A 1 320 ? 16.001 1.010 -20.926 1.00 89.38 320 LYS A N 1
ATOM 2613 C CA . LYS A 1 320 ? 16.032 0.093 -22.078 1.00 89.38 320 LYS A CA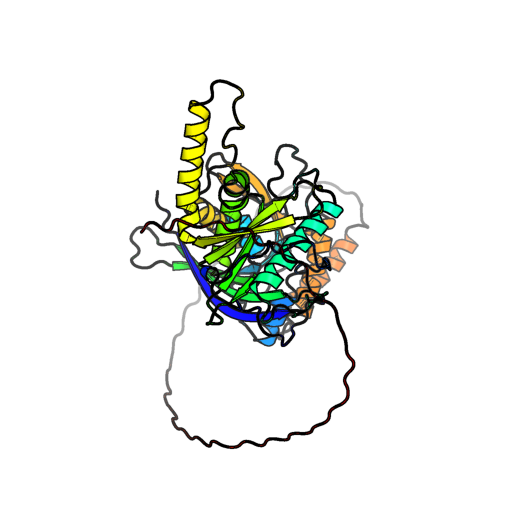 1
ATOM 2614 C C . LYS A 1 320 ? 17.100 -0.989 -21.974 1.00 89.38 320 LYS A C 1
ATOM 2616 O O . LYS A 1 320 ? 16.857 -2.092 -22.458 1.00 89.38 320 LYS A O 1
ATOM 2621 N N . ASP A 1 321 ? 18.232 -0.683 -21.348 1.00 88.25 321 ASP A N 1
ATOM 2622 C CA . ASP A 1 321 ? 19.377 -1.585 -21.265 1.00 88.25 321 ASP A CA 1
ATOM 2623 C C . ASP A 1 321 ? 19.231 -2.551 -20.071 1.00 88.25 321 ASP A C 1
ATOM 2625 O O . ASP A 1 321 ? 19.199 -2.092 -18.928 1.00 88.25 321 ASP A O 1
ATOM 2629 N N . PRO A 1 322 ? 19.120 -3.875 -20.294 1.00 85.44 322 PRO A N 1
ATOM 2630 C CA . PRO A 1 322 ? 19.036 -4.856 -19.211 1.00 85.44 322 PRO A CA 1
ATOM 2631 C C . PRO A 1 322 ? 20.347 -5.025 -18.425 1.00 85.44 322 PRO A C 1
ATOM 2633 O O . PRO A 1 322 ? 20.326 -5.573 -17.326 1.00 85.44 322 PRO A O 1
ATOM 2636 N N . SER A 1 323 ? 21.481 -4.554 -18.955 1.00 83.44 323 SER A N 1
ATOM 2637 C CA . SER A 1 323 ? 22.785 -4.620 -18.283 1.00 83.44 323 SER A CA 1
ATOM 2638 C C . SER A 1 323 ? 23.024 -3.477 -17.290 1.00 83.44 323 SER A C 1
ATOM 2640 O O . SER A 1 323 ? 23.994 -3.510 -16.530 1.00 83.44 323 SER A O 1
ATOM 2642 N N . VAL A 1 324 ? 22.139 -2.474 -17.270 1.00 87.62 324 VAL A N 1
ATOM 2643 C CA . VAL A 1 324 ? 22.266 -1.277 -16.436 1.00 87.62 324 VAL A CA 1
ATOM 2644 C C . VAL A 1 324 ? 21.204 -1.279 -15.341 1.00 87.62 324 VAL A C 1
ATOM 2646 O O . VAL A 1 324 ? 20.008 -1.407 -15.599 1.00 87.62 324 VAL A O 1
ATOM 2649 N N . CYS A 1 325 ? 21.648 -1.079 -14.101 1.00 90.88 325 CYS A N 1
ATOM 2650 C CA . CYS A 1 325 ? 20.765 -0.691 -13.010 1.00 90.88 325 CYS A CA 1
ATOM 2651 C C . CYS A 1 325 ? 20.557 0.823 -13.036 1.00 90.88 325 CYS A C 1
ATOM 2653 O O . CYS A 1 325 ? 21.532 1.577 -13.105 1.00 90.88 325 CYS A O 1
ATOM 2655 N N . TYR A 1 326 ? 19.307 1.262 -12.923 1.00 92.81 326 TYR A N 1
ATOM 2656 C CA . TYR A 1 326 ? 18.949 2.677 -12.897 1.00 92.81 326 TYR A CA 1
ATOM 2657 C C . TYR A 1 326 ? 18.410 3.090 -11.531 1.00 92.81 326 TYR A C 1
ATOM 2659 O O . TYR A 1 326 ? 17.935 2.262 -10.755 1.00 92.81 326 TYR A O 1
ATOM 2667 N N . VAL A 1 327 ? 18.466 4.387 -11.265 1.00 91.62 327 VAL A N 1
ATOM 2668 C CA . VAL A 1 327 ? 17.940 5.046 -10.075 1.00 91.62 327 VAL A CA 1
ATOM 2669 C C . VAL A 1 327 ? 17.052 6.181 -10.553 1.00 91.62 327 VAL A C 1
ATOM 2671 O O . VAL A 1 327 ? 17.537 7.094 -11.219 1.00 91.62 327 VAL A O 1
ATOM 2674 N N . ALA A 1 328 ? 15.760 6.098 -10.250 1.00 92.00 328 ALA A N 1
ATOM 2675 C CA . ALA A 1 328 ? 14.785 7.135 -10.556 1.00 92.00 328 ALA A CA 1
ATOM 2676 C C . ALA A 1 328 ? 14.463 7.960 -9.305 1.00 92.00 328 ALA A C 1
ATOM 2678 O O . ALA A 1 328 ? 14.241 7.401 -8.229 1.00 92.00 328 ALA A O 1
ATOM 2679 N N . THR A 1 329 ? 14.414 9.279 -9.438 1.00 89.94 329 THR A N 1
ATOM 2680 C CA . THR A 1 329 ? 14.132 10.221 -8.345 1.00 89.94 329 THR A CA 1
ATOM 2681 C C . THR A 1 329 ? 13.109 11.259 -8.792 1.00 89.94 329 THR A C 1
ATOM 2683 O O . THR A 1 329 ? 12.932 11.497 -9.986 1.00 89.94 329 THR A O 1
ATOM 2686 N N . ILE A 1 330 ? 12.420 11.877 -7.831 1.00 86.94 330 ILE A N 1
ATOM 2687 C CA . ILE A 1 330 ? 11.593 13.053 -8.109 1.00 86.94 330 ILE A CA 1
ATOM 2688 C C . ILE A 1 330 ? 12.510 14.275 -8.170 1.00 86.94 330 ILE A C 1
ATOM 2690 O O . ILE A 1 330 ? 13.256 14.540 -7.228 1.00 86.94 330 ILE A O 1
ATOM 2694 N N . LYS A 1 331 ? 12.442 15.016 -9.276 1.00 83.50 331 LYS A N 1
ATOM 2695 C CA . LYS A 1 331 ? 13.157 16.280 -9.483 1.00 83.50 331 LYS A CA 1
ATOM 2696 C C . LYS A 1 331 ? 12.363 17.478 -8.961 1.00 83.50 331 LYS A C 1
ATOM 2698 O O . LYS A 1 331 ? 12.949 18.440 -8.475 1.00 83.50 331 LYS A O 1
ATOM 2703 N N . GLY A 1 332 ? 11.039 17.401 -9.040 1.00 76.81 332 GLY A N 1
ATOM 2704 C CA . GLY A 1 332 ? 10.126 18.425 -8.555 1.00 76.81 332 GLY A CA 1
ATOM 2705 C C . GLY A 1 332 ? 8.672 18.009 -8.739 1.00 76.81 332 GLY A C 1
ATOM 2706 O O . GLY A 1 332 ? 8.373 17.013 -9.401 1.00 76.81 332 GLY A O 1
ATOM 2707 N N . SER A 1 333 ? 7.777 18.781 -8.135 1.00 74.81 333 SER A N 1
ATOM 2708 C CA . SER A 1 333 ? 6.332 18.671 -8.324 1.00 74.81 333 SER A CA 1
ATOM 2709 C C . SER A 1 333 ? 5.783 20.015 -8.785 1.00 74.81 333 SER A C 1
ATOM 2711 O O . SER A 1 333 ? 6.084 21.037 -8.159 1.00 74.81 333 SER A O 1
ATOM 2713 N N . ASP A 1 334 ? 4.965 20.014 -9.830 1.00 66.88 334 ASP A N 1
ATOM 2714 C CA . ASP A 1 334 ? 4.317 21.221 -10.335 1.00 66.88 334 ASP A CA 1
ATOM 2715 C C . ASP A 1 334 ? 3.066 21.589 -9.516 1.00 66.88 334 ASP A C 1
ATOM 2717 O O . ASP A 1 334 ? 2.559 20.818 -8.698 1.00 66.88 334 ASP A O 1
ATOM 2721 N N . ILE A 1 335 ? 2.547 22.802 -9.740 1.00 64.19 335 ILE A N 1
ATOM 2722 C CA . ILE A 1 335 ? 1.372 23.359 -9.037 1.00 64.19 335 ILE A CA 1
ATOM 2723 C C . ILE A 1 335 ? 0.118 22.492 -9.241 1.00 64.19 335 ILE A C 1
ATOM 2725 O O . ILE A 1 335 ? -0.766 22.465 -8.386 1.00 64.19 335 ILE A O 1
ATOM 2729 N N . ASP A 1 336 ? 0.034 21.779 -10.363 1.00 67.00 336 ASP A N 1
ATOM 2730 C CA . ASP A 1 336 ? -1.070 20.875 -10.692 1.00 67.00 336 ASP A CA 1
ATOM 2731 C C . ASP A 1 336 ? -0.903 19.457 -10.112 1.00 67.00 336 ASP A C 1
ATOM 2733 O O . ASP A 1 336 ? -1.713 18.572 -10.408 1.00 67.00 336 ASP A O 1
ATOM 2737 N N . GLY A 1 337 ? 0.137 19.249 -9.297 1.00 70.75 337 GLY A N 1
ATOM 2738 C CA . GLY A 1 337 ? 0.487 17.984 -8.660 1.00 70.75 337 GLY A CA 1
ATOM 2739 C C . GLY A 1 337 ? 1.126 16.952 -9.588 1.00 70.75 337 GLY A C 1
ATOM 2740 O O . GLY A 1 337 ? 1.276 15.804 -9.166 1.00 70.75 337 GLY A O 1
ATOM 2741 N N . SER A 1 338 ? 1.488 17.326 -10.822 1.00 75.94 338 SER A N 1
ATOM 2742 C CA . SER A 1 338 ? 2.315 16.476 -11.682 1.00 75.94 338 SER A CA 1
ATOM 2743 C C . SER A 1 338 ? 3.745 16.378 -11.147 1.00 75.94 338 SER A C 1
ATOM 2745 O O . SER A 1 338 ? 4.234 17.256 -10.429 1.00 75.94 338 SER A O 1
ATOM 2747 N N . VAL A 1 339 ? 4.400 15.257 -11.445 1.00 84.69 339 VAL A N 1
ATOM 2748 C CA . VAL A 1 339 ? 5.702 14.894 -10.878 1.00 84.69 339 VAL A CA 1
ATOM 2749 C C . VAL A 1 339 ? 6.735 14.809 -11.991 1.00 84.69 339 VAL A C 1
ATOM 2751 O O . VAL A 1 339 ? 6.612 13.986 -12.899 1.00 84.69 339 VAL A O 1
ATOM 2754 N N . GLU A 1 340 ? 7.796 15.607 -11.892 1.00 87.50 340 GLU A N 1
ATOM 2755 C CA . GLU A 1 340 ? 8.937 15.503 -12.797 1.00 87.50 340 GLU A CA 1
ATOM 2756 C C . GLU A 1 340 ? 9.916 14.442 -12.275 1.00 87.50 340 GLU A C 1
ATOM 2758 O O . GLU A 1 340 ? 10.394 14.516 -11.139 1.00 87.50 340 GLU A O 1
ATOM 2763 N N . TRP A 1 341 ? 10.239 13.463 -13.120 1.00 90.94 341 TRP A N 1
ATOM 2764 C CA . TRP A 1 341 ? 11.165 12.377 -12.798 1.00 90.94 341 TRP A CA 1
ATOM 2765 C C . TRP A 1 341 ? 12.539 12.603 -13.428 1.00 90.94 341 TRP A C 1
ATOM 2767 O O . TRP A 1 341 ? 12.644 12.989 -14.593 1.00 90.94 341 TRP A O 1
ATOM 2777 N N . ASP A 1 342 ? 13.590 12.281 -12.679 1.00 91.44 342 ASP A N 1
ATOM 2778 C CA . ASP A 1 342 ? 14.954 12.133 -13.187 1.00 91.44 342 ASP A CA 1
ATOM 2779 C C . ASP A 1 342 ? 15.401 10.669 -13.102 1.00 91.44 342 ASP A C 1
ATOM 2781 O O . ASP A 1 342 ? 14.854 9.877 -12.328 1.00 91.44 342 ASP A O 1
ATOM 2785 N N . ILE A 1 343 ? 16.372 10.286 -13.934 1.00 92.75 343 ILE A N 1
ATOM 2786 C CA . ILE A 1 343 ? 16.919 8.934 -13.940 1.00 92.75 343 ILE A CA 1
ATOM 2787 C C . ILE A 1 343 ? 18.398 8.900 -14.300 1.00 92.75 343 ILE A C 1
ATOM 2789 O O . ILE A 1 343 ? 18.835 9.446 -15.312 1.00 92.75 343 ILE A O 1
ATOM 2793 N N . SER A 1 344 ? 19.167 8.172 -13.498 1.00 91.94 344 SER A N 1
ATOM 2794 C CA . SER A 1 344 ? 20.600 7.984 -13.708 1.00 91.94 344 SER A CA 1
ATOM 2795 C C . SER A 1 344 ? 21.010 6.526 -13.489 1.00 91.94 344 SER A C 1
ATOM 2797 O O . SER A 1 344 ? 20.293 5.769 -12.831 1.00 91.94 344 SER A O 1
ATOM 2799 N N . PRO A 1 345 ? 22.136 6.071 -14.060 1.00 91.12 345 PRO A N 1
ATOM 2800 C CA . PRO A 1 345 ? 22.694 4.771 -13.714 1.00 91.12 345 PRO A CA 1
ATOM 2801 C C . PRO A 1 345 ? 23.103 4.703 -12.234 1.00 91.12 345 PRO A C 1
ATOM 2803 O O . PRO A 1 345 ? 23.742 5.618 -11.721 1.00 91.12 345 PRO A O 1
ATOM 2806 N N . ALA A 1 346 ? 22.823 3.584 -11.562 1.00 87.38 346 ALA A N 1
ATOM 2807 C CA . ALA A 1 346 ? 23.114 3.418 -10.133 1.00 87.38 346 ALA A CA 1
ATOM 2808 C C . ALA A 1 346 ? 24.605 3.564 -9.796 1.00 87.38 346 ALA A C 1
ATOM 2810 O O . ALA A 1 346 ? 24.952 4.071 -8.736 1.00 87.38 346 ALA A O 1
ATOM 2811 N N . HIS A 1 347 ? 25.500 3.189 -10.715 1.00 85.25 347 HIS A N 1
ATOM 2812 C CA . HIS A 1 347 ? 26.949 3.311 -10.525 1.00 85.25 347 HIS A CA 1
ATOM 2813 C C . HIS A 1 347 ? 27.447 4.764 -10.434 1.00 85.25 347 HIS A C 1
ATOM 2815 O O . HIS A 1 347 ? 28.606 4.982 -10.085 1.00 85.25 347 HIS A O 1
ATOM 2821 N N . CYS A 1 348 ? 26.602 5.756 -10.733 1.00 83.31 348 CYS A N 1
ATOM 2822 C CA . CYS A 1 348 ? 26.921 7.166 -10.533 1.00 83.31 348 CYS A CA 1
ATOM 2823 C C . CYS A 1 348 ? 26.913 7.578 -9.047 1.00 83.31 348 CYS A C 1
ATOM 2825 O O . CYS A 1 348 ? 27.509 8.600 -8.714 1.00 83.31 348 CYS A O 1
ATOM 2827 N N . ASN A 1 349 ? 26.291 6.792 -8.156 1.00 84.62 349 ASN A N 1
ATOM 2828 C CA . ASN A 1 349 ? 26.265 7.023 -6.710 1.00 84.62 349 ASN A CA 1
ATOM 2829 C C . ASN A 1 349 ? 26.699 5.746 -5.949 1.00 84.62 349 ASN A C 1
ATOM 2831 O O . ASN A 1 349 ? 26.086 4.695 -6.132 1.00 84.62 349 ASN A O 1
ATOM 2835 N N . PRO A 1 350 ? 27.731 5.792 -5.080 1.00 84.00 350 PRO A N 1
ATOM 2836 C CA . PRO A 1 350 ? 28.209 4.612 -4.354 1.00 84.00 350 PRO A CA 1
ATOM 2837 C C . PRO A 1 350 ? 27.155 3.902 -3.487 1.00 84.00 350 PRO A C 1
ATOM 2839 O O . PRO A 1 350 ? 27.147 2.670 -3.445 1.00 84.00 350 PRO A O 1
ATOM 2842 N N . ASP A 1 351 ? 26.271 4.650 -2.820 1.00 82.69 351 ASP A N 1
ATOM 2843 C CA . ASP A 1 351 ? 25.251 4.088 -1.926 1.00 82.69 351 ASP A CA 1
ATOM 2844 C C . ASP A 1 351 ? 24.144 3.396 -2.723 1.00 82.69 351 ASP A C 1
ATOM 2846 O O . ASP A 1 351 ? 23.755 2.266 -2.408 1.00 82.69 351 ASP A O 1
ATOM 2850 N N . ASP A 1 352 ? 23.693 4.034 -3.804 1.00 83.19 352 ASP A N 1
ATOM 2851 C CA . ASP A 1 352 ? 22.700 3.450 -4.704 1.00 83.19 352 ASP A CA 1
ATOM 2852 C C . ASP A 1 352 ? 23.272 2.216 -5.413 1.00 83.19 352 ASP A C 1
ATOM 2854 O O . ASP A 1 352 ? 22.603 1.188 -5.515 1.00 83.19 352 ASP A O 1
ATOM 2858 N N . ASN A 1 353 ? 24.542 2.265 -5.835 1.00 84.44 353 ASN A N 1
ATOM 2859 C CA . ASN A 1 353 ? 25.239 1.124 -6.424 1.00 84.44 353 ASN A CA 1
ATOM 2860 C C . ASN A 1 353 ? 25.352 -0.051 -5.442 1.00 84.44 353 ASN A C 1
ATOM 2862 O O . ASN A 1 353 ? 25.188 -1.207 -5.830 1.00 84.44 353 ASN A O 1
ATOM 2866 N N . LYS A 1 354 ? 25.623 0.214 -4.159 1.00 86.50 354 LYS A N 1
ATOM 2867 C CA . LYS A 1 354 ? 25.675 -0.834 -3.133 1.00 86.50 354 LYS A CA 1
ATOM 2868 C C . LYS A 1 354 ? 24.318 -1.527 -2.986 1.00 86.50 354 LYS A C 1
ATOM 2870 O O . LYS A 1 354 ? 24.259 -2.751 -3.083 1.00 86.50 354 LYS A O 1
ATOM 2875 N N . GLN A 1 355 ? 23.245 -0.757 -2.817 1.00 83.38 355 GLN A N 1
ATOM 2876 C CA . GLN A 1 355 ? 21.889 -1.299 -2.678 1.00 83.38 355 GLN A CA 1
ATOM 2877 C C . GLN A 1 355 ? 21.432 -2.041 -3.936 1.00 83.38 355 GLN A C 1
ATOM 2879 O O . GLN A 1 355 ? 20.827 -3.109 -3.852 1.00 83.38 355 GLN A O 1
ATOM 2884 N N . ALA A 1 356 ? 21.763 -1.503 -5.110 1.00 85.44 356 ALA A N 1
ATOM 2885 C CA . ALA A 1 356 ? 21.537 -2.159 -6.385 1.00 85.44 356 ALA A CA 1
ATOM 2886 C C . ALA A 1 356 ? 22.214 -3.539 -6.417 1.00 85.44 356 ALA A C 1
ATOM 2888 O O . ALA A 1 356 ? 21.565 -4.547 -6.695 1.00 85.44 356 ALA A O 1
ATOM 2889 N N . ASN A 1 357 ? 23.498 -3.616 -6.069 1.00 86.19 357 ASN A N 1
ATOM 2890 C CA . ASN A 1 357 ? 24.231 -4.880 -6.064 1.00 86.19 357 ASN A CA 1
ATOM 2891 C C . ASN A 1 357 ? 23.696 -5.879 -5.027 1.00 86.19 357 ASN A C 1
ATOM 2893 O O . ASN A 1 357 ? 23.654 -7.078 -5.302 1.00 86.19 357 ASN A O 1
ATOM 2897 N N . GLU A 1 358 ? 23.271 -5.417 -3.851 1.00 86.75 358 GLU A N 1
ATOM 2898 C CA . GLU A 1 358 ? 22.616 -6.261 -2.842 1.00 86.75 358 GLU A CA 1
ATOM 2899 C C . GLU A 1 358 ? 21.301 -6.841 -3.371 1.00 86.75 358 GLU A C 1
ATOM 2901 O O . GLU A 1 358 ? 21.086 -8.053 -3.303 1.00 86.75 358 GLU A O 1
ATOM 2906 N N . PHE A 1 359 ? 20.455 -6.015 -3.989 1.00 85.50 359 PHE A N 1
ATOM 2907 C CA . PHE A 1 359 ? 19.202 -6.493 -4.562 1.00 85.50 359 PHE A CA 1
ATOM 2908 C C . PHE A 1 359 ? 19.419 -7.428 -5.758 1.00 85.50 359 PHE A C 1
ATOM 2910 O O . PHE A 1 359 ? 18.730 -8.441 -5.877 1.00 85.50 359 PHE A O 1
ATOM 2917 N N . LEU A 1 360 ? 20.405 -7.149 -6.615 1.00 85.62 360 LEU A N 1
ATOM 2918 C CA . LEU A 1 360 ? 20.747 -8.013 -7.745 1.00 85.62 360 LEU A CA 1
ATOM 2919 C C . LEU A 1 360 ? 21.148 -9.421 -7.283 1.00 85.62 360 LEU A C 1
ATOM 2921 O O . LEU A 1 360 ? 20.730 -10.401 -7.899 1.00 85.62 360 LEU A O 1
ATOM 2925 N N . LYS A 1 361 ? 21.902 -9.539 -6.181 1.00 87.69 361 LYS A N 1
ATOM 2926 C CA . LYS A 1 361 ? 22.224 -10.843 -5.575 1.00 87.69 361 LYS A CA 1
ATOM 2927 C C . LYS A 1 361 ? 20.955 -11.591 -5.175 1.00 87.69 361 LYS A C 1
ATOM 2929 O O . LYS A 1 361 ? 20.784 -12.737 -5.580 1.00 87.69 361 LYS A O 1
ATOM 2934 N N . VAL A 1 362 ? 20.030 -10.923 -4.480 1.00 88.06 362 VAL A N 1
ATOM 2935 C CA . VAL A 1 362 ? 18.739 -11.515 -4.091 1.00 88.06 362 VAL A CA 1
ATOM 2936 C C . VAL A 1 362 ? 17.936 -11.947 -5.322 1.00 88.06 362 VAL A C 1
ATOM 2938 O O . VAL A 1 362 ? 17.400 -13.052 -5.341 1.00 88.06 362 VAL A O 1
ATOM 2941 N N . LEU A 1 363 ? 17.867 -11.124 -6.372 1.00 87.62 363 LEU A N 1
ATOM 2942 C CA . LEU A 1 363 ? 17.170 -11.475 -7.613 1.00 87.62 363 LEU A CA 1
ATOM 2943 C C . LEU A 1 363 ? 17.749 -12.739 -8.257 1.00 87.62 363 LEU A C 1
ATOM 2945 O O . LEU A 1 363 ? 16.985 -13.642 -8.592 1.00 87.62 363 LEU A O 1
ATOM 2949 N N . ILE A 1 364 ? 19.075 -12.824 -8.392 1.00 86.75 364 ILE A N 1
ATOM 2950 C CA . ILE A 1 364 ? 19.760 -13.981 -8.990 1.00 86.75 364 ILE A CA 1
ATOM 2951 C C . ILE A 1 364 ? 19.553 -15.245 -8.144 1.00 86.75 364 ILE A C 1
ATOM 2953 O O . ILE A 1 364 ? 19.298 -16.317 -8.690 1.00 86.75 364 ILE A O 1
ATOM 2957 N N . GLU A 1 365 ? 19.633 -15.130 -6.817 1.00 88.44 365 GLU A N 1
ATOM 2958 C CA . GLU A 1 365 ? 19.418 -16.248 -5.892 1.00 88.44 365 GLU A CA 1
ATOM 2959 C C . GLU A 1 365 ? 17.970 -16.761 -5.914 1.00 88.44 365 GLU A C 1
ATOM 2961 O O . GLU A 1 365 ? 17.727 -17.971 -5.859 1.00 88.44 365 GLU A O 1
ATOM 2966 N N . GLN A 1 366 ? 16.990 -15.852 -5.969 1.00 87.06 366 GLN A N 1
ATOM 2967 C CA . GLN A 1 366 ? 15.576 -16.220 -5.880 1.00 87.06 366 GLN A CA 1
ATOM 2968 C C . GLN A 1 366 ? 14.938 -16.552 -7.227 1.00 87.06 366 GLN A C 1
ATOM 2970 O O . GLN A 1 366 ? 13.958 -17.291 -7.253 1.00 87.06 366 GLN A O 1
ATOM 2975 N N . LEU A 1 367 ? 15.478 -16.063 -8.339 1.00 85.06 367 LEU A N 1
ATOM 2976 C CA . LEU A 1 367 ? 15.010 -16.364 -9.690 1.00 85.06 367 LEU A CA 1
ATOM 2977 C C . LEU A 1 367 ? 16.176 -16.937 -10.512 1.00 85.06 367 LEU A C 1
ATOM 2979 O O . LEU A 1 367 ? 16.671 -16.263 -11.419 1.00 85.06 367 LEU A O 1
ATOM 2983 N N . PRO A 1 368 ? 16.640 -18.165 -10.191 1.00 70.31 368 PRO A N 1
ATOM 2984 C CA . PRO A 1 368 ? 17.758 -18.775 -10.894 1.00 70.31 368 PRO A CA 1
ATOM 2985 C C . PRO A 1 368 ? 17.422 -18.888 -12.380 1.00 70.31 368 PRO A C 1
ATOM 2987 O O . PRO A 1 368 ? 16.360 -19.382 -12.761 1.00 70.31 368 PRO A O 1
ATOM 2990 N N . MET A 1 369 ? 18.324 -18.386 -13.218 1.00 64.62 369 MET A N 1
ATOM 2991 C CA . MET A 1 369 ? 18.142 -18.388 -14.664 1.00 64.62 369 MET A CA 1
ATOM 2992 C C . MET A 1 369 ? 18.191 -19.833 -15.172 1.00 64.62 369 MET A C 1
ATOM 2994 O O . MET A 1 369 ? 19.248 -20.458 -15.140 1.00 64.62 369 MET A O 1
ATOM 2998 N N . GLU A 1 370 ? 17.053 -20.376 -15.618 1.00 57.09 370 GLU A N 1
ATOM 2999 C CA . GLU A 1 370 ? 16.987 -21.741 -16.170 1.00 57.09 370 GLU A CA 1
ATOM 3000 C C . GLU A 1 370 ? 17.650 -21.860 -17.560 1.00 57.09 370 GLU A C 1
ATOM 3002 O O . GLU A 1 370 ? 17.857 -22.970 -18.042 1.00 57.09 370 GLU A O 1
ATOM 3007 N N . GLU A 1 371 ? 18.093 -20.752 -18.169 1.00 48.12 371 GLU A N 1
ATOM 3008 C CA . GLU A 1 371 ? 18.962 -20.761 -19.352 1.00 48.12 371 GLU A CA 1
ATOM 3009 C C . GLU A 1 371 ? 20.196 -19.859 -19.155 1.00 48.12 371 GLU A C 1
ATOM 3011 O O . GLU A 1 371 ? 20.072 -18.738 -18.650 1.00 48.12 371 GLU A O 1
ATOM 3016 N N . PRO A 1 372 ? 21.403 -20.301 -19.565 1.00 38.31 372 PRO A N 1
ATOM 3017 C CA . PRO A 1 372 ? 22.601 -19.482 -19.490 1.00 38.31 372 PRO A CA 1
ATOM 3018 C C . PRO A 1 372 ? 22.526 -18.383 -20.552 1.00 38.31 372 PRO A C 1
ATOM 3020 O O . PRO A 1 372 ? 22.841 -18.581 -21.726 1.00 38.31 372 PRO A O 1
ATOM 3023 N N . MET A 1 373 ? 22.107 -17.194 -20.135 1.00 44.12 373 MET A N 1
ATOM 3024 C CA . MET A 1 373 ? 22.180 -16.004 -20.965 1.00 44.12 373 MET A CA 1
ATOM 3025 C C . MET A 1 373 ? 23.645 -15.563 -21.081 1.00 44.12 373 MET A C 1
ATOM 3027 O O . MET A 1 373 ? 24.286 -15.240 -20.080 1.00 44.12 373 MET A O 1
ATOM 3031 N N . LYS A 1 374 ? 24.139 -15.450 -22.320 1.00 44.31 374 LYS A N 1
ATOM 3032 C CA . LYS A 1 374 ? 25.393 -14.762 -22.700 1.00 44.31 374 LYS A CA 1
ATOM 3033 C C . LYS A 1 374 ? 25.483 -13.305 -22.185 1.00 44.31 374 LYS A C 1
ATOM 3035 O O . LYS A 1 374 ? 26.510 -12.660 -22.348 1.00 44.31 374 LYS A O 1
ATOM 3040 N N . GLU A 1 375 ? 24.422 -12.787 -21.563 1.00 48.59 375 GLU A N 1
ATOM 3041 C CA . GLU A 1 375 ? 24.327 -11.458 -20.947 1.00 48.59 375 GLU A CA 1
ATOM 3042 C C . GLU A 1 375 ? 24.870 -11.401 -19.505 1.00 48.59 375 GLU A C 1
ATOM 3044 O O . GLU A 1 375 ? 25.356 -10.353 -19.085 1.00 48.59 375 GLU A O 1
ATOM 3049 N N . ALA A 1 376 ? 24.896 -12.511 -18.752 1.00 44.38 376 ALA A N 1
ATOM 3050 C CA . ALA A 1 376 ? 25.515 -12.522 -17.416 1.00 44.38 376 ALA A CA 1
ATOM 3051 C C . ALA A 1 376 ? 27.047 -12.362 -17.478 1.00 44.38 376 ALA A C 1
ATOM 3053 O O . ALA A 1 376 ? 27.665 -11.809 -16.564 1.00 44.38 376 ALA A O 1
ATOM 3054 N N . ASP A 1 377 ? 27.657 -12.796 -18.583 1.00 45.69 377 ASP A N 1
ATOM 3055 C CA . ASP A 1 377 ? 29.082 -12.601 -18.848 1.00 45.69 377 ASP A CA 1
ATOM 3056 C C . ASP A 1 377 ? 29.421 -11.126 -19.140 1.00 45.69 377 ASP A C 1
ATOM 3058 O O . ASP A 1 377 ? 30.536 -10.693 -18.846 1.00 45.69 377 ASP A O 1
ATOM 3062 N N . ALA A 1 378 ? 28.461 -10.320 -19.614 1.00 48.69 378 ALA A N 1
ATOM 3063 C CA . ALA A 1 378 ? 28.640 -8.879 -19.819 1.00 48.69 378 ALA A CA 1
ATOM 3064 C C . ALA A 1 378 ? 28.669 -8.097 -18.489 1.00 48.69 378 ALA A C 1
ATOM 3066 O O . ALA A 1 378 ? 29.471 -7.177 -18.326 1.00 48.69 378 ALA A O 1
ATOM 3067 N N . LEU A 1 379 ? 27.876 -8.515 -17.496 1.00 48.16 379 LEU A N 1
ATOM 3068 C CA . LEU A 1 379 ? 27.915 -7.955 -16.136 1.00 48.16 379 LEU A CA 1
ATOM 3069 C C . LEU A 1 379 ? 29.240 -8.269 -15.420 1.00 48.16 379 LEU A C 1
ATOM 3071 O O . LEU A 1 379 ? 29.837 -7.382 -14.812 1.00 48.16 379 LEU A O 1
ATOM 3075 N N . LYS A 1 380 ? 29.765 -9.494 -15.573 1.00 50.69 380 LYS A N 1
ATOM 3076 C CA . LYS A 1 380 ? 31.096 -9.870 -15.052 1.00 50.69 380 LYS A CA 1
ATOM 3077 C C . LYS A 1 380 ? 32.254 -9.197 -15.804 1.00 50.69 380 LYS A C 1
ATOM 3079 O O . LYS A 1 380 ? 33.325 -8.997 -15.230 1.00 50.69 380 LYS A O 1
ATOM 3084 N N . ALA A 1 381 ? 32.069 -8.848 -17.079 1.00 49.19 381 ALA A N 1
ATOM 3085 C CA . ALA A 1 381 ? 33.060 -8.104 -17.857 1.00 49.19 381 ALA A CA 1
ATOM 3086 C C . ALA A 1 381 ? 33.180 -6.639 -17.393 1.00 49.19 381 ALA A C 1
ATOM 3088 O O . ALA A 1 381 ? 34.299 -6.135 -17.283 1.00 49.19 381 ALA A O 1
ATOM 3089 N N . ASN A 1 382 ? 32.068 -5.997 -17.015 1.00 49.16 382 ASN A N 1
ATOM 3090 C CA . ASN A 1 382 ? 32.056 -4.619 -16.506 1.00 49.16 382 ASN A CA 1
ATOM 3091 C C . ASN A 1 382 ? 32.722 -4.455 -15.122 1.00 49.16 382 ASN A C 1
ATOM 3093 O O . ASN A 1 382 ? 33.372 -3.434 -14.880 1.00 49.16 382 ASN A O 1
ATOM 3097 N N . GLU A 1 383 ? 32.667 -5.457 -14.232 1.00 49.88 383 GLU A N 1
ATOM 3098 C CA . GLU A 1 383 ? 33.466 -5.458 -12.985 1.00 49.88 383 GLU A CA 1
ATOM 3099 C C . GLU A 1 383 ? 34.978 -5.478 -13.273 1.00 49.88 383 GLU A C 1
ATOM 3101 O O . GLU A 1 383 ? 35.760 -4.791 -12.616 1.00 49.88 383 GLU A O 1
ATOM 3106 N N . LYS A 1 384 ? 35.411 -6.215 -14.306 1.00 46.78 384 LYS A N 1
ATOM 3107 C CA . LYS A 1 384 ? 36.828 -6.273 -14.704 1.00 46.78 384 LYS A CA 1
ATOM 3108 C C . LYS A 1 384 ? 37.305 -5.026 -15.444 1.00 46.78 384 LYS A C 1
ATOM 3110 O O . LYS A 1 384 ? 38.489 -4.699 -15.366 1.00 46.78 384 LYS A O 1
ATOM 3115 N N . GLU A 1 385 ? 36.428 -4.345 -16.175 1.00 45.72 385 GLU A N 1
ATOM 3116 C CA . GLU A 1 385 ? 36.794 -3.161 -16.957 1.00 45.72 385 GLU A CA 1
ATOM 3117 C C . GLU A 1 385 ? 36.789 -1.871 -16.117 1.00 45.72 385 GLU A C 1
ATOM 3119 O O . GLU A 1 385 ? 37.657 -1.015 -16.299 1.00 45.72 385 GLU A O 1
ATOM 3124 N N . SER A 1 386 ? 35.898 -1.771 -15.123 1.00 43.47 386 SER A N 1
ATOM 3125 C CA . SER A 1 386 ? 35.890 -0.677 -14.136 1.00 43.47 386 SER A CA 1
ATOM 3126 C C . SER A 1 386 ? 37.094 -0.723 -13.186 1.00 43.47 386 SER A C 1
ATOM 3128 O O . SER A 1 386 ? 37.636 0.328 -12.849 1.00 43.47 386 SER A O 1
ATOM 3130 N N . MET A 1 387 ? 37.607 -1.914 -12.851 1.00 44.91 387 MET A N 1
ATOM 3131 C CA . MET A 1 387 ? 38.866 -2.062 -12.104 1.00 44.91 387 MET A CA 1
ATOM 3132 C C . MET A 1 387 ? 40.128 -1.771 -12.934 1.00 44.91 387 MET A C 1
ATOM 3134 O O . MET A 1 387 ? 41.161 -1.434 -12.364 1.00 44.91 387 MET A O 1
ATOM 3138 N N . LYS A 1 388 ? 40.079 -1.860 -14.272 1.00 42.28 388 LYS A N 1
ATOM 3139 C CA . LYS A 1 388 ? 41.245 -1.583 -15.137 1.00 42.28 388 LYS A CA 1
ATOM 3140 C C . LYS A 1 388 ? 41.425 -0.110 -15.507 1.00 42.28 388 LYS A C 1
ATOM 3142 O O . LYS A 1 388 ? 42.517 0.267 -15.916 1.00 42.28 388 LYS A O 1
ATOM 3147 N N . LYS A 1 389 ? 40.392 0.729 -15.372 1.00 39.25 389 LYS A N 1
ATOM 3148 C CA . LYS A 1 389 ? 40.452 2.155 -15.753 1.00 39.25 389 LYS A CA 1
ATOM 3149 C C . LYS A 1 389 ? 41.010 3.092 -14.672 1.00 39.25 389 LYS A C 1
ATOM 3151 O O . LYS A 1 389 ? 41.110 4.287 -14.931 1.00 39.25 389 LYS A O 1
ATOM 3156 N N . VAL A 1 390 ? 41.407 2.580 -13.503 1.00 40.50 390 VAL A N 1
ATOM 3157 C CA . VAL A 1 390 ? 42.013 3.399 -12.432 1.00 40.50 390 VAL A CA 1
ATOM 3158 C C . VAL A 1 390 ? 43.544 3.505 -12.557 1.00 40.50 390 VAL A C 1
ATOM 3160 O O . VAL A 1 390 ? 44.116 4.484 -12.092 1.00 40.50 390 VAL A O 1
ATOM 3163 N N . ASP A 1 391 ? 44.201 2.613 -13.307 1.00 38.09 391 ASP A N 1
ATOM 3164 C CA . ASP A 1 391 ? 45.664 2.608 -13.467 1.00 38.09 391 ASP A CA 1
ATOM 3165 C C . ASP A 1 391 ? 46.102 2.897 -14.909 1.00 38.09 391 ASP A C 1
ATOM 3167 O O . ASP A 1 391 ? 46.724 2.064 -15.564 1.00 38.09 391 ASP A O 1
ATOM 3171 N N . THR A 1 392 ? 45.768 4.067 -15.460 1.00 35.81 392 THR A N 1
ATOM 3172 C CA . THR A 1 392 ? 46.549 4.661 -16.570 1.00 35.81 392 THR A CA 1
ATOM 3173 C C . THR A 1 392 ? 46.184 6.131 -16.793 1.00 35.81 392 THR A C 1
ATOM 3175 O O . THR A 1 392 ? 45.421 6.484 -17.688 1.00 35.81 392 THR A O 1
ATOM 3178 N N . VAL A 1 393 ? 46.773 7.031 -16.001 1.00 33.25 393 VAL A N 1
ATOM 3179 C CA . VAL A 1 393 ? 46.910 8.442 -16.397 1.00 33.25 393 VAL A CA 1
ATOM 3180 C C . VAL A 1 393 ? 48.226 8.570 -17.158 1.00 33.25 393 VAL A C 1
ATOM 3182 O O . VAL A 1 393 ? 49.298 8.701 -16.575 1.00 33.25 393 VAL A O 1
ATOM 3185 N N . GLY A 1 394 ? 48.131 8.472 -18.482 1.00 31.19 394 GLY A N 1
ATOM 3186 C CA . GLY A 1 394 ? 49.224 8.681 -19.423 1.00 31.19 394 GLY A CA 1
ATOM 3187 C C . GLY A 1 394 ? 48.761 9.598 -20.549 1.00 31.19 394 GLY A C 1
ATOM 3188 O O . GLY A 1 394 ? 47.903 9.244 -21.346 1.00 31.19 394 GLY A O 1
ATOM 3189 N N . THR A 1 395 ? 49.327 10.797 -20.554 1.00 31.23 395 THR A N 1
ATOM 3190 C CA . THR A 1 395 ? 49.263 11.884 -21.537 1.00 31.23 395 THR A CA 1
ATOM 3191 C C . THR A 1 395 ? 49.162 11.414 -22.999 1.00 31.23 395 THR A C 1
ATOM 3193 O O . THR A 1 395 ? 49.916 10.527 -23.381 1.00 31.23 395 THR A O 1
ATOM 3196 N N . VAL A 1 396 ? 48.343 12.079 -23.839 1.00 30.28 396 VAL A N 1
ATOM 3197 C CA . VAL A 1 396 ? 48.729 12.681 -25.148 1.00 30.28 396 VAL A CA 1
ATOM 3198 C C . VAL A 1 396 ? 47.511 13.157 -25.980 1.00 30.28 396 VAL A C 1
ATOM 3200 O O . VAL A 1 396 ? 46.575 12.421 -26.256 1.00 30.28 396 VAL A O 1
ATOM 3203 N N . LYS A 1 397 ? 47.613 14.442 -26.357 1.00 30.80 397 LYS A N 1
ATOM 3204 C CA . LYS A 1 397 ? 47.204 15.216 -27.555 1.00 30.80 397 LYS A CA 1
ATOM 3205 C C . LYS A 1 397 ? 45.967 14.858 -28.410 1.00 30.80 397 LYS A C 1
ATOM 3207 O O . LYS A 1 397 ? 45.826 13.778 -28.962 1.00 30.80 397 LYS A O 1
ATOM 3212 N N . LYS A 1 398 ? 45.215 15.943 -28.663 1.00 32.34 398 LYS A N 1
ATOM 3213 C CA . LYS A 1 398 ? 44.324 16.243 -29.800 1.00 32.34 398 LYS A CA 1
ATOM 3214 C C . LYS A 1 398 ? 44.841 15.745 -31.157 1.00 32.34 398 LYS A C 1
ATOM 3216 O O . LYS A 1 398 ? 45.951 16.110 -31.533 1.00 32.34 398 LYS A O 1
ATOM 3221 N N . GLU A 1 399 ? 43.940 15.172 -31.955 1.00 29.66 399 GLU A N 1
ATOM 3222 C CA . GLU A 1 399 ? 43.880 15.434 -33.398 1.00 29.66 399 GLU A CA 1
ATOM 3223 C C . GLU A 1 399 ? 42.451 15.288 -33.952 1.00 29.66 399 GLU A C 1
ATOM 3225 O O . GLU A 1 399 ? 41.619 14.558 -33.417 1.00 29.66 399 GLU A O 1
ATOM 3230 N N . LEU A 1 400 ? 42.165 16.099 -34.972 1.00 30.45 400 LEU A N 1
ATOM 3231 C CA . LEU A 1 400 ? 40.858 16.408 -35.543 1.00 30.45 400 LEU A CA 1
ATOM 3232 C C . LEU A 1 400 ? 40.415 15.426 -36.649 1.00 30.45 400 LEU A C 1
ATOM 3234 O O . LEU A 1 400 ? 41.212 15.018 -37.483 1.00 30.45 400 LEU A O 1
ATOM 3238 N N . THR A 1 401 ? 39.088 15.257 -36.738 1.00 29.97 401 THR A N 1
ATOM 3239 C CA . THR A 1 401 ? 38.239 15.112 -37.948 1.00 29.97 401 THR A CA 1
ATOM 3240 C C . THR A 1 401 ? 38.521 14.002 -38.970 1.00 29.97 401 THR A C 1
ATOM 3242 O O . THR A 1 401 ? 39.529 14.028 -39.670 1.00 29.97 401 THR A O 1
ATOM 3245 N N . LYS A 1 402 ? 37.488 13.184 -39.238 1.00 30.08 402 LYS A N 1
ATOM 3246 C CA . LYS A 1 402 ? 36.826 13.096 -40.559 1.00 30.08 402 LYS A CA 1
ATOM 3247 C C . LYS A 1 402 ? 35.511 12.305 -40.487 1.00 30.08 402 LYS A C 1
ATOM 3249 O O . LYS A 1 402 ? 35.426 11.270 -39.839 1.00 30.08 402 LYS A O 1
ATOM 3254 N N . GLU A 1 403 ? 34.511 12.855 -41.168 1.00 31.69 403 GLU A N 1
ATOM 3255 C CA . GLU A 1 403 ? 33.148 12.354 -41.379 1.00 31.69 403 GLU A CA 1
ATOM 3256 C C . GLU A 1 403 ? 33.053 11.174 -42.380 1.00 31.69 403 GLU A C 1
ATOM 3258 O O . GLU A 1 403 ? 34.038 10.861 -43.059 1.00 31.69 403 GLU A O 1
ATOM 3263 N N . PRO A 1 404 ? 31.878 10.508 -42.476 1.00 35.53 404 PRO A N 1
ATOM 3264 C CA . PRO A 1 404 ? 31.730 9.146 -42.985 1.00 35.53 404 PRO A CA 1
ATOM 3265 C C . PRO A 1 404 ? 31.360 9.067 -44.475 1.00 35.53 404 PRO A C 1
ATOM 3267 O O . PRO A 1 404 ? 30.825 10.002 -45.069 1.00 35.53 404 PRO A O 1
ATOM 3270 N N . LYS A 1 405 ? 31.569 7.889 -45.078 1.00 31.27 405 LYS A N 1
ATOM 3271 C CA . LYS A 1 405 ? 31.019 7.526 -46.392 1.00 31.27 405 LYS A CA 1
ATOM 3272 C C . LYS A 1 405 ? 30.213 6.228 -46.311 1.00 31.27 405 LYS A C 1
ATOM 3274 O O . LYS A 1 405 ? 30.757 5.197 -45.942 1.00 31.27 405 LYS A O 1
ATOM 3279 N N . GLY A 1 406 ? 28.975 6.300 -46.804 1.00 29.03 406 GLY A N 1
ATOM 3280 C CA . GLY A 1 406 ? 28.503 5.384 -47.848 1.00 29.03 406 GLY A CA 1
ATOM 3281 C C . GLY A 1 406 ? 27.803 4.090 -47.430 1.00 29.03 406 GLY A C 1
ATOM 3282 O O . GLY A 1 406 ? 28.420 3.036 -47.379 1.00 2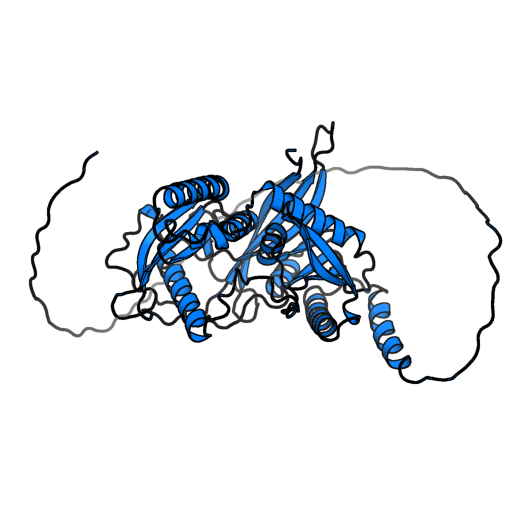9.03 406 GLY A O 1
ATOM 3283 N N . ILE A 1 407 ? 26.487 4.208 -47.253 1.00 30.34 407 ILE A N 1
ATOM 3284 C CA . ILE A 1 407 ? 25.390 3.334 -47.723 1.00 30.34 407 ILE A CA 1
ATOM 3285 C C . ILE A 1 407 ? 25.807 2.111 -48.569 1.00 30.34 407 ILE A C 1
ATOM 3287 O O . ILE A 1 407 ? 26.397 2.288 -49.634 1.00 30.34 407 ILE A O 1
ATOM 3291 N N . LYS A 1 408 ? 25.306 0.921 -48.194 1.00 29.25 408 LYS A N 1
ATOM 3292 C CA . LYS A 1 408 ? 24.697 -0.050 -49.126 1.00 29.25 408 LYS A CA 1
ATOM 3293 C C . LYS A 1 408 ? 23.538 -0.800 -48.457 1.00 29.25 408 LYS A C 1
ATOM 3295 O O . LYS A 1 408 ? 23.708 -1.458 -47.438 1.00 29.25 408 LYS A O 1
ATOM 3300 N N . THR A 1 409 ? 22.370 -0.627 -49.061 1.00 29.61 409 THR A N 1
ATOM 3301 C CA . THR A 1 409 ? 21.170 -1.468 -49.017 1.00 29.61 409 THR A CA 1
ATOM 3302 C C . THR A 1 409 ? 21.425 -2.792 -49.728 1.00 29.61 409 THR A C 1
ATOM 3304 O O . THR A 1 409 ? 22.071 -2.759 -50.768 1.00 29.61 409 THR A O 1
ATOM 3307 N N . ASP A 1 410 ? 20.843 -3.886 -49.237 1.00 29.88 410 ASP A N 1
ATOM 3308 C CA . ASP A 1 410 ? 20.398 -5.004 -50.075 1.00 29.88 410 ASP A CA 1
ATOM 3309 C C . ASP A 1 410 ? 19.136 -5.627 -49.449 1.00 29.88 410 ASP A C 1
ATOM 3311 O O . ASP A 1 410 ? 19.130 -6.081 -48.303 1.00 29.88 410 ASP A O 1
ATOM 3315 N N . GLU A 1 411 ? 18.053 -5.575 -50.223 1.00 29.97 411 GLU A N 1
ATOM 3316 C CA . GLU A 1 411 ? 16.824 -6.352 -50.081 1.00 29.97 411 GLU A CA 1
ATOM 3317 C C . GLU A 1 411 ? 17.074 -7.774 -50.596 1.00 29.97 411 GLU A C 1
ATOM 3319 O O . GLU A 1 411 ? 17.631 -7.909 -51.682 1.00 29.97 411 GLU A O 1
ATOM 3324 N N . ILE A 1 412 ? 16.586 -8.817 -49.909 1.00 32.16 412 ILE A N 1
ATOM 3325 C CA . ILE A 1 412 ? 16.126 -10.052 -50.569 1.00 32.16 412 ILE A CA 1
ATOM 3326 C C . ILE A 1 412 ? 14.854 -10.568 -49.884 1.00 32.16 412 ILE A C 1
ATOM 3328 O O . ILE A 1 412 ? 14.725 -10.635 -48.662 1.00 32.16 412 ILE A O 1
ATOM 3332 N N . GLU A 1 413 ? 13.925 -10.916 -50.762 1.00 29.31 413 GLU A N 1
ATOM 3333 C CA . GLU A 1 413 ? 12.527 -11.286 -50.629 1.00 29.31 413 GLU A CA 1
ATOM 3334 C C . GLU A 1 413 ? 12.296 -12.781 -50.293 1.00 29.31 413 GLU A C 1
ATOM 3336 O O . GLU A 1 413 ? 13.012 -13.662 -50.758 1.00 29.31 413 GLU A O 1
ATOM 3341 N N . THR A 1 414 ? 11.176 -13.045 -49.601 1.00 29.80 414 THR A N 1
ATOM 3342 C CA . THR A 1 414 ? 10.252 -14.210 -49.700 1.00 29.80 414 THR A CA 1
ATOM 3343 C C . THR A 1 414 ? 10.728 -15.666 -49.551 1.00 29.80 414 THR A C 1
ATOM 3345 O O . THR A 1 414 ? 11.433 -16.187 -50.403 1.00 29.80 414 THR A O 1
ATOM 3348 N N . THR A 1 415 ? 10.054 -16.435 -48.672 1.00 28.56 415 THR A N 1
ATOM 3349 C CA . THR A 1 415 ? 9.045 -17.447 -49.098 1.00 28.56 415 THR A CA 1
ATOM 3350 C C . THR A 1 415 ? 8.107 -17.905 -47.961 1.00 28.56 415 THR A C 1
ATOM 3352 O O . THR A 1 415 ? 8.506 -18.060 -46.812 1.00 28.56 415 THR A O 1
ATOM 3355 N N . LYS A 1 416 ? 6.833 -18.134 -48.319 1.00 31.75 416 LYS A N 1
ATOM 3356 C CA . LYS A 1 416 ? 5.736 -18.755 -47.541 1.00 31.75 416 LYS A CA 1
ATOM 3357 C C . LYS A 1 416 ? 5.865 -20.290 -47.509 1.00 31.75 416 LYS A C 1
ATOM 3359 O O . LYS A 1 416 ? 6.259 -20.828 -48.539 1.00 31.75 416 LYS A O 1
ATOM 3364 N N . LYS A 1 417 ? 5.323 -20.973 -46.478 1.00 29.62 417 LYS A N 1
ATOM 3365 C CA . LYS A 1 417 ? 4.130 -21.875 -46.554 1.00 2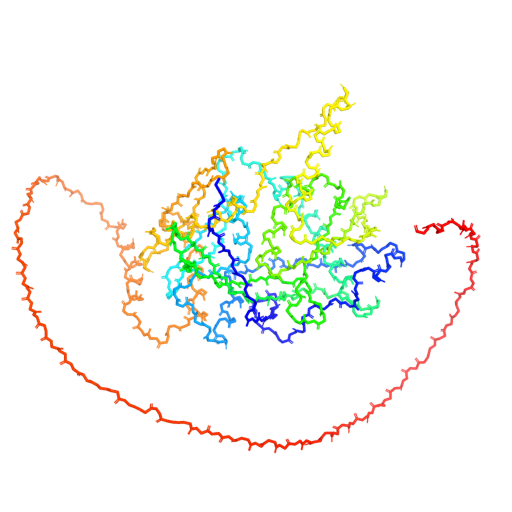9.62 417 LYS A CA 1
ATOM 3366 C C . LYS A 1 417 ? 3.984 -22.880 -45.381 1.00 29.62 417 LYS A C 1
ATOM 3368 O O . LYS A 1 417 ? 4.952 -23.548 -45.054 1.00 29.62 417 LYS A O 1
ATOM 3373 N N . LEU A 1 418 ? 2.707 -23.063 -44.976 1.00 28.27 418 LEU A N 1
ATOM 3374 C CA . LEU A 1 418 ? 2.008 -24.299 -44.521 1.00 28.27 418 LEU A CA 1
ATOM 3375 C C . LEU A 1 418 ? 2.439 -24.889 -43.152 1.00 28.27 418 LEU A C 1
ATOM 3377 O O . LEU A 1 418 ? 3.595 -24.801 -42.785 1.00 28.27 418 LEU A O 1
ATOM 3381 N N . GLU A 1 419 ? 1.603 -25.506 -42.311 1.00 27.75 419 GLU A N 1
ATOM 3382 C CA . GLU A 1 419 ? 0.198 -25.931 -42.368 1.00 27.75 419 GLU A CA 1
ATOM 3383 C C . GLU A 1 419 ? -0.300 -26.268 -40.944 1.00 27.75 419 GLU A C 1
ATOM 3385 O O . GLU A 1 419 ? 0.487 -26.450 -40.019 1.00 27.75 419 GLU A O 1
ATOM 3390 N N . ALA A 1 420 ? -1.620 -26.360 -40.789 1.00 28.17 420 ALA A N 1
ATOM 3391 C CA . ALA A 1 420 ? -2.338 -26.708 -39.564 1.00 28.17 420 ALA A CA 1
ATOM 3392 C C . ALA A 1 420 ? -2.467 -28.230 -39.344 1.00 28.17 420 ALA A C 1
ATOM 3394 O O . ALA A 1 420 ? -2.517 -28.962 -40.329 1.00 28.17 420 ALA A O 1
ATOM 3395 N N . LYS A 1 421 ? -2.668 -28.674 -38.085 1.00 29.11 421 LYS A N 1
ATOM 3396 C CA . LYS A 1 421 ? -3.795 -29.534 -37.618 1.00 29.11 421 LYS A CA 1
ATOM 3397 C C . LYS A 1 421 ? -3.565 -30.191 -36.241 1.00 29.11 421 LYS A C 1
ATOM 3399 O O . LYS A 1 421 ? -2.424 -30.385 -35.837 1.00 29.11 421 LYS A O 1
ATOM 3404 N N . ASN A 1 422 ? -4.704 -30.601 -35.651 1.00 28.02 422 ASN A N 1
ATOM 3405 C CA . ASN A 1 422 ? -4.987 -31.457 -34.474 1.00 28.02 422 ASN A CA 1
ATOM 3406 C C . ASN A 1 422 ? -5.368 -30.639 -33.214 1.00 28.02 422 ASN A C 1
ATOM 3408 O O . ASN A 1 422 ? -4.517 -29.929 -32.694 1.00 28.02 422 ASN A O 1
ATOM 3412 N N . THR A 1 423 ? -6.613 -30.554 -32.691 1.00 27.38 423 THR A N 1
ATOM 3413 C CA . THR A 1 423 ? -7.730 -31.530 -32.470 1.00 27.38 423 THR A CA 1
ATOM 3414 C C . THR A 1 423 ? -7.215 -32.853 -31.890 1.00 27.38 423 THR A C 1
ATOM 3416 O O . THR A 1 423 ? -6.382 -33.481 -32.516 1.00 27.38 423 THR A O 1
ATOM 3419 N N . GLU A 1 424 ? -7.571 -33.339 -30.697 1.00 28.12 424 GLU A N 1
ATOM 3420 C CA . GLU A 1 424 ? -8.882 -33.445 -30.049 1.00 28.12 424 GLU A CA 1
ATOM 3421 C C . GLU A 1 424 ? -8.746 -33.801 -28.547 1.00 28.12 424 GLU A C 1
ATOM 3423 O O . GLU A 1 424 ? -7.698 -34.229 -28.072 1.00 28.12 424 GLU A O 1
ATOM 3428 N N . SER A 1 425 ? -9.870 -33.635 -27.850 1.00 27.77 425 SER A N 1
ATOM 3429 C CA . SER A 1 425 ? -10.284 -34.098 -26.517 1.00 27.77 425 SER A CA 1
ATOM 3430 C C . SER A 1 425 ? -9.732 -35.416 -25.956 1.00 27.77 425 SER A C 1
ATOM 3432 O O . SER A 1 425 ? -9.649 -36.409 -26.672 1.00 27.77 425 SER A O 1
ATOM 3434 N N . MET A 1 426 ? -9.669 -35.487 -24.618 1.00 29.36 426 MET A N 1
ATOM 3435 C CA . MET A 1 426 ? -10.274 -36.595 -23.861 1.00 29.36 426 MET A CA 1
ATOM 3436 C C . MET A 1 426 ? -10.861 -36.122 -22.522 1.00 29.36 426 MET A C 1
ATOM 3438 O O . MET A 1 426 ? -10.297 -35.294 -21.809 1.00 29.36 426 MET A O 1
ATOM 3442 N N . THR A 1 427 ? -12.039 -36.667 -22.248 1.00 27.78 427 THR A N 1
ATOM 3443 C CA . THR A 1 427 ? -12.946 -36.509 -21.111 1.00 27.78 427 THR A CA 1
ATOM 3444 C C . THR A 1 427 ? -12.790 -37.641 -20.081 1.00 27.78 427 THR A C 1
ATOM 3446 O O . THR A 1 427 ? -12.195 -38.671 -20.374 1.00 27.78 427 THR A O 1
ATOM 3449 N N . GLU A 1 428 ? -13.472 -37.452 -18.942 1.00 28.06 428 GLU A N 1
ATOM 3450 C CA . GLU A 1 428 ? -13.912 -38.418 -17.904 1.00 28.06 428 GLU A CA 1
ATOM 3451 C C . GLU A 1 428 ? -12.938 -38.749 -16.752 1.00 28.06 428 GLU A C 1
ATOM 3453 O O . GLU A 1 428 ? -11.821 -39.187 -16.974 1.00 28.06 428 GLU A O 1
ATOM 3458 N N . THR A 1 429 ? -13.203 -38.424 -15.473 1.00 27.73 429 THR A N 1
ATOM 3459 C CA . THR A 1 429 ? -14.309 -38.703 -14.507 1.00 27.73 429 THR A CA 1
ATOM 3460 C C . THR A 1 429 ? -14.116 -40.005 -13.711 1.00 27.73 429 THR A C 1
ATOM 3462 O O . THR A 1 429 ? -14.259 -41.084 -14.273 1.00 27.73 429 THR A O 1
ATOM 3465 N N . LYS A 1 430 ? -13.905 -39.880 -12.382 1.00 27.30 430 LYS A N 1
ATOM 3466 C CA . LYS A 1 430 ? -14.455 -40.677 -11.238 1.00 27.30 430 LYS A CA 1
ATOM 3467 C C . LYS A 1 430 ? -13.533 -40.508 -10.012 1.00 27.30 430 LYS A C 1
ATOM 3469 O O . LYS A 1 430 ? -12.352 -40.803 -10.092 1.00 27.30 430 LYS A O 1
ATOM 3474 N N . VAL A 1 431 ? -13.940 -39.824 -8.935 1.00 28.80 431 VAL A N 1
ATOM 3475 C CA . VAL A 1 431 ? -14.771 -40.283 -7.793 1.00 28.80 431 VAL A CA 1
ATOM 3476 C C . VAL A 1 431 ? -14.247 -41.557 -7.123 1.00 28.80 431 VAL A C 1
ATOM 3478 O O . VAL A 1 431 ? -14.483 -42.623 -7.669 1.00 28.80 431 VAL A O 1
ATOM 3481 N N . VAL A 1 432 ? -13.705 -41.441 -5.896 1.00 27.22 432 VAL A N 1
ATOM 3482 C CA . VAL A 1 432 ? -14.036 -42.284 -4.719 1.00 27.22 432 VAL A CA 1
ATOM 3483 C C . VAL A 1 432 ? -13.806 -41.475 -3.424 1.00 27.22 432 VAL A C 1
ATOM 3485 O O . VAL A 1 432 ? -12.807 -40.779 -3.271 1.00 27.22 432 VAL A O 1
ATOM 3488 N N . LYS A 1 433 ? -14.789 -41.563 -2.519 1.00 29.02 433 LYS A N 1
ATOM 3489 C CA . LYS A 1 433 ? -14.860 -41.032 -1.146 1.00 29.02 433 LYS A CA 1
ATOM 3490 C C . LYS A 1 433 ? -14.293 -42.026 -0.114 1.00 29.02 433 LYS A C 1
ATOM 3492 O O . LYS A 1 433 ? -14.287 -43.224 -0.372 1.00 29.02 433 LYS A O 1
ATOM 3497 N N . ALA A 1 434 ? -14.123 -41.494 1.106 1.00 27.67 434 ALA A N 1
ATOM 3498 C CA . ALA A 1 434 ? -14.203 -42.159 2.424 1.00 27.67 434 ALA A CA 1
ATOM 3499 C C . ALA A 1 434 ? -12.844 -42.662 2.976 1.00 27.67 434 ALA A C 1
ATOM 3501 O O . ALA A 1 434 ? -11.988 -43.058 2.200 1.00 27.67 434 ALA A O 1
ATOM 3502 N N . SER A 1 435 ? -12.503 -42.638 4.272 1.00 27.48 435 SER A N 1
ATOM 3503 C CA . SER A 1 435 ? -13.224 -42.431 5.546 1.00 27.48 435 SER A CA 1
ATOM 3504 C C . SER A 1 435 ? -12.180 -42.101 6.640 1.00 27.48 435 SER A C 1
ATOM 3506 O O . SER A 1 435 ? -11.099 -42.674 6.631 1.00 27.48 435 SER A O 1
ATOM 3508 N N . THR A 1 436 ? -12.413 -41.132 7.529 1.00 27.98 436 THR A N 1
ATOM 3509 C CA . THR A 1 436 ? -12.657 -41.259 8.992 1.00 27.98 436 THR A CA 1
ATOM 3510 C C . THR A 1 436 ? -11.853 -42.310 9.788 1.00 27.98 436 THR A C 1
ATOM 3512 O O . THR A 1 436 ? -12.070 -43.499 9.598 1.00 27.98 436 THR A O 1
ATOM 3515 N N . GLN A 1 437 ? -11.077 -41.854 10.790 1.00 28.55 437 GLN A N 1
ATOM 3516 C CA . GLN A 1 437 ? -10.886 -42.406 12.162 1.00 28.55 437 GLN A CA 1
ATOM 3517 C C . GLN A 1 437 ? -9.943 -41.428 12.918 1.00 28.55 437 GLN A C 1
ATOM 3519 O O . GLN A 1 437 ? -8.870 -41.137 12.414 1.00 28.55 437 GLN A O 1
ATOM 3524 N N . LEU A 1 438 ? -10.303 -40.669 13.965 1.00 27.77 438 LEU A N 1
ATOM 3525 C CA . LEU A 1 438 ? -10.789 -40.966 15.327 1.00 27.77 438 LEU A CA 1
ATOM 3526 C C . LEU A 1 438 ? -9.764 -41.699 16.215 1.00 27.77 438 LEU A C 1
ATOM 3528 O O . LEU A 1 438 ? -9.713 -42.921 16.217 1.00 27.77 438 LEU A O 1
ATOM 3532 N N . THR A 1 439 ? -9.054 -40.954 17.071 1.00 30.25 439 THR A N 1
ATOM 3533 C CA . THR A 1 439 ? -8.545 -41.449 18.364 1.00 30.25 439 THR A CA 1
ATOM 3534 C C . THR A 1 439 ? -8.619 -40.362 19.444 1.00 30.25 439 THR A C 1
ATOM 3536 O O . THR A 1 439 ? -8.117 -39.252 19.302 1.00 30.25 439 THR A O 1
ATOM 3539 N N . LYS A 1 440 ? -9.300 -40.718 20.540 1.00 30.61 440 LYS A N 1
ATOM 3540 C CA . LYS A 1 440 ? -9.374 -40.025 21.834 1.00 30.61 440 LYS A CA 1
ATOM 3541 C C . LYS A 1 440 ? -8.346 -40.635 22.800 1.00 30.61 440 LYS A C 1
ATOM 3543 O O . LYS A 1 440 ? -8.229 -41.856 22.821 1.00 30.61 440 LYS A O 1
ATOM 3548 N N . LYS A 1 441 ? -7.755 -39.817 23.680 1.00 30.97 441 LYS A N 1
ATOM 3549 C CA . LYS A 1 441 ? -7.251 -40.114 25.053 1.00 30.97 441 LYS A CA 1
ATOM 3550 C C . LYS A 1 441 ? -7.101 -38.738 25.753 1.00 30.97 441 LYS A C 1
ATOM 3552 O O . LYS A 1 441 ? -6.504 -37.867 25.138 1.00 30.97 441 LYS A O 1
ATOM 3557 N N . LYS A 1 442 ? -7.836 -38.338 26.815 1.00 32.75 442 LYS A N 1
ATOM 3558 C CA . LYS A 1 442 ? -7.790 -38.709 28.265 1.00 32.75 442 LYS A CA 1
ATOM 3559 C C . LYS A 1 442 ? -6.347 -38.712 28.806 1.00 32.75 442 LYS A C 1
ATOM 3561 O O . LYS A 1 442 ? -5.520 -39.348 28.172 1.00 32.75 442 LYS A O 1
ATOM 3566 N N . ASP A 1 443 ? -5.934 -37.998 29.862 1.00 29.83 443 ASP A N 1
ATOM 3567 C CA . ASP A 1 443 ? -6.495 -37.641 31.190 1.00 29.83 443 ASP A CA 1
ATOM 3568 C C . ASP A 1 443 ? -5.882 -36.287 31.674 1.00 29.83 443 ASP A C 1
ATOM 3570 O O . ASP A 1 443 ? -4.828 -35.911 31.179 1.00 29.83 443 ASP A O 1
ATOM 3574 N N . LYS A 1 444 ? -6.503 -35.376 32.450 1.00 30.89 444 LYS A N 1
ATOM 3575 C CA . LYS A 1 444 ? -7.069 -35.362 33.825 1.00 30.89 444 LYS A CA 1
ATOM 3576 C C . LYS A 1 444 ? -6.025 -35.270 34.964 1.00 30.89 444 LYS A C 1
ATOM 3578 O O . LYS A 1 444 ? -5.467 -36.292 35.327 1.00 30.89 444 LYS A O 1
ATOM 3583 N N . GLN A 1 445 ? -5.885 -34.080 35.578 1.00 28.02 445 GLN A N 1
ATOM 3584 C CA . GLN A 1 445 ? -5.567 -33.759 37.001 1.00 28.02 445 GLN A CA 1
ATOM 3585 C C . GLN A 1 445 ? -5.226 -32.245 37.092 1.00 28.02 445 GLN A C 1
ATOM 3587 O O . GLN A 1 445 ? -4.611 -31.738 36.170 1.00 28.02 445 GLN A O 1
ATOM 3592 N N . GLN A 1 446 ? -5.570 -31.417 38.088 1.00 29.62 446 GLN A N 1
ATOM 3593 C CA . GLN A 1 446 ? -6.290 -31.533 39.358 1.00 29.62 446 GLN A CA 1
ATOM 3594 C C . GLN A 1 446 ? -6.589 -30.098 39.871 1.00 29.62 446 GLN A C 1
ATOM 3596 O O . GLN A 1 446 ? -5.970 -29.134 39.432 1.00 29.62 446 GLN A O 1
ATOM 3601 N N . LYS A 1 447 ? -7.576 -29.980 40.767 1.00 30.48 447 LYS A N 1
ATOM 3602 C CA . LYS A 1 447 ? -8.105 -28.760 41.406 1.00 30.48 447 LYS A CA 1
ATOM 3603 C C . LYS A 1 447 ? -7.171 -28.204 42.496 1.00 30.48 447 LYS A C 1
ATOM 3605 O O . LYS A 1 447 ? -6.472 -28.993 43.118 1.00 30.48 447 LYS A O 1
ATOM 3610 N N . ASN A 1 448 ? -7.315 -26.905 42.785 1.00 28.02 448 ASN A N 1
ATOM 3611 C CA . ASN A 1 448 ? -7.529 -26.279 44.112 1.00 28.02 448 ASN A CA 1
ATOM 3612 C C . ASN A 1 448 ? -7.981 -24.813 43.846 1.00 28.02 448 ASN A C 1
ATOM 3614 O O . ASN A 1 448 ? -7.330 -24.139 43.056 1.00 28.02 448 ASN A O 1
ATOM 3618 N N . THR A 1 449 ? -9.226 -24.383 44.134 1.00 28.61 449 THR A N 1
ATOM 3619 C CA . THR A 1 449 ? -9.745 -23.778 45.402 1.00 28.61 449 THR A CA 1
ATOM 3620 C C . THR A 1 449 ? -8.886 -22.593 45.879 1.00 28.61 449 THR A C 1
ATOM 3622 O O . THR A 1 449 ? -7.682 -22.755 45.978 1.00 28.61 449 THR A O 1
ATOM 3625 N N . GLU A 1 450 ? -9.368 -21.391 46.220 1.00 27.45 450 GLU A N 1
ATOM 3626 C CA . GLU A 1 450 ? -10.685 -20.921 46.672 1.00 27.45 450 GLU A CA 1
ATOM 3627 C C . GLU A 1 450 ? -10.691 -19.367 46.781 1.00 27.45 450 GLU A C 1
ATOM 3629 O O . GLU A 1 450 ? -9.645 -18.764 46.991 1.00 27.45 450 GLU A O 1
ATOM 3634 N N . ASN A 1 451 ? -11.893 -18.775 46.726 1.00 26.39 451 ASN A N 1
ATOM 3635 C CA . ASN A 1 451 ? -12.378 -17.581 47.453 1.00 26.39 451 ASN A CA 1
ATOM 3636 C C . ASN A 1 451 ? -11.707 -16.196 47.295 1.00 26.39 451 ASN A C 1
ATOM 3638 O O . ASN A 1 451 ? -10.692 -15.911 47.915 1.00 26.39 451 ASN A O 1
ATOM 3642 N N . ALA A 1 452 ? -12.423 -15.257 46.653 1.00 26.39 452 ALA A N 1
ATOM 3643 C CA . ALA A 1 452 ? -13.056 -14.115 47.344 1.00 26.39 452 ALA A CA 1
ATOM 3644 C C . ALA A 1 452 ? -13.854 -13.216 46.369 1.00 26.39 452 ALA A C 1
ATOM 3646 O O . ALA A 1 452 ? -13.355 -12.734 45.359 1.00 26.39 452 ALA A O 1
ATOM 3647 N N . SER A 1 453 ? -15.110 -12.966 46.720 1.00 25.78 453 SER A N 1
ATOM 3648 C CA . SER A 1 453 ? -16.016 -11.912 46.237 1.00 25.78 453 SER A CA 1
ATOM 3649 C C . SER A 1 453 ? -16.778 -11.419 47.487 1.00 25.78 453 SER A C 1
ATOM 3651 O O . SER A 1 453 ? -16.730 -12.140 48.490 1.00 25.78 453 SER A O 1
ATOM 3653 N N . PRO A 1 454 ? -17.552 -10.313 47.499 1.00 40.94 454 PRO A N 1
ATOM 3654 C CA . PRO A 1 454 ? -17.727 -9.243 46.509 1.00 40.94 454 PRO A CA 1
ATOM 3655 C C . PRO A 1 454 ? -17.540 -7.834 47.121 1.00 40.94 454 PRO A C 1
ATOM 3657 O O . PRO A 1 454 ? -17.606 -7.652 48.333 1.00 40.94 454 PRO A O 1
ATOM 3660 N N . PHE A 1 455 ? -17.451 -6.797 46.282 1.00 25.92 455 PHE A N 1
ATOM 3661 C CA . PHE A 1 455 ? -17.939 -5.472 46.680 1.00 25.92 455 PHE A CA 1
ATOM 3662 C C . PHE A 1 455 ? -18.923 -4.929 45.647 1.00 25.92 455 PHE A C 1
ATOM 3664 O O . PHE A 1 455 ? -18.703 -4.960 44.439 1.00 25.92 455 PHE A O 1
ATOM 3671 N N . ILE A 1 456 ? -20.062 -4.508 46.184 1.00 26.95 456 ILE A N 1
ATOM 3672 C CA . ILE A 1 456 ? -21.277 -4.074 45.510 1.00 26.95 456 ILE A CA 1
ATOM 3673 C C . ILE A 1 456 ? -21.146 -2.579 45.218 1.00 26.95 456 ILE A C 1
ATOM 3675 O O . ILE A 1 456 ? -20.963 -1.788 46.136 1.00 26.95 456 ILE A O 1
ATOM 3679 N N . GLY A 1 457 ? -21.318 -2.189 43.957 1.00 26.91 457 GLY A N 1
ATOM 3680 C CA . GLY A 1 457 ? -21.462 -0.795 43.542 1.00 26.91 457 GLY A CA 1
ATOM 3681 C C . GLY A 1 457 ? -22.544 -0.680 42.479 1.00 26.91 457 GLY A C 1
ATOM 3682 O O . GLY A 1 457 ? -22.259 -0.678 41.288 1.00 26.91 457 GLY A O 1
ATOM 3683 N N . LYS A 1 458 ? -23.809 -0.643 42.911 1.00 27.25 458 LYS A N 1
ATOM 3684 C CA . LYS A 1 458 ? -24.950 -0.314 42.050 1.00 27.25 458 LYS A CA 1
ATOM 3685 C C . LYS A 1 458 ? -24.855 1.166 41.675 1.00 27.25 458 LYS A C 1
ATOM 3687 O O . LYS A 1 458 ? -25.047 1.997 42.551 1.00 27.25 458 LYS A O 1
ATOM 3692 N N . ASN A 1 459 ? -24.679 1.486 40.396 1.00 27.91 459 ASN A N 1
ATOM 3693 C CA . ASN A 1 459 ? -25.112 2.774 39.860 1.00 27.91 459 ASN A CA 1
ATOM 3694 C C . ASN A 1 459 ? -26.084 2.537 38.705 1.00 27.91 459 ASN A C 1
ATOM 3696 O O . ASN A 1 459 ? -25.746 1.959 37.675 1.00 27.91 459 ASN A O 1
ATOM 3700 N N . LYS A 1 460 ? -27.329 2.949 38.952 1.00 27.56 460 LYS A N 1
ATOM 3701 C CA . LYS A 1 460 ? -28.404 3.079 37.973 1.00 27.56 460 LYS A CA 1
ATOM 3702 C C . LYS A 1 460 ? -28.105 4.301 37.107 1.00 27.56 460 LYS A C 1
ATOM 3704 O O . LYS A 1 460 ? -28.034 5.391 37.655 1.00 27.56 460 LYS A O 1
ATOM 3709 N N . TYR A 1 461 ? -28.059 4.131 35.792 1.00 27.48 461 TYR A N 1
ATOM 3710 C CA . TYR A 1 461 ? -28.559 5.145 34.869 1.00 27.48 461 TYR A CA 1
ATOM 3711 C C . TYR A 1 461 ? -29.373 4.447 33.788 1.00 27.48 461 TYR A C 1
ATOM 3713 O O . TYR A 1 461 ? -29.009 3.393 33.271 1.00 27.48 461 TYR A O 1
ATOM 3721 N N . SER A 1 462 ? -30.538 5.019 33.554 1.00 26.84 462 SER A N 1
ATOM 3722 C CA . SER A 1 462 ? -31.601 4.567 32.678 1.00 26.84 462 SER A CA 1
ATOM 3723 C C . SER A 1 462 ? -31.828 5.632 31.603 1.00 26.84 462 SER A C 1
ATOM 3725 O O . SER A 1 462 ? -31.658 6.811 31.911 1.00 26.84 462 SER A O 1
ATOM 3727 N N . ILE A 1 463 ? -32.364 5.188 30.453 1.00 29.16 463 ILE A N 1
ATOM 3728 C CA . ILE A 1 463 ? -33.043 5.955 29.376 1.00 29.16 463 ILE A CA 1
ATOM 3729 C C . ILE A 1 463 ? -32.071 6.818 28.511 1.00 29.16 463 ILE A C 1
ATOM 3731 O O . ILE A 1 463 ? -31.136 7.386 29.052 1.00 29.16 463 ILE A O 1
ATOM 3735 N N . LEU A 1 464 ? -32.118 6.926 27.172 1.00 27.30 464 LEU A N 1
ATOM 3736 C CA . LEU A 1 464 ? -33.175 6.821 26.152 1.00 27.30 464 LEU A CA 1
ATOM 3737 C C . LEU A 1 464 ? -32.630 6.244 24.828 1.00 27.30 464 LEU A C 1
ATOM 3739 O O . LEU A 1 464 ? -31.558 6.629 24.371 1.00 27.30 464 LEU A O 1
ATOM 3743 N N . LEU A 1 465 ? -33.408 5.345 24.222 1.00 28.64 465 LEU A N 1
ATOM 3744 C CA . LEU A 1 465 ? -33.397 5.044 22.791 1.00 28.64 465 LEU A CA 1
ATOM 3745 C C . LEU A 1 465 ? -34.556 5.844 22.188 1.00 28.64 465 LEU A C 1
ATOM 3747 O O . LEU A 1 465 ? -35.686 5.673 22.642 1.00 28.64 465 LEU A O 1
ATOM 3751 N N . GLU A 1 466 ? -34.271 6.688 21.204 1.00 38.28 466 GLU A N 1
ATOM 3752 C CA . GLU A 1 466 ? -35.262 7.169 20.240 1.00 38.28 466 GLU A CA 1
ATOM 3753 C C . GLU A 1 466 ? -34.859 6.674 18.846 1.00 38.28 466 GLU A C 1
ATOM 3755 O O . GLU A 1 466 ? -33.682 6.400 18.592 1.00 38.28 466 GLU A O 1
ATOM 3760 N N . GLU A 1 467 ? -35.900 6.452 18.048 1.00 41.53 467 GLU A N 1
ATOM 3761 C CA . GLU A 1 467 ? -36.025 5.602 16.857 1.00 41.53 467 GLU A CA 1
ATOM 3762 C C . GLU A 1 467 ? -35.221 6.030 15.624 1.00 41.53 467 GLU A C 1
ATOM 3764 O O . GLU A 1 467 ? -34.994 7.247 15.427 1.00 41.53 467 GLU A O 1
#

Secondary structure (DSSP, 8-state):
----EEEEEEEEEEEEE-TTS-EE-----B-SS-GGG----S-EESSSS----------TTHHHHHHHHHHT---TT-EEEEHHHHHHHHTT---S-EEEEEESEEEEEEPS----S-TTS--SSS-TT--HHHHHHHHHHHHHHHHHHH-SSTTPPPPSSPPEEEEEEEEEEEE--TT-SS-EEEEEEEEEEE-SEE-SSTT-EEEEEEEETGGG-HHHHHHTHHHHHHHHHHTTEEEEEEEEEEE-TT-TT-EEEEEEEEEEGGGHHHHHHHHHHHHHHHHTT--SS-PPP--SPP--HHHHHHHHHHHHHHHHHH---TT--EEEEEEEE-TTS-EEEEEEEGGGSHHHHHHHHHHHHHHHHHS--SS--TTHHHHHHHHHHHHHTTS----------------------------------------------------------------------------

Organism: Caenorhabditis brenneri (NCBI:txid135651)